Protein AF-K0SM91-F1 (afdb_monomer)

InterPro domains:
  IPR029063 S-adenosyl-L-methionine-dependent methyltransferase superfamily [G3DSA:3.40.50.150] (74-225)
  IPR029063 S-adenosyl-L-methionine-dependent methyltransferase superfamily [SSF53335] (70-127)

pLDDT: mean 72.51, std 20.3, range [25.2, 98.38]

Secondary structure (DSSP, 8-state):
--------------------------THHHHHHHHHHHHHHHHHHHHHHHHHHHHHHHHHHHHHHHHTTT---SB-HHHHHHHHHH----TT-EEEEET-TTSHHHHHHHHHSTT-EEEEEESSHHHHHHHHHHHHHHHT-S-HHHHHHHTTEEEEES-GGG----TT-SEEEES-SHHHHHHS---EEEEEEEEE-BTT--S-EEEEEEEE-GGGSSSPPP-GGGS-TTTHHHHHHHHH-HHHHHHHHHHHHHHHHHT----TTGGGSSPPP----PPPP----PPP----BTTB-----PPPHHHHHHHHHHHHHHHHHHHHHHHHHHHHH-TTSHHHHHHHHHHHHHHHHHHHHHHHHHHHHHHHHHHHHHHHHHHHHHHHHHHH---HHHHHHHHHHHHHHHHHHHHHHHTTTTTTS-THHHHHHHHHHHHHHHT--

Structure (mmCIF, N/CA/C/O backbone):
data_AF-K0SM91-F1
#
_entry.id   AF-K0SM91-F1
#
loop_
_atom_site.group_PDB
_atom_site.id
_atom_site.type_symbol
_atom_site.label_atom_id
_atom_site.label_alt_id
_atom_site.label_comp_id
_atom_site.label_asym_id
_atom_site.label_entity_id
_atom_site.label_seq_id
_atom_site.pdbx_PDB_ins_code
_atom_site.Cartn_x
_atom_site.Cartn_y
_atom_site.Cartn_z
_atom_site.occupancy
_atom_site.B_iso_or_equiv
_atom_site.auth_seq_id
_atom_site.auth_comp_id
_atom_site.auth_asym_id
_atom_site.auth_atom_id
_atom_site.pdbx_PDB_model_num
ATOM 1 N N . MET A 1 1 ? -64.441 18.274 42.319 1.00 36.16 1 MET A N 1
ATOM 2 C CA . MET A 1 1 ? -63.328 18.869 43.084 1.00 36.16 1 MET A CA 1
ATOM 3 C C . MET A 1 1 ? -62.393 19.559 42.098 1.00 36.16 1 MET A C 1
ATOM 5 O O . MET A 1 1 ? -61.791 18.876 41.290 1.00 36.16 1 MET A O 1
ATOM 9 N N . ILE A 1 2 ? -62.429 20.897 42.104 1.00 32.34 2 ILE A N 1
ATOM 10 C CA . ILE A 1 2 ? -61.331 21.864 41.893 1.00 32.34 2 ILE A CA 1
ATOM 11 C C . ILE A 1 2 ? -60.325 21.598 40.739 1.00 32.34 2 ILE A C 1
ATOM 13 O O . ILE A 1 2 ? -59.452 20.744 40.824 1.00 32.34 2 ILE A O 1
ATOM 17 N N . SER A 1 3 ? -60.439 22.433 39.697 1.00 29.39 3 SER A N 1
ATOM 18 C CA . SER A 1 3 ? -59.350 22.998 38.857 1.00 29.39 3 SER A CA 1
ATOM 19 C C . SER A 1 3 ? -58.640 24.145 39.631 1.00 29.39 3 SER A C 1
ATOM 21 O O . SER A 1 3 ? -59.177 24.469 40.687 1.00 29.39 3 SER A O 1
ATOM 23 N N . PRO A 1 4 ? -57.627 24.923 39.162 1.00 58.66 4 PRO A N 1
ATOM 24 C CA . PRO A 1 4 ? -56.752 24.855 37.974 1.00 58.66 4 PRO A CA 1
ATOM 25 C C . PRO A 1 4 ? -55.279 25.385 38.206 1.00 58.66 4 PRO A C 1
ATOM 27 O O . PRO A 1 4 ? -54.904 25.752 39.309 1.00 58.66 4 PRO A O 1
ATOM 30 N N . VAL A 1 5 ? -54.476 25.451 37.123 1.00 35.41 5 VAL A N 1
ATOM 31 C CA . VAL A 1 5 ? -53.646 26.599 36.619 1.00 35.41 5 VAL A CA 1
ATOM 32 C C . VAL A 1 5 ? -52.514 27.282 37.447 1.00 35.41 5 VAL A C 1
ATOM 34 O O . VAL A 1 5 ? -52.735 27.818 38.519 1.00 35.41 5 VAL A O 1
ATOM 37 N N . GLN A 1 6 ? -51.345 27.370 36.770 1.00 37.78 6 GLN A N 1
ATOM 38 C CA . GLN A 1 6 ? -50.269 28.402 36.689 1.00 37.78 6 GLN A CA 1
ATOM 39 C C . GLN A 1 6 ? -49.593 29.018 37.935 1.00 37.78 6 GLN A C 1
ATOM 41 O O . GLN A 1 6 ? -50.230 29.453 38.882 1.00 37.78 6 GLN A O 1
ATOM 46 N N . GLY A 1 7 ? -48.273 29.239 37.802 1.00 31.20 7 GLY A N 1
ATOM 47 C CA . GLY A 1 7 ? -47.536 30.251 38.569 1.00 31.20 7 GLY A CA 1
ATOM 48 C C . GLY A 1 7 ? -46.012 30.097 38.518 1.00 31.20 7 GLY A C 1
ATOM 49 O O . GLY A 1 7 ? -45.427 29.539 39.437 1.00 31.20 7 GLY A O 1
ATOM 50 N N . LEU A 1 8 ? -45.363 30.598 37.460 1.00 37.69 8 LEU A N 1
ATOM 51 C CA . LEU A 1 8 ? -43.939 30.959 37.489 1.00 37.69 8 LEU A CA 1
ATOM 52 C C . LEU A 1 8 ? -43.852 32.437 37.881 1.00 37.69 8 LEU A C 1
ATOM 54 O O . LEU A 1 8 ? -44.399 33.286 37.178 1.00 37.69 8 LEU A O 1
ATOM 58 N N . SER A 1 9 ? -43.167 32.735 38.982 1.00 35.75 9 SER A N 1
ATOM 59 C CA . SER A 1 9 ? -42.829 34.095 39.401 1.00 35.75 9 SER A CA 1
ATOM 60 C C . SER A 1 9 ? -41.324 34.230 39.604 1.00 35.75 9 SER A C 1
ATOM 62 O O . SER A 1 9 ? -40.706 33.431 40.307 1.00 35.75 9 SER A O 1
ATOM 64 N N . ASN A 1 10 ? -40.786 35.276 38.984 1.00 35.00 10 ASN A N 1
ATOM 65 C CA . ASN A 1 10 ? -39.452 35.831 39.168 1.00 35.00 10 ASN A CA 1
ATOM 66 C C . ASN A 1 10 ? -39.133 36.110 40.642 1.00 35.00 10 ASN A C 1
ATOM 68 O O . ASN A 1 10 ? -39.998 36.572 41.387 1.00 35.00 10 ASN A O 1
ATOM 72 N N . ILE A 1 11 ? -37.863 35.944 41.009 1.00 41.03 11 ILE A N 1
ATOM 73 C CA . ILE A 1 11 ? -37.244 36.655 42.129 1.00 41.03 11 ILE A CA 1
ATOM 74 C C . ILE A 1 11 ? -35.943 37.263 41.605 1.00 41.03 11 ILE A C 1
ATOM 76 O O . ILE A 1 11 ? -34.968 36.552 41.373 1.00 41.03 11 ILE A O 1
ATOM 80 N N . ASP A 1 12 ? -35.967 38.582 41.426 1.00 38.84 12 ASP A N 1
ATOM 81 C CA . ASP A 1 12 ? -34.784 39.432 41.514 1.00 38.84 12 ASP A CA 1
ATOM 82 C C . ASP A 1 12 ? -34.423 39.610 42.996 1.00 38.84 12 ASP A C 1
ATOM 84 O O . ASP A 1 12 ? -35.299 39.795 43.844 1.00 38.84 12 ASP A O 1
ATOM 88 N N . GLY A 1 13 ? -33.129 39.573 43.311 1.00 37.59 13 GLY A N 1
ATOM 89 C CA . GLY A 1 13 ? -32.608 39.794 44.657 1.00 37.59 13 GLY A CA 1
ATOM 90 C C . GLY A 1 13 ? -31.126 40.148 44.616 1.00 37.59 13 GLY A C 1
ATOM 91 O O . GLY A 1 13 ? -30.280 39.297 44.362 1.00 37.59 13 GLY A O 1
ATOM 92 N N . VAL A 1 14 ? -30.865 41.431 44.833 1.00 40.44 14 VAL A N 1
ATOM 93 C CA . VAL A 1 14 ? -29.600 42.164 44.724 1.00 40.44 14 VAL A CA 1
ATOM 94 C C . VAL A 1 14 ? -28.707 42.011 45.974 1.00 40.44 14 VAL A C 1
ATOM 96 O O . VAL A 1 14 ? -29.201 41.878 47.089 1.00 40.44 14 VAL A O 1
ATOM 99 N N . ASP A 1 15 ? -27.398 42.109 45.717 1.00 40.06 15 ASP A N 1
ATOM 100 C CA . ASP A 1 15 ? -26.240 42.490 46.548 1.00 40.06 15 ASP A CA 1
ATOM 101 C C . ASP A 1 15 ? -25.708 41.653 47.725 1.00 40.06 15 ASP A C 1
ATOM 103 O O . ASP A 1 15 ? -26.320 41.464 48.774 1.00 40.06 15 ASP A O 1
ATOM 107 N N . GLY A 1 16 ? -24.399 41.387 47.602 1.00 40.19 16 GLY A N 1
ATOM 108 C CA . GLY A 1 16 ? -23.442 41.706 48.658 1.00 40.19 16 GLY A CA 1
ATOM 109 C C . GLY A 1 16 ? -22.526 40.557 49.066 1.00 40.19 16 GLY A C 1
ATOM 110 O O . GLY A 1 16 ? -22.928 39.738 49.889 1.00 40.19 16 GLY A O 1
ATOM 111 N N . ARG A 1 17 ? -21.268 40.553 48.581 1.00 35.16 17 ARG A N 1
ATOM 112 C CA . ARG A 1 17 ? -20.070 40.159 49.364 1.00 35.16 17 ARG A CA 1
ATOM 113 C C . ARG A 1 17 ? -18.740 40.324 48.602 1.00 35.16 17 ARG A C 1
ATOM 115 O O . ARG A 1 17 ? -18.534 39.737 47.553 1.00 35.16 17 ARG A O 1
ATOM 122 N N . GLN A 1 18 ? -17.895 41.145 49.231 1.00 36.72 18 GLN A N 1
ATOM 123 C CA . GLN A 1 18 ? -16.426 41.238 49.338 1.00 36.72 18 GLN A CA 1
ATOM 124 C C . GLN A 1 18 ? -15.470 40.594 48.304 1.00 36.72 18 GLN A C 1
ATOM 126 O O . GLN A 1 18 ? -15.658 39.449 47.903 1.00 36.72 18 GLN A O 1
ATOM 131 N N . PRO A 1 19 ? -14.345 41.278 47.988 1.00 41.38 19 PRO A N 1
ATOM 132 C CA . PRO A 1 19 ? -13.281 40.729 47.156 1.00 41.38 19 PRO A CA 1
ATOM 133 C C . PRO A 1 19 ? -12.434 39.721 47.949 1.00 41.38 19 PRO A C 1
ATOM 135 O O . PRO A 1 19 ? -11.861 40.058 48.984 1.00 41.38 19 PRO A O 1
ATOM 138 N N . GLN A 1 20 ? -12.346 38.486 47.452 1.00 38.53 20 GLN A N 1
ATOM 139 C CA . GLN A 1 20 ? -11.307 37.533 47.843 1.00 38.53 20 GLN A CA 1
ATOM 140 C C . GLN A 1 20 ? -10.150 37.614 46.845 1.00 38.53 20 GLN A C 1
ATOM 142 O O . GLN A 1 20 ? -10.346 37.455 45.639 1.00 38.53 20 GLN A O 1
ATOM 147 N N . ASP A 1 21 ? -8.951 37.851 47.375 1.00 42.31 21 ASP A N 1
ATOM 148 C CA . ASP A 1 21 ? -7.677 37.706 46.677 1.00 42.31 21 ASP A CA 1
ATOM 149 C C . ASP A 1 21 ? -7.512 36.269 46.165 1.00 42.31 21 ASP A C 1
ATOM 151 O O . ASP A 1 21 ? -7.309 35.331 46.936 1.00 42.31 21 ASP A O 1
ATOM 155 N N . ASN A 1 22 ? -7.571 36.105 44.843 1.00 38.72 22 ASN A N 1
ATOM 156 C CA . ASN A 1 22 ? -7.229 34.871 44.146 1.00 38.72 22 ASN A CA 1
ATOM 157 C C . ASN A 1 22 ? -5.832 35.005 43.525 1.00 38.72 22 ASN A C 1
ATOM 159 O O . ASN A 1 22 ? -5.686 35.294 42.338 1.00 38.72 22 ASN A O 1
ATOM 163 N N . SER A 1 23 ? -4.788 34.730 44.306 1.00 39.91 23 SER A N 1
ATOM 164 C CA . SER A 1 23 ? -3.455 34.402 43.783 1.00 39.91 23 SER A CA 1
ATOM 165 C C . SER A 1 23 ? -3.402 32.923 43.370 1.00 39.91 23 SER A C 1
ATOM 167 O O . SER A 1 23 ? -2.675 32.100 43.922 1.00 39.91 23 SER A O 1
ATOM 169 N N . GLY A 1 24 ? -4.216 32.570 42.373 1.00 38.66 24 GLY A N 1
ATOM 170 C CA . GLY A 1 24 ? -4.169 31.272 41.708 1.00 38.66 24 GLY A CA 1
ATOM 171 C C . GLY A 1 24 ? -3.014 31.229 40.713 1.00 38.66 24 GLY A C 1
ATOM 172 O O . GLY A 1 24 ? -3.166 31.644 39.568 1.00 38.66 24 GLY A O 1
ATOM 173 N N . GLY A 1 25 ? -1.855 30.733 41.149 1.00 41.28 25 GLY A N 1
ATOM 174 C CA . GLY A 1 25 ? -0.726 30.438 40.268 1.00 41.28 25 GLY A CA 1
ATOM 175 C C . GLY A 1 25 ? -1.125 29.428 39.188 1.00 41.28 25 GLY A C 1
ATOM 176 O O . GLY A 1 25 ? -1.510 28.295 39.482 1.00 41.28 25 GLY A O 1
ATOM 177 N N . SER A 1 26 ? -1.050 29.854 37.930 1.00 40.72 26 SER A N 1
ATOM 178 C CA . SER A 1 26 ? -1.427 29.086 36.747 1.00 40.72 26 SER A CA 1
ATOM 179 C C . SER A 1 26 ? -0.492 27.888 36.537 1.00 40.72 26 SER A C 1
ATOM 181 O O . SER A 1 26 ? 0.657 28.045 36.128 1.00 40.72 26 SER A O 1
ATOM 183 N N . ARG A 1 27 ? -1.012 26.673 36.739 1.00 45.66 27 ARG A N 1
ATOM 184 C CA . ARG A 1 27 ? -0.394 25.389 36.341 1.00 45.66 27 ARG A CA 1
ATOM 185 C C . ARG A 1 27 ? -0.453 25.109 34.826 1.00 45.66 27 ARG A C 1
ATOM 187 O O . ARG A 1 27 ? -0.238 23.981 34.394 1.00 45.66 27 ARG A O 1
ATOM 194 N N . GLU A 1 28 ? -0.726 26.115 33.997 1.00 40.50 28 GLU A N 1
ATOM 195 C CA . GLU A 1 28 ? -0.843 25.956 32.538 1.00 40.50 28 GLU A CA 1
ATOM 196 C C . GLU A 1 28 ? 0.513 25.771 31.826 1.00 40.50 28 GLU A C 1
ATOM 198 O O . GLU A 1 28 ? 0.550 25.346 30.673 1.00 40.50 28 GLU A O 1
ATOM 203 N N . GLY A 1 29 ? 1.639 26.003 32.513 1.00 38.66 29 GLY A N 1
ATOM 204 C CA . GLY A 1 29 ? 2.983 25.864 31.937 1.00 38.66 29 GLY A CA 1
ATOM 205 C C . GLY A 1 29 ? 3.506 24.426 31.803 1.00 38.66 29 GLY A C 1
ATOM 206 O O . GLY A 1 29 ? 4.285 24.149 30.895 1.00 38.66 29 GLY A O 1
ATOM 207 N N . GLU A 1 30 ? 3.079 23.486 32.654 1.00 40.12 30 GLU A N 1
ATOM 208 C CA . GLU A 1 30 ? 3.650 22.123 32.668 1.00 40.12 30 GLU A CA 1
ATOM 209 C C . GLU A 1 30 ? 3.020 21.184 31.625 1.00 40.12 30 GLU A C 1
ATOM 211 O O . GLU A 1 30 ? 3.678 20.266 31.135 1.00 40.12 30 GLU A O 1
ATOM 216 N N . VAL A 1 31 ? 1.774 21.436 31.208 1.00 37.50 31 VAL A N 1
ATOM 217 C CA . VAL A 1 31 ? 1.068 20.586 30.229 1.00 37.50 31 VAL A CA 1
ATOM 218 C C . VAL A 1 31 ? 1.554 20.838 28.791 1.00 37.50 31 VAL A C 1
ATOM 220 O O . VAL A 1 31 ? 1.572 19.921 27.971 1.00 37.50 31 VAL A O 1
ATOM 223 N N . LEU A 1 32 ? 2.030 22.051 28.484 1.00 35.47 32 LEU A N 1
ATOM 224 C CA . LEU A 1 32 ? 2.528 22.417 27.149 1.00 35.47 32 LEU A CA 1
ATOM 225 C C . LEU A 1 32 ? 3.908 21.817 26.824 1.00 35.47 32 LEU A C 1
ATOM 227 O O . LEU A 1 32 ? 4.190 21.522 25.661 1.00 35.47 32 LEU A O 1
ATOM 231 N N . VAL A 1 33 ? 4.756 21.577 27.830 1.00 43.19 33 VAL A N 1
ATOM 232 C CA . VAL A 1 33 ? 6.108 21.018 27.626 1.00 43.19 33 VAL A CA 1
ATOM 233 C C . VAL A 1 33 ? 6.056 19.515 27.314 1.00 43.19 33 VAL A C 1
ATOM 235 O O . VAL A 1 33 ? 6.809 19.035 26.464 1.00 43.19 33 VAL A O 1
ATOM 238 N N . ALA A 1 34 ? 5.123 18.777 27.926 1.00 40.56 34 ALA A N 1
ATOM 239 C CA . ALA A 1 34 ? 4.956 17.341 27.693 1.00 40.56 34 ALA A CA 1
ATOM 240 C C . ALA A 1 34 ? 4.527 17.020 26.244 1.00 40.56 34 ALA A C 1
ATOM 242 O O . ALA A 1 34 ? 5.084 16.114 25.622 1.00 40.56 34 ALA A O 1
ATOM 243 N N . GLY A 1 35 ? 3.613 17.813 25.667 1.00 40.91 35 GLY A N 1
ATOM 244 C CA . GLY A 1 35 ? 3.154 17.627 24.283 1.00 40.91 35 GLY A CA 1
ATOM 245 C C . GLY A 1 35 ? 4.234 17.902 23.226 1.00 40.91 35 GLY A C 1
ATOM 246 O O . GLY A 1 35 ? 4.286 17.228 22.194 1.00 40.91 35 GLY A O 1
ATOM 247 N N . GLY A 1 36 ? 5.135 18.856 23.491 1.00 48.72 36 GLY A N 1
ATOM 248 C CA . GLY A 1 36 ? 6.257 19.169 22.602 1.00 48.72 36 GLY A CA 1
ATOM 249 C C . GLY A 1 36 ? 7.283 18.037 22.515 1.00 48.72 36 GLY A C 1
ATOM 250 O O . GLY A 1 36 ? 7.728 17.688 21.419 1.00 48.72 36 GLY A O 1
ATOM 251 N N . LEU A 1 37 ? 7.614 17.419 23.652 1.00 47.69 37 LEU A N 1
ATOM 252 C CA . LEU A 1 37 ? 8.582 16.324 23.707 1.00 47.69 37 LEU A CA 1
ATOM 253 C C . LEU A 1 37 ? 8.022 15.030 23.098 1.00 47.69 37 LEU A C 1
ATOM 255 O O . LEU A 1 37 ? 8.732 14.352 22.358 1.00 47.69 37 LEU A O 1
ATOM 259 N N . GLU A 1 38 ? 6.745 14.713 23.328 1.00 46.34 38 GLU A N 1
ATOM 260 C CA . GLU A 1 38 ? 6.092 13.549 22.715 1.00 46.34 38 GLU A CA 1
ATOM 261 C C . GLU A 1 38 ? 6.080 13.655 21.180 1.00 46.34 38 GLU A C 1
ATOM 263 O O . GLU A 1 38 ? 6.401 12.692 20.482 1.00 46.34 38 GLU A O 1
ATOM 268 N N . CYS A 1 39 ? 5.828 14.850 20.633 1.00 46.12 39 CYS A N 1
ATOM 269 C CA . CYS A 1 39 ? 5.909 15.092 19.191 1.00 46.12 39 CYS A CA 1
ATOM 270 C C . CYS A 1 39 ? 7.339 14.955 18.647 1.00 46.12 39 CYS A C 1
ATOM 272 O O . CYS A 1 39 ? 7.529 14.424 17.551 1.00 46.12 39 CYS A O 1
ATOM 274 N N . GLN A 1 40 ? 8.352 15.400 19.397 1.00 52.12 40 GLN A N 1
ATOM 275 C CA . GLN A 1 40 ? 9.759 15.246 19.014 1.00 52.12 40 GLN A CA 1
ATOM 276 C C . GLN A 1 40 ? 10.209 13.781 19.051 1.00 52.12 40 GLN A C 1
ATOM 278 O O . GLN A 1 40 ? 10.878 13.333 18.121 1.00 52.12 40 GLN A O 1
ATOM 283 N N . ILE A 1 41 ? 9.800 13.020 20.071 1.00 54.44 41 ILE A N 1
ATOM 284 C CA . ILE A 1 41 ? 10.079 11.582 20.183 1.00 54.44 41 ILE A CA 1
ATOM 285 C C . ILE A 1 41 ? 9.385 10.821 19.054 1.00 54.44 41 ILE A C 1
ATOM 287 O O . ILE A 1 41 ? 10.030 10.010 18.394 1.00 54.44 41 ILE A O 1
ATOM 291 N N . LEU A 1 42 ? 8.111 11.108 18.772 1.00 52.97 42 LEU A N 1
ATOM 292 C CA . LEU A 1 42 ? 7.393 10.492 17.654 1.00 52.97 42 LEU A CA 1
ATOM 293 C C . LEU A 1 42 ? 8.064 10.817 16.317 1.00 52.97 42 LEU A C 1
ATOM 295 O O . LEU A 1 42 ? 8.332 9.898 15.547 1.00 52.97 42 LEU A O 1
ATOM 299 N N . ASN A 1 43 ? 8.416 12.082 16.057 1.00 52.53 43 ASN A N 1
ATOM 300 C CA . ASN A 1 43 ? 9.166 12.455 14.852 1.00 52.53 43 ASN A CA 1
ATOM 301 C C . ASN A 1 43 ? 10.504 11.712 14.759 1.00 52.53 43 ASN A C 1
ATOM 303 O O . ASN A 1 43 ? 10.843 11.190 13.700 1.00 52.53 43 ASN A O 1
ATOM 307 N N . TYR A 1 44 ? 11.253 11.611 15.857 1.00 57.78 44 TYR A N 1
ATOM 308 C CA . TYR A 1 44 ? 12.528 10.897 15.887 1.00 57.78 44 TYR A CA 1
ATOM 309 C C . TYR A 1 44 ? 12.364 9.391 15.637 1.00 57.78 44 TYR A C 1
ATOM 311 O O . TYR A 1 44 ? 13.078 8.824 14.808 1.00 57.78 44 TYR A O 1
ATOM 319 N N . MET A 1 45 ? 11.382 8.745 16.274 1.00 56.81 45 MET A N 1
ATOM 320 C CA . MET A 1 45 ? 11.054 7.342 16.011 1.00 56.81 45 MET A CA 1
ATOM 321 C C . MET A 1 45 ? 10.626 7.136 14.558 1.00 56.81 45 MET A C 1
ATOM 323 O O . MET A 1 45 ? 11.063 6.173 13.937 1.00 56.81 45 MET A O 1
ATOM 327 N N . HIS A 1 46 ? 9.856 8.061 13.978 1.00 59.88 46 HIS A N 1
ATOM 328 C CA . HIS A 1 46 ? 9.514 8.038 12.557 1.00 59.88 46 HIS A CA 1
ATOM 329 C C . HIS A 1 46 ? 10.742 8.198 11.652 1.00 59.88 46 HIS A C 1
ATOM 331 O O . HIS A 1 46 ? 10.812 7.538 10.618 1.00 59.88 46 HIS A O 1
ATOM 337 N N . HIS A 1 47 ? 11.729 9.016 12.029 1.00 60.19 47 HIS A N 1
ATOM 338 C CA . HIS A 1 47 ? 12.987 9.144 11.288 1.00 60.19 47 HIS A CA 1
ATOM 339 C C . HIS A 1 47 ? 13.855 7.880 11.367 1.00 60.19 47 HIS A C 1
ATOM 341 O O . HIS A 1 47 ? 14.435 7.486 10.355 1.00 60.19 47 HIS A O 1
ATOM 347 N N . LEU A 1 48 ? 13.915 7.214 12.524 1.00 61.69 48 LEU A N 1
ATOM 348 C CA . LEU A 1 48 ? 14.600 5.925 12.678 1.00 61.69 48 LEU A CA 1
ATOM 349 C C . LEU A 1 48 ? 13.911 4.814 11.876 1.00 61.69 48 LEU A C 1
ATOM 351 O O . LEU A 1 48 ? 14.574 4.081 11.141 1.00 61.69 48 LEU A O 1
ATOM 355 N N . ASP A 1 49 ? 12.583 4.731 11.969 1.00 61.91 49 ASP A N 1
ATOM 356 C CA . ASP A 1 49 ? 11.769 3.785 11.202 1.00 61.91 49 ASP A CA 1
ATOM 357 C C . ASP A 1 49 ? 11.958 4.048 9.701 1.00 61.91 49 ASP A C 1
ATOM 359 O O . ASP A 1 49 ? 12.199 3.129 8.921 1.00 61.91 49 ASP A O 1
ATOM 363 N N . ALA A 1 50 ? 11.991 5.319 9.289 1.00 63.03 50 ALA A N 1
ATOM 364 C CA . ALA A 1 50 ? 12.303 5.704 7.921 1.00 63.03 50 ALA A CA 1
ATOM 365 C C . ALA A 1 50 ? 13.724 5.313 7.497 1.00 63.03 50 ALA A C 1
ATOM 367 O O . ALA A 1 50 ? 13.881 4.834 6.384 1.00 63.03 50 ALA A O 1
ATOM 368 N N . ALA A 1 51 ? 14.751 5.446 8.338 1.00 63.00 51 ALA A N 1
ATOM 369 C CA . ALA A 1 51 ? 16.116 5.048 7.979 1.00 63.00 51 ALA A CA 1
ATOM 370 C C . ALA A 1 51 ? 16.233 3.535 7.700 1.00 63.00 51 ALA A C 1
ATOM 372 O O . ALA A 1 51 ? 16.930 3.130 6.770 1.00 63.00 51 ALA A O 1
ATOM 373 N N . ILE A 1 52 ? 15.498 2.705 8.449 1.00 66.38 52 ILE A N 1
ATOM 374 C CA . ILE A 1 52 ? 15.437 1.245 8.249 1.00 66.38 52 ILE A CA 1
ATOM 375 C C . ILE A 1 52 ? 14.551 0.884 7.047 1.00 66.38 52 ILE A C 1
ATOM 377 O O . ILE A 1 52 ? 14.823 -0.070 6.312 1.00 66.38 52 ILE A O 1
ATOM 381 N N . THR A 1 53 ? 13.475 1.640 6.843 1.00 67.19 53 THR A N 1
ATOM 382 C CA . THR A 1 53 ? 12.456 1.347 5.831 1.00 67.19 53 THR A CA 1
ATOM 383 C C . THR A 1 53 ? 12.836 1.914 4.461 1.00 67.19 53 THR A C 1
ATOM 385 O O . THR A 1 53 ? 12.457 1.342 3.446 1.00 67.19 53 THR A O 1
ATOM 388 N N . LEU A 1 54 ? 13.643 2.976 4.389 1.00 71.88 54 LEU A N 1
ATOM 389 C CA . LEU A 1 54 ? 13.991 3.672 3.147 1.00 71.88 54 LEU A CA 1
ATOM 390 C C . LEU A 1 54 ? 14.750 2.794 2.137 1.00 71.88 54 LEU A C 1
ATOM 392 O O . LEU A 1 54 ? 14.398 2.856 0.959 1.00 71.88 54 LEU A O 1
ATOM 396 N N . PRO A 1 55 ? 15.727 1.945 2.517 1.00 77.25 55 PRO A N 1
ATOM 397 C CA . PRO A 1 55 ? 16.324 0.996 1.576 1.00 77.25 55 PRO A CA 1
ATOM 398 C C . PRO A 1 55 ? 15.290 0.020 0.995 1.00 77.25 55 PRO A C 1
ATOM 400 O O . PRO A 1 55 ? 15.283 -0.226 -0.210 1.00 77.25 55 PRO A O 1
ATOM 403 N N . LYS A 1 56 ? 14.359 -0.465 1.828 1.00 77.88 56 LYS A N 1
ATOM 404 C CA . LYS A 1 56 ? 13.274 -1.373 1.411 1.00 77.88 56 LYS A CA 1
ATOM 405 C C . LYS A 1 56 ? 12.282 -0.673 0.481 1.00 77.88 56 LYS A C 1
ATOM 407 O O . LYS A 1 56 ? 11.891 -1.234 -0.538 1.00 77.88 56 LYS A O 1
ATOM 412 N N . ILE A 1 57 ? 11.939 0.578 0.797 1.00 74.75 57 ILE A N 1
ATOM 413 C CA . ILE A 1 57 ? 11.142 1.473 -0.050 1.00 74.75 57 ILE A CA 1
ATOM 414 C C . ILE A 1 57 ? 11.834 1.623 -1.403 1.00 74.75 57 ILE A C 1
ATOM 416 O O . ILE A 1 57 ? 11.238 1.341 -2.431 1.00 74.75 57 ILE A O 1
ATOM 420 N N . LYS A 1 58 ? 13.121 1.977 -1.433 1.00 82.00 58 LYS A N 1
ATOM 421 C CA . LYS A 1 58 ? 13.863 2.146 -2.690 1.00 82.00 58 LYS A CA 1
ATOM 422 C C . LYS A 1 58 ? 13.876 0.876 -3.545 1.00 82.00 58 LYS A C 1
ATOM 424 O O . LYS A 1 58 ? 13.788 0.992 -4.765 1.00 82.00 58 LYS A O 1
ATOM 429 N N . HIS A 1 59 ? 13.941 -0.308 -2.935 1.00 85.19 59 HIS A N 1
ATOM 430 C CA . HIS A 1 59 ? 13.905 -1.582 -3.660 1.00 85.19 59 HIS A CA 1
ATOM 431 C C . HIS A 1 59 ? 12.539 -1.859 -4.301 1.00 85.19 59 HIS A C 1
ATOM 433 O O . HIS A 1 59 ? 12.458 -2.050 -5.514 1.00 85.19 59 HIS A O 1
ATOM 439 N N . ILE A 1 60 ? 11.446 -1.774 -3.532 1.00 84.56 60 ILE A N 1
ATOM 440 C CA . ILE A 1 60 ? 10.078 -1.924 -4.066 1.00 84.56 60 ILE A CA 1
ATOM 441 C C . ILE A 1 60 ? 9.805 -0.860 -5.131 1.00 84.56 60 ILE A C 1
ATOM 443 O O . ILE A 1 60 ? 9.272 -1.163 -6.201 1.00 84.56 60 ILE A O 1
ATOM 447 N N . TYR A 1 61 ? 10.229 0.377 -4.879 1.00 85.12 61 TYR A N 1
ATOM 448 C CA . TYR A 1 61 ? 10.149 1.471 -5.834 1.00 85.12 61 TYR A CA 1
ATOM 449 C C . TYR A 1 61 ? 10.875 1.144 -7.138 1.00 85.12 61 TYR A C 1
ATOM 451 O O . TYR A 1 61 ? 10.319 1.357 -8.214 1.00 85.12 61 TYR A O 1
ATOM 459 N N . ALA A 1 62 ? 12.091 0.598 -7.066 1.00 87.00 62 ALA A N 1
ATOM 460 C CA . ALA A 1 62 ? 12.858 0.205 -8.240 1.00 87.00 62 ALA A CA 1
ATOM 461 C C . ALA A 1 62 ? 12.142 -0.887 -9.048 1.00 87.00 62 ALA A C 1
ATOM 463 O O . ALA A 1 62 ? 12.021 -0.738 -10.266 1.00 87.00 62 ALA A O 1
ATOM 464 N N . ILE A 1 63 ? 11.599 -1.919 -8.391 1.00 86.19 63 ILE A N 1
ATOM 465 C CA . ILE A 1 63 ? 10.826 -2.989 -9.047 1.00 86.19 63 ILE A CA 1
ATOM 466 C C . ILE A 1 63 ? 9.614 -2.400 -9.777 1.00 86.19 63 ILE A C 1
ATOM 468 O O . ILE A 1 63 ? 9.432 -2.624 -10.976 1.00 86.19 63 ILE A O 1
ATOM 472 N N . CYS A 1 64 ? 8.820 -1.579 -9.085 1.00 84.75 64 CYS A N 1
ATOM 473 C CA . CYS A 1 64 ? 7.639 -0.948 -9.671 1.00 84.75 64 CYS A CA 1
ATOM 474 C C . CYS A 1 64 ? 8.018 -0.011 -10.826 1.00 84.75 64 CYS A C 1
ATOM 476 O O . CYS A 1 64 ? 7.391 -0.023 -11.883 1.00 84.75 64 CYS A O 1
ATOM 478 N N . ARG A 1 65 ? 9.079 0.788 -10.670 1.00 83.56 65 ARG A N 1
ATOM 479 C CA . ARG A 1 65 ? 9.559 1.713 -11.705 1.00 83.56 65 ARG A CA 1
ATOM 480 C C . ARG A 1 65 ? 10.060 0.977 -12.946 1.00 83.56 65 ARG A C 1
ATOM 482 O O . ARG A 1 65 ? 9.844 1.455 -14.056 1.00 83.56 65 ARG A O 1
ATOM 489 N N . GLN A 1 66 ? 10.699 -0.181 -12.790 1.00 84.06 66 GLN A N 1
ATOM 490 C CA . GLN A 1 66 ? 11.111 -1.014 -13.922 1.00 84.06 66 GLN A CA 1
ATOM 491 C C . GLN A 1 66 ? 9.911 -1.574 -14.692 1.00 84.06 66 GLN A C 1
ATOM 493 O O . GLN A 1 66 ? 9.974 -1.682 -15.915 1.00 84.06 66 GLN A O 1
ATOM 498 N N . SER A 1 67 ? 8.812 -1.900 -14.006 1.00 75.69 67 SER A N 1
ATOM 499 C CA . SER A 1 67 ? 7.541 -2.287 -14.645 1.00 75.69 67 SER A CA 1
ATOM 500 C C . SER A 1 67 ? 6.889 -1.124 -15.381 1.00 75.69 67 SER A C 1
ATOM 502 O O . SER A 1 67 ? 6.234 -1.313 -16.400 1.00 75.69 67 SER A O 1
ATOM 504 N N . CYS A 1 68 ? 7.137 0.092 -14.898 1.00 67.62 68 CYS A N 1
ATOM 505 C CA . CYS A 1 68 ? 6.488 1.310 -15.354 1.00 67.62 68 CYS A CA 1
ATOM 506 C C . CYS A 1 68 ? 7.414 2.212 -16.169 1.00 67.62 68 CYS A C 1
ATOM 508 O O . CYS A 1 68 ? 7.171 3.410 -16.244 1.00 67.62 68 CYS A O 1
ATOM 510 N N . ARG A 1 69 ? 8.447 1.676 -16.841 1.00 65.62 69 ARG A N 1
ATOM 511 C CA . ARG A 1 69 ? 9.275 2.475 -17.775 1.00 65.62 69 ARG A CA 1
ATOM 512 C C . ARG A 1 69 ? 8.443 3.187 -18.858 1.00 65.62 69 ARG A C 1
ATOM 514 O O . ARG A 1 69 ? 8.932 4.130 -19.468 1.00 65.62 69 ARG A O 1
ATOM 521 N N . LEU A 1 70 ? 7.191 2.766 -19.056 1.00 55.91 70 LEU A N 1
ATOM 522 C CA . LEU A 1 70 ? 6.207 3.376 -19.951 1.00 55.91 70 LEU A CA 1
ATOM 523 C C . LEU A 1 70 ? 5.228 4.355 -19.261 1.00 55.91 70 LEU A C 1
ATOM 525 O O . LEU A 1 70 ? 4.543 5.097 -19.957 1.00 55.91 70 LEU A O 1
ATOM 529 N N . GLY A 1 71 ? 5.153 4.391 -17.925 1.00 55.16 71 GLY A N 1
ATOM 530 C CA . GLY A 1 71 ? 4.189 5.189 -17.158 1.00 55.16 71 GLY A CA 1
ATOM 531 C C . GLY A 1 71 ? 4.859 6.241 -16.270 1.00 55.16 71 GLY A C 1
ATOM 532 O O . GLY A 1 71 ? 5.542 5.908 -15.305 1.00 55.16 71 GLY A O 1
ATOM 533 N N . ARG A 1 72 ? 4.624 7.528 -16.554 1.00 64.38 72 ARG A N 1
ATOM 534 C CA . ARG A 1 72 ? 5.036 8.681 -15.719 1.00 64.38 72 ARG A CA 1
ATOM 535 C C . ARG A 1 72 ? 4.088 8.895 -14.524 1.00 64.38 72 ARG A C 1
ATOM 537 O O . ARG A 1 72 ? 3.632 10.006 -14.277 1.00 64.38 72 ARG A O 1
ATOM 544 N N . CYS A 1 73 ? 3.689 7.821 -13.845 1.00 67.31 73 CYS A N 1
ATOM 545 C CA . CYS A 1 73 ? 2.563 7.854 -12.909 1.00 67.31 73 CYS A CA 1
ATOM 546 C C . CYS A 1 73 ? 2.953 7.165 -11.597 1.00 67.31 73 CYS A C 1
ATOM 548 O O . CYS A 1 73 ? 3.019 5.937 -11.527 1.00 67.31 73 CYS A O 1
ATOM 550 N N . GLY A 1 74 ? 3.237 7.957 -10.564 1.00 81.62 74 GLY A N 1
ATOM 551 C CA . GLY A 1 74 ? 3.534 7.456 -9.222 1.00 81.62 74 GLY A CA 1
ATOM 552 C C . GLY A 1 74 ? 4.161 8.523 -8.332 1.00 81.62 74 GLY A C 1
ATOM 553 O O . GLY A 1 74 ? 4.819 9.437 -8.831 1.00 81.62 74 GLY A O 1
ATOM 554 N N . LEU A 1 75 ? 3.954 8.419 -7.020 1.00 86.44 75 LEU A N 1
ATOM 555 C CA . LEU A 1 75 ? 4.599 9.288 -6.030 1.00 86.44 75 LEU A CA 1
ATOM 556 C C . LEU A 1 75 ? 6.118 9.147 -6.105 1.00 86.44 75 LEU A C 1
ATOM 558 O O . LEU A 1 75 ? 6.626 8.038 -6.248 1.00 86.44 75 LEU A O 1
ATOM 562 N N . THR A 1 76 ? 6.858 10.248 -5.958 1.00 88.38 76 THR A N 1
ATOM 563 C CA . THR A 1 76 ? 8.305 10.131 -5.720 1.00 88.38 76 THR A CA 1
ATOM 564 C C . THR A 1 76 ? 8.567 9.425 -4.382 1.00 88.38 76 THR A C 1
ATOM 566 O O . THR A 1 76 ? 7.712 9.488 -3.489 1.00 88.38 76 THR A O 1
ATOM 569 N N . PRO A 1 77 ? 9.737 8.786 -4.186 1.00 85.50 77 PRO A N 1
ATOM 570 C CA . PRO A 1 77 ? 10.070 8.136 -2.918 1.00 85.50 77 PRO A CA 1
ATOM 571 C C . PRO A 1 77 ? 9.923 9.070 -1.709 1.00 85.50 77 PRO A C 1
ATOM 573 O O . PRO A 1 77 ? 9.399 8.671 -0.672 1.00 85.50 77 PRO A O 1
ATOM 576 N N . GLU A 1 78 ? 10.310 10.336 -1.862 1.00 87.06 78 GLU A N 1
ATOM 577 C CA . GLU A 1 78 ? 10.221 11.362 -0.820 1.00 87.06 78 GLU A CA 1
ATOM 578 C C . GLU A 1 78 ? 8.763 11.705 -0.506 1.00 87.06 78 GLU A C 1
ATOM 580 O O . GLU A 1 78 ? 8.381 11.853 0.654 1.00 87.06 78 GLU A O 1
ATOM 585 N N . SER A 1 79 ? 7.926 11.817 -1.538 1.00 89.75 79 SER A N 1
ATOM 586 C CA . SER A 1 79 ? 6.499 12.099 -1.376 1.00 89.75 79 SER A CA 1
ATOM 587 C C . SER A 1 79 ? 5.779 10.940 -0.700 1.00 89.75 79 SER A C 1
ATOM 589 O O . SER A 1 79 ? 4.956 11.150 0.188 1.00 89.75 79 SER A O 1
ATOM 591 N N . LEU A 1 80 ? 6.137 9.713 -1.064 1.00 87.88 80 LEU A N 1
ATOM 592 C CA . LEU A 1 80 ? 5.599 8.509 -0.452 1.00 87.88 80 LEU A CA 1
ATOM 593 C C . LEU A 1 80 ? 6.002 8.390 1.020 1.00 87.88 80 LEU A C 1
ATOM 595 O O . LEU A 1 80 ? 5.157 8.108 1.867 1.00 87.88 80 LEU A O 1
ATOM 599 N N . GLN A 1 81 ? 7.260 8.695 1.343 1.00 87.06 81 GLN A N 1
ATOM 600 C CA . GLN A 1 81 ? 7.728 8.759 2.724 1.00 87.06 81 GLN A CA 1
ATOM 601 C C . GLN A 1 81 ? 6.934 9.788 3.540 1.00 87.06 81 GLN A C 1
ATOM 603 O O . GLN A 1 81 ? 6.511 9.478 4.653 1.00 87.06 81 GLN A O 1
ATOM 608 N N . LYS A 1 82 ? 6.669 10.981 2.985 1.00 88.81 82 LYS A N 1
ATOM 609 C CA . LYS A 1 82 ? 5.820 11.987 3.645 1.00 88.81 82 LYS A CA 1
ATOM 610 C C . LYS A 1 82 ? 4.435 11.425 3.937 1.00 88.81 82 LYS A C 1
ATOM 612 O O . LYS A 1 82 ? 3.986 11.514 5.071 1.00 88.81 82 LYS A O 1
ATOM 617 N N . VAL A 1 83 ? 3.785 10.815 2.946 1.00 87.50 83 VAL A N 1
ATOM 618 C CA . VAL A 1 83 ? 2.454 10.208 3.107 1.00 87.50 83 VAL A CA 1
ATOM 619 C C . VAL A 1 83 ? 2.447 9.149 4.215 1.00 87.50 83 VAL A C 1
ATOM 621 O O . VAL A 1 83 ? 1.561 9.146 5.069 1.00 87.50 83 VAL A O 1
ATOM 624 N N . MET A 1 84 ? 3.466 8.292 4.253 1.00 86.81 84 MET A N 1
ATOM 625 C CA . MET A 1 84 ? 3.577 7.213 5.233 1.00 86.81 84 MET A CA 1
ATOM 626 C C . MET A 1 84 ? 3.743 7.693 6.679 1.00 86.81 84 MET A C 1
ATOM 628 O O . MET A 1 84 ? 3.218 7.044 7.578 1.00 86.81 84 MET A O 1
ATOM 632 N N . ILE A 1 85 ? 4.420 8.821 6.920 1.00 85.25 85 ILE A N 1
ATOM 633 C CA . ILE A 1 85 ? 4.613 9.364 8.279 1.00 85.25 85 ILE A CA 1
ATOM 634 C C . ILE A 1 85 ? 3.268 9.684 8.953 1.00 85.25 85 ILE A C 1
ATOM 636 O O . ILE A 1 85 ? 3.113 9.484 10.156 1.00 8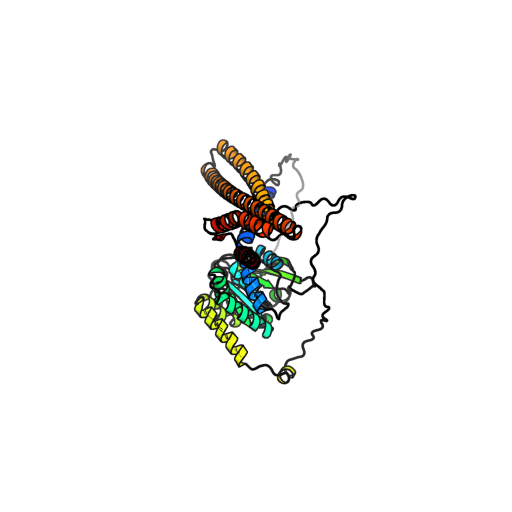5.25 85 ILE A O 1
ATOM 640 N N . TYR A 1 86 ? 2.269 10.122 8.184 1.00 85.12 86 TYR A N 1
ATOM 641 C CA . TYR A 1 86 ? 0.952 10.472 8.726 1.00 85.12 86 TYR A CA 1
ATOM 642 C C . TYR A 1 86 ? 0.017 9.274 8.886 1.00 85.12 86 TYR A C 1
ATOM 644 O O . TYR A 1 86 ? -0.934 9.325 9.670 1.00 85.12 86 TYR A O 1
ATOM 652 N N . PHE A 1 87 ? 0.289 8.177 8.181 1.00 80.75 87 PHE A N 1
ATOM 653 C CA . PHE A 1 87 ? -0.412 6.923 8.378 1.00 80.75 87 PHE A CA 1
ATOM 654 C C . PHE A 1 87 ? 0.025 6.318 9.725 1.00 80.75 87 PHE A C 1
ATOM 656 O O . PHE A 1 87 ? 1.025 5.611 9.831 1.00 80.75 87 PHE A O 1
ATOM 663 N N . ARG A 1 88 ? -0.735 6.592 10.794 1.00 84.12 88 ARG A N 1
ATOM 664 C CA . ARG A 1 88 ? -0.560 5.983 12.130 1.00 84.12 88 ARG A CA 1
ATOM 665 C C . ARG A 1 88 ? -0.977 4.499 12.125 1.00 84.12 88 ARG A C 1
ATOM 667 O O . ARG A 1 88 ? -1.898 4.092 12.828 1.00 84.12 88 ARG A O 1
ATOM 674 N N . LEU A 1 89 ? -0.328 3.680 11.296 1.00 88.75 89 LEU A N 1
ATOM 675 C CA . LEU A 1 89 ? -0.754 2.306 11.008 1.00 88.75 89 LEU A CA 1
ATOM 676 C C . LEU A 1 89 ? -0.437 1.360 12.162 1.00 88.75 89 LEU A C 1
ATOM 678 O O . LEU A 1 89 ? 0.692 1.274 12.634 1.00 88.75 89 LEU A O 1
ATOM 682 N N . SER A 1 90 ? -1.412 0.551 12.549 1.00 89.31 90 SER A N 1
ATOM 683 C CA . SER A 1 90 ? -1.188 -0.672 13.325 1.00 89.31 90 SER A CA 1
ATOM 684 C C . SER A 1 90 ? -1.064 -1.893 12.407 1.00 89.31 90 SER A C 1
ATOM 686 O O . SER A 1 90 ? -1.510 -1.853 11.260 1.00 89.31 90 SER A O 1
ATOM 688 N N . GLY A 1 91 ? -0.572 -3.022 12.927 1.00 87.88 91 GLY A N 1
ATOM 689 C CA . GLY A 1 91 ? -0.568 -4.304 12.203 1.00 87.88 91 GLY A CA 1
ATOM 690 C C . GLY A 1 91 ? -1.953 -4.912 11.940 1.00 87.88 91 GLY A C 1
ATOM 691 O O . GLY A 1 91 ? -2.040 -6.021 11.435 1.00 87.88 91 GLY A O 1
ATOM 692 N N . LYS A 1 92 ? -3.036 -4.208 12.293 1.00 90.81 92 LYS A N 1
ATOM 693 C CA . LYS A 1 92 ? -4.424 -4.547 11.937 1.00 90.81 92 LYS A CA 1
ATOM 694 C C . LYS A 1 92 ? -5.010 -3.566 10.915 1.00 90.81 92 LYS A C 1
ATOM 696 O O . LYS A 1 92 ? -6.212 -3.585 10.667 1.00 90.81 92 LYS A O 1
ATOM 701 N N . SER A 1 93 ? -4.194 -2.656 10.383 1.00 93.12 93 SER A N 1
ATOM 702 C CA . SER A 1 93 ? -4.676 -1.631 9.461 1.00 93.12 93 SER A CA 1
ATOM 703 C C . SER A 1 93 ? -4.985 -2.228 8.099 1.00 93.12 93 SER A C 1
ATOM 705 O O . SER A 1 93 ? -4.208 -3.022 7.572 1.00 93.12 93 SER A O 1
ATOM 707 N N . VAL A 1 94 ? -6.098 -1.782 7.531 1.00 95.31 94 VAL A N 1
ATOM 708 C CA . VAL A 1 94 ? -6.503 -2.066 6.162 1.00 95.31 94 VAL A CA 1
ATOM 709 C C . VAL A 1 94 ? -6.570 -0.726 5.445 1.00 95.31 94 VAL A C 1
ATOM 711 O O . VAL A 1 94 ? -7.369 0.138 5.815 1.00 95.31 94 VAL A O 1
ATOM 714 N N . VAL A 1 95 ? -5.680 -0.521 4.483 1.00 95.69 95 VAL A N 1
ATOM 715 C CA . VAL A 1 95 ? -5.522 0.759 3.786 1.00 95.69 95 VAL A CA 1
ATOM 716 C C . VAL A 1 95 ? -6.059 0.633 2.372 1.00 95.69 95 VAL A C 1
ATOM 718 O O . VAL A 1 95 ? -5.707 -0.308 1.669 1.00 95.69 95 VAL A O 1
ATOM 721 N N . LEU A 1 96 ? -6.881 1.588 1.950 1.00 96.19 96 LEU A N 1
ATOM 722 C CA . LEU A 1 96 ? -7.315 1.718 0.563 1.00 96.19 96 LEU A CA 1
ATOM 723 C C . LEU A 1 96 ? -6.566 2.866 -0.120 1.00 96.19 96 LEU A C 1
ATOM 725 O O . LEU A 1 96 ? -6.493 3.968 0.415 1.00 96.19 96 LEU A O 1
ATOM 729 N N . ASP A 1 97 ? -6.046 2.612 -1.308 1.00 95.88 97 ASP A N 1
ATOM 730 C CA . ASP A 1 97 ? -5.372 3.567 -2.180 1.00 95.88 97 ASP A CA 1
ATOM 731 C C . ASP A 1 97 ? -6.243 3.801 -3.419 1.00 95.88 97 ASP A C 1
ATOM 733 O O . ASP A 1 97 ? -6.403 2.912 -4.261 1.00 95.88 97 ASP A O 1
ATOM 737 N N . ILE A 1 98 ? -6.882 4.969 -3.491 1.00 94.69 98 ILE A N 1
ATOM 738 C CA . ILE A 1 98 ? -7.814 5.317 -4.570 1.00 94.69 98 ILE A CA 1
ATOM 739 C C . ILE A 1 98 ? -7.057 6.024 -5.686 1.00 94.69 98 ILE A C 1
ATOM 741 O O . ILE A 1 98 ? -6.422 7.052 -5.451 1.00 94.69 98 ILE A O 1
ATOM 745 N N . GLY A 1 99 ? -7.172 5.493 -6.905 1.00 93.88 99 GLY A N 1
ATOM 746 C CA . GLY A 1 99 ? -6.315 5.911 -8.013 1.00 93.88 99 GLY A CA 1
ATOM 747 C C . GLY A 1 99 ? -4.908 5.360 -7.819 1.00 93.88 99 GLY A C 1
ATOM 748 O O . GLY A 1 99 ? -3.925 6.095 -7.894 1.00 93.88 99 GLY A O 1
ATOM 749 N N . SER A 1 100 ? -4.825 4.067 -7.487 1.00 94.44 100 SER A N 1
ATOM 750 C CA . SER A 1 100 ? -3.562 3.413 -7.123 1.00 94.44 100 SER A CA 1
ATOM 751 C C . SER A 1 100 ? -2.515 3.430 -8.244 1.00 94.44 100 SER A C 1
ATOM 753 O O . SER A 1 100 ? -1.332 3.192 -7.979 1.00 94.44 100 SER A O 1
ATOM 755 N N . GLY A 1 101 ? -2.919 3.719 -9.488 1.00 93.06 101 GLY A N 1
ATOM 756 C CA . GLY A 1 101 ? -2.041 3.808 -10.642 1.00 93.06 101 GLY A CA 1
ATOM 757 C C . GLY A 1 101 ? -1.262 2.514 -10.824 1.00 93.06 101 GLY A C 1
ATOM 758 O O . GLY A 1 101 ? -1.827 1.436 -10.967 1.00 93.06 101 GLY A O 1
ATOM 759 N N . THR A 1 102 ? 0.060 2.619 -10.737 1.00 92.12 102 THR A N 1
ATOM 760 C CA . THR A 1 102 ? 0.999 1.498 -10.868 1.00 92.12 102 THR A CA 1
ATOM 761 C C . THR A 1 102 ? 1.163 0.674 -9.586 1.00 92.12 102 THR A C 1
ATOM 763 O O . THR A 1 102 ? 1.971 -0.252 -9.528 1.00 92.12 102 THR A O 1
ATOM 766 N N . GLY A 1 103 ? 0.420 1.013 -8.532 1.00 93.25 103 GLY A N 1
ATOM 767 C CA . GLY A 1 103 ? 0.389 0.291 -7.267 1.00 93.25 103 GLY A CA 1
ATOM 768 C C . GLY A 1 103 ? 1.531 0.609 -6.303 1.00 93.25 103 GLY A C 1
ATOM 769 O O . GLY A 1 103 ? 1.590 0.026 -5.219 1.00 93.25 103 GLY A O 1
ATOM 770 N N . GLN A 1 104 ? 2.419 1.542 -6.652 1.00 91.94 104 GLN A N 1
ATOM 771 C CA . GLN A 1 104 ? 3.594 1.879 -5.846 1.00 91.94 104 GLN A CA 1
ATOM 772 C C . GLN A 1 104 ? 3.231 2.187 -4.390 1.00 91.94 104 GLN A C 1
ATOM 774 O O . GLN A 1 104 ? 3.735 1.519 -3.491 1.00 91.94 104 GLN A O 1
ATOM 779 N N . SER A 1 105 ? 2.339 3.142 -4.139 1.00 92.75 105 SER A N 1
ATOM 780 C CA . SER A 1 105 ? 1.954 3.558 -2.785 1.00 92.75 105 SER A CA 1
ATOM 781 C C . SER A 1 105 ? 1.482 2.391 -1.924 1.00 92.75 105 SER A C 1
ATOM 783 O O . SER A 1 105 ? 2.000 2.194 -0.826 1.00 92.75 105 SER A O 1
ATOM 785 N N . SER A 1 106 ? 0.569 1.574 -2.450 1.00 95.06 106 SER A N 1
ATOM 786 C CA . SER A 1 106 ? 0.011 0.414 -1.747 1.00 95.06 106 SER A CA 1
ATOM 787 C C . SER A 1 106 ? 1.095 -0.572 -1.283 1.00 95.06 106 SER A C 1
ATOM 789 O O . SER A 1 106 ? 1.195 -0.868 -0.091 1.00 95.06 106 SER A O 1
ATOM 791 N N . MET A 1 107 ? 1.994 -1.003 -2.179 1.00 94.44 107 MET A N 1
ATOM 792 C CA . MET A 1 107 ? 3.060 -1.950 -1.814 1.00 94.44 107 MET A CA 1
ATOM 793 C C . MET A 1 107 ? 4.023 -1.379 -0.769 1.00 94.44 107 MET A C 1
ATOM 795 O O . MET A 1 107 ? 4.452 -2.095 0.134 1.00 94.44 107 MET A O 1
ATOM 799 N N . HIS A 1 108 ? 4.337 -0.086 -0.837 1.00 91.25 108 HIS A N 1
ATOM 800 C CA . HIS A 1 108 ? 5.209 0.552 0.150 1.00 91.25 108 HIS A CA 1
ATOM 801 C C . HIS A 1 108 ? 4.547 0.692 1.518 1.00 91.25 108 HIS A C 1
ATOM 803 O O . HIS A 1 108 ? 5.180 0.420 2.539 1.00 91.25 108 HIS A O 1
ATOM 809 N N . ILE A 1 109 ? 3.266 1.062 1.549 1.00 92.12 109 ILE A N 1
ATOM 810 C CA . ILE A 1 109 ? 2.477 1.101 2.781 1.00 92.12 109 ILE A CA 1
ATOM 811 C C . ILE A 1 109 ? 2.457 -0.297 3.415 1.00 92.12 109 ILE A C 1
ATOM 813 O O . ILE A 1 109 ? 2.717 -0.434 4.611 1.00 92.12 109 ILE A O 1
ATOM 817 N N . SER A 1 110 ? 2.247 -1.343 2.614 1.00 93.19 110 SER A N 1
ATOM 818 C CA . SER A 1 110 ? 2.283 -2.734 3.073 1.00 93.19 110 SER A CA 1
ATOM 819 C C . SER A 1 110 ? 3.662 -3.142 3.609 1.00 93.19 110 SER A C 1
ATOM 821 O O . SER A 1 110 ? 3.778 -3.784 4.659 1.00 93.19 110 SER A O 1
ATOM 823 N N . ALA A 1 111 ? 4.737 -2.724 2.939 1.00 90.44 111 ALA A N 1
ATOM 824 C CA . ALA A 1 111 ? 6.111 -2.995 3.356 1.00 90.44 111 ALA A CA 1
ATOM 825 C C . ALA A 1 111 ? 6.503 -2.284 4.657 1.00 90.44 111 ALA A C 1
ATOM 827 O O . ALA A 1 111 ? 7.329 -2.800 5.409 1.00 90.44 111 ALA A O 1
ATOM 828 N N . SER A 1 112 ? 5.904 -1.122 4.928 1.00 85.81 112 SER A N 1
ATOM 829 C CA . SER A 1 112 ? 6.274 -0.262 6.054 1.00 85.81 112 SER A CA 1
ATOM 830 C C . SER A 1 112 ? 6.040 -0.896 7.418 1.00 85.81 112 SER A C 1
ATOM 832 O O . SER A 1 112 ? 6.823 -0.691 8.340 1.00 85.81 112 SER A O 1
ATOM 834 N N . ARG A 1 113 ? 4.966 -1.681 7.563 1.00 83.88 113 ARG A N 1
ATOM 835 C CA . ARG A 1 113 ? 4.595 -2.302 8.835 1.00 83.88 113 ARG A CA 1
ATOM 836 C C . ARG A 1 113 ? 4.032 -3.693 8.619 1.00 83.88 113 ARG A C 1
ATOM 838 O O . ARG A 1 113 ? 3.210 -3.925 7.735 1.00 83.88 113 ARG A O 1
ATOM 845 N N . ARG A 1 114 ? 4.456 -4.634 9.466 1.00 84.19 114 ARG A N 1
ATOM 846 C CA . ARG A 1 114 ? 3.940 -6.010 9.463 1.00 84.19 114 ARG A CA 1
ATOM 847 C C . ARG A 1 114 ? 2.444 -6.025 9.783 1.00 84.19 114 ARG A C 1
ATOM 849 O O . ARG A 1 114 ? 1.995 -5.309 10.672 1.00 84.19 114 ARG A O 1
ATOM 856 N N . GLY A 1 115 ? 1.692 -6.856 9.066 1.00 84.75 115 GLY A N 1
ATOM 857 C CA . GLY A 1 115 ? 0.252 -7.053 9.264 1.00 84.75 115 GLY A CA 1
ATOM 858 C C . GLY A 1 115 ? -0.654 -6.015 8.594 1.00 84.75 115 GLY A C 1
ATOM 859 O O . GLY A 1 115 ? -1.852 -6.252 8.488 1.00 84.75 115 GLY A O 1
ATOM 860 N N . VAL A 1 116 ? -0.109 -4.907 8.078 1.00 93.19 116 VAL A N 1
ATOM 861 C CA . VAL A 1 116 ? -0.895 -3.981 7.248 1.00 93.19 116 VAL A CA 1
ATOM 862 C C . VAL A 1 116 ? -1.295 -4.684 5.955 1.00 93.19 116 VAL A C 1
ATOM 864 O O . VAL A 1 116 ? -0.431 -5.263 5.292 1.00 93.19 116 VAL A O 1
ATOM 867 N N . ILE A 1 117 ? -2.587 -4.620 5.631 1.00 96.44 117 ILE A N 1
ATOM 868 C CA . ILE A 1 117 ? -3.161 -5.033 4.348 1.00 96.44 117 ILE A CA 1
ATOM 869 C C . ILE A 1 117 ? -3.440 -3.771 3.540 1.00 96.44 117 ILE A C 1
ATOM 871 O O . ILE A 1 117 ? -3.944 -2.786 4.085 1.00 96.44 117 ILE A O 1
ATOM 875 N N . THR A 1 118 ? -3.129 -3.795 2.248 1.00 97.31 118 THR A N 1
ATOM 876 C CA . THR A 1 118 ? -3.399 -2.668 1.353 1.00 97.31 118 THR A CA 1
ATOM 877 C C . THR A 1 118 ? -4.193 -3.105 0.132 1.00 97.31 118 THR A C 1
ATOM 879 O O . THR A 1 118 ? -3.942 -4.159 -0.450 1.00 97.31 118 THR A O 1
ATOM 882 N N . PHE A 1 119 ? -5.159 -2.284 -0.252 1.00 98.06 119 PHE A N 1
ATOM 883 C CA . PHE A 1 119 ? -5.929 -2.436 -1.474 1.00 98.06 119 PHE A CA 1
ATOM 884 C C . PHE A 1 119 ? -5.691 -1.224 -2.354 1.00 98.06 119 PHE A C 1
ATOM 886 O O . PHE A 1 119 ? -5.808 -0.099 -1.876 1.00 98.06 119 PHE A O 1
ATOM 893 N N . GLY A 1 120 ? -5.408 -1.443 -3.630 1.00 97.56 120 GLY A N 1
ATOM 894 C CA . GLY A 1 120 ? -5.470 -0.389 -4.633 1.00 97.56 120 GLY A CA 1
ATOM 895 C C . GLY A 1 120 ? -6.723 -0.542 -5.483 1.00 97.56 120 GLY A C 1
ATOM 896 O O . GLY A 1 120 ? -7.023 -1.643 -5.945 1.00 97.56 120 GLY A O 1
ATOM 897 N N . ILE A 1 121 ? -7.456 0.549 -5.691 1.00 97.31 121 ILE A N 1
ATOM 898 C CA . ILE A 1 121 ? -8.528 0.612 -6.688 1.00 97.31 121 ILE A CA 1
ATOM 899 C C . ILE A 1 121 ? -8.099 1.531 -7.825 1.00 97.31 121 ILE A C 1
ATOM 901 O O . ILE A 1 121 ? -7.595 2.634 -7.597 1.00 97.31 121 ILE A O 1
ATOM 905 N N . GLU A 1 122 ? -8.275 1.054 -9.051 1.00 95.88 122 GLU A N 1
ATOM 906 C CA . GLU A 1 122 ? -7.929 1.792 -10.258 1.00 95.88 122 GLU A CA 1
ATOM 907 C C . GLU A 1 122 ? -9.028 1.634 -11.312 1.00 95.88 122 GLU A C 1
ATOM 909 O O . GLU A 1 122 ? -9.501 0.528 -11.585 1.00 95.88 122 GLU A O 1
ATOM 914 N N . GLN A 1 123 ? -9.450 2.759 -11.886 1.00 95.44 123 GLN A N 1
ATOM 915 C CA . GLN A 1 123 ? -10.467 2.788 -12.930 1.00 95.44 123 GLN A CA 1
ATOM 916 C C . GLN A 1 123 ? -9.830 2.538 -14.298 1.00 95.44 123 GLN A C 1
ATOM 918 O O . GLN A 1 123 ? -10.418 1.839 -15.131 1.00 95.44 123 GLN A O 1
ATOM 923 N N . GLU A 1 124 ? -8.631 3.089 -14.515 1.00 93.00 124 GLU A N 1
ATOM 924 C CA . GLU A 1 124 ? -7.928 2.994 -15.784 1.00 93.00 124 GLU A CA 1
ATOM 925 C C . GLU A 1 124 ? -7.358 1.596 -15.983 1.00 93.00 124 GLU A C 1
ATOM 927 O O . GLU A 1 124 ? -6.499 1.136 -15.224 1.00 93.00 124 GLU A O 1
ATOM 932 N N . PRO A 1 125 ? -7.814 0.888 -17.015 1.00 93.38 125 PRO A N 1
ATOM 933 C CA . PRO A 1 125 ? -7.624 -0.542 -17.061 1.00 93.38 125 PR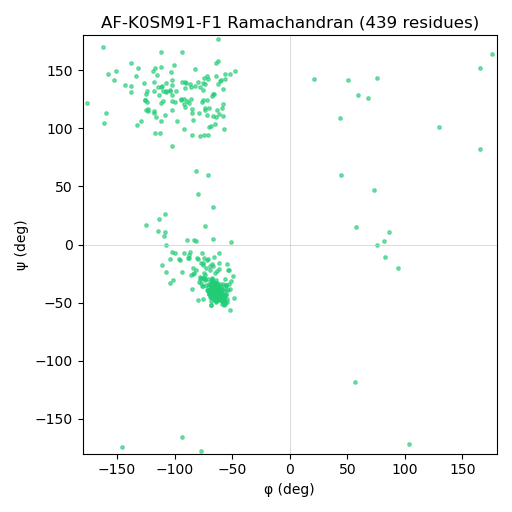O A CA 1
ATOM 934 C C . PRO A 1 125 ? -6.166 -0.901 -17.416 1.00 93.38 125 PRO A C 1
ATOM 936 O O . PRO A 1 125 ? -5.621 -1.869 -16.892 1.00 93.38 125 PRO A O 1
ATOM 939 N N . GLU A 1 126 ? -5.470 -0.047 -18.175 1.00 91.94 126 GLU A N 1
ATOM 940 C CA . GLU A 1 126 ? -4.028 -0.159 -18.399 1.00 91.94 126 GLU A CA 1
ATOM 941 C C . GLU A 1 126 ? -3.205 0.096 -17.123 1.00 91.94 126 GLU A C 1
ATOM 943 O O . GLU A 1 126 ? -2.205 -0.584 -16.900 1.00 91.94 126 GLU A O 1
ATOM 948 N N . GLN A 1 127 ? -3.611 1.046 -16.273 1.00 92.19 127 GLN A N 1
ATOM 949 C CA . GLN A 1 127 ? -2.916 1.327 -15.007 1.00 92.19 127 GLN A CA 1
ATOM 950 C C . GLN A 1 127 ? -3.125 0.187 -14.007 1.00 92.19 127 GLN A C 1
ATOM 952 O O . GLN A 1 127 ? -2.164 -0.281 -13.400 1.00 92.19 127 GLN A O 1
ATOM 957 N N . HIS A 1 128 ? -4.354 -0.331 -13.913 1.00 95.38 128 HIS A N 1
ATOM 958 C CA . HIS A 1 128 ? -4.662 -1.521 -13.119 1.00 95.38 128 HIS A CA 1
ATOM 959 C C . HIS A 1 128 ? -3.827 -2.728 -13.561 1.00 95.38 128 HIS A C 1
ATOM 961 O O . HIS A 1 128 ? -3.239 -3.416 -12.733 1.00 95.38 128 HIS A O 1
ATOM 967 N N . PHE A 1 129 ? -3.679 -2.956 -14.866 1.00 94.81 129 PHE A N 1
ATOM 968 C CA . PHE A 1 129 ? -2.805 -4.023 -15.347 1.00 94.81 129 PHE A CA 1
ATOM 969 C C . PHE A 1 129 ? -1.333 -3.799 -14.953 1.00 94.81 129 PHE A C 1
ATOM 971 O O . PHE A 1 129 ? -0.652 -4.732 -14.524 1.00 94.81 129 PHE A O 1
ATOM 978 N N . LEU A 1 130 ? -0.829 -2.562 -15.029 1.00 93.19 130 LEU A N 1
ATOM 979 C CA . LEU A 1 130 ? 0.535 -2.238 -14.592 1.00 93.19 130 LEU A CA 1
ATOM 980 C C . LEU A 1 130 ? 0.755 -2.462 -13.087 1.00 93.19 130 LEU A C 1
ATOM 982 O O . LEU A 1 130 ? 1.860 -2.863 -12.696 1.00 93.19 130 LEU A O 1
ATOM 986 N N . SER A 1 131 ? -0.260 -2.244 -12.244 1.00 95.50 131 SER A N 1
ATOM 987 C CA . SER A 1 131 ? -0.158 -2.551 -10.813 1.00 95.50 131 SER A CA 1
ATOM 988 C C . SER A 1 131 ? -0.096 -4.053 -10.548 1.00 95.50 131 SER A C 1
ATOM 990 O O . SER A 1 131 ? 0.750 -4.482 -9.763 1.00 95.50 131 SER A O 1
ATOM 992 N N . LEU A 1 132 ? -0.859 -4.867 -11.286 1.00 96.88 132 LEU A N 1
ATOM 993 C CA . LEU A 1 132 ? -0.768 -6.331 -11.222 1.00 96.88 132 LEU A CA 1
ATOM 994 C C . LEU A 1 132 ? 0.609 -6.854 -11.656 1.00 96.88 132 LEU A C 1
ATOM 996 O O . LEU A 1 132 ? 1.198 -7.684 -10.966 1.00 96.88 132 LEU A O 1
ATOM 1000 N N . ILE A 1 133 ? 1.181 -6.333 -12.748 1.00 95.56 133 ILE A N 1
ATOM 1001 C CA . ILE A 1 133 ? 2.533 -6.719 -13.195 1.00 95.56 133 ILE A CA 1
ATOM 1002 C C . ILE A 1 133 ? 3.595 -6.334 -12.163 1.00 95.56 133 ILE A C 1
ATOM 1004 O O . ILE A 1 133 ? 4.527 -7.101 -11.898 1.00 95.56 133 ILE A O 1
ATOM 1008 N N . SER A 1 134 ? 3.462 -5.152 -11.561 1.00 94.31 134 SER A N 1
ATOM 1009 C CA . SER A 1 134 ? 4.362 -4.713 -10.495 1.00 94.31 134 SER A CA 1
ATOM 1010 C C . SER A 1 134 ? 4.245 -5.622 -9.271 1.00 94.31 134 SER A C 1
ATOM 1012 O O . SER A 1 134 ? 5.268 -6.056 -8.743 1.00 94.31 134 SER A O 1
ATOM 1014 N N . GLN A 1 135 ? 3.022 -5.996 -8.891 1.00 96.50 135 GLN A N 1
ATOM 1015 C CA . GLN A 1 135 ? 2.769 -6.927 -7.798 1.00 96.50 135 GLN A CA 1
ATOM 1016 C C . GLN A 1 135 ? 3.357 -8.312 -8.067 1.00 96.50 135 GLN A C 1
ATOM 1018 O O . GLN A 1 135 ? 4.049 -8.852 -7.209 1.00 96.50 135 GLN A O 1
ATOM 1023 N N . ARG A 1 136 ? 3.147 -8.863 -9.267 1.00 96.06 136 ARG A N 1
ATOM 1024 C CA . ARG A 1 136 ? 3.688 -10.165 -9.679 1.00 96.06 136 ARG A CA 1
ATOM 1025 C C . ARG A 1 136 ? 5.208 -10.215 -9.531 1.00 96.06 136 ARG A C 1
ATOM 1027 O O . ARG A 1 136 ? 5.754 -11.187 -9.016 1.00 96.06 136 ARG A O 1
ATOM 1034 N N . ARG A 1 137 ? 5.902 -9.145 -9.931 1.00 94.62 137 ARG A N 1
ATOM 1035 C CA . ARG A 1 137 ? 7.364 -9.034 -9.779 1.00 94.62 137 ARG A CA 1
ATOM 1036 C C . ARG A 1 137 ? 7.806 -8.912 -8.325 1.00 94.62 137 ARG A C 1
ATOM 1038 O O . ARG A 1 137 ? 8.839 -9.464 -7.968 1.00 94.62 137 ARG A O 1
ATOM 1045 N N . VAL A 1 138 ? 7.041 -8.203 -7.498 1.00 93.94 138 VAL A N 1
ATOM 1046 C CA . VAL A 1 138 ? 7.295 -8.104 -6.054 1.00 93.94 138 VAL A CA 1
ATOM 1047 C C . VAL A 1 138 ? 7.092 -9.460 -5.365 1.00 93.94 138 VAL A C 1
ATOM 1049 O O . VAL A 1 138 ? 7.904 -9.836 -4.526 1.00 93.94 138 VAL A O 1
ATOM 1052 N N . LEU A 1 139 ? 6.066 -10.224 -5.748 1.00 94.31 139 LEU A N 1
ATOM 1053 C CA . LEU A 1 139 ? 5.801 -11.573 -5.226 1.00 94.31 139 LEU A CA 1
ATOM 1054 C C . LEU A 1 139 ? 6.856 -12.604 -5.649 1.00 94.31 139 LEU A C 1
ATOM 1056 O O . LEU A 1 139 ? 7.163 -13.515 -4.882 1.00 94.31 139 LEU A O 1
ATOM 1060 N N . SER A 1 140 ? 7.421 -12.437 -6.846 1.00 93.44 140 SER A N 1
ATOM 1061 C CA . SER A 1 140 ? 8.484 -13.295 -7.389 1.00 93.44 140 SER A CA 1
ATOM 1062 C C . SER A 1 140 ? 9.886 -12.911 -6.895 1.00 93.44 140 SER A C 1
ATOM 1064 O O . SER A 1 140 ? 10.870 -13.448 -7.391 1.00 93.44 140 SER A O 1
ATOM 1066 N N . ASN A 1 141 ? 10.006 -11.932 -5.993 1.00 91.75 141 ASN A N 1
ATOM 1067 C CA . ASN A 1 141 ? 11.296 -11.505 -5.467 1.00 91.75 141 ASN A CA 1
ATOM 1068 C C . ASN A 1 141 ? 11.750 -12.426 -4.325 1.00 91.75 141 ASN A C 1
ATOM 1070 O O . ASN A 1 141 ? 10.960 -12.721 -3.430 1.00 91.75 141 ASN A O 1
ATOM 1074 N N . ASP A 1 142 ? 13.029 -12.806 -4.320 1.00 87.12 142 ASP A N 1
ATOM 1075 C CA . ASP A 1 142 ? 13.608 -13.673 -3.282 1.00 87.12 142 ASP A CA 1
ATOM 1076 C C . ASP A 1 142 ? 13.718 -12.985 -1.908 1.00 87.12 142 ASP A C 1
ATOM 1078 O O . ASP A 1 142 ? 13.844 -13.644 -0.874 1.00 87.12 142 ASP A O 1
ATOM 1082 N N . ASP A 1 143 ? 13.657 -11.649 -1.860 1.00 89.00 143 ASP A N 1
ATOM 1083 C CA . ASP A 1 143 ? 13.633 -10.916 -0.600 1.00 89.00 143 ASP A CA 1
ATOM 1084 C C . ASP A 1 143 ? 12.281 -11.088 0.109 1.00 89.00 143 ASP A C 1
ATOM 1086 O O . ASP A 1 143 ? 11.252 -10.537 -0.295 1.00 89.00 143 ASP A O 1
ATOM 1090 N N . ILE A 1 144 ? 12.308 -11.794 1.243 1.00 80.12 144 ILE A N 1
ATOM 1091 C CA . ILE A 1 144 ? 11.138 -12.077 2.087 1.00 80.12 144 ILE A CA 1
ATOM 1092 C C . ILE A 1 144 ? 10.368 -10.796 2.450 1.00 80.12 144 ILE A C 1
ATOM 1094 O O . ILE A 1 144 ? 9.143 -10.827 2.580 1.00 80.12 144 ILE A O 1
ATOM 1098 N N . TYR A 1 145 ? 11.037 -9.653 2.641 1.00 81.62 145 TYR A N 1
ATOM 1099 C CA . TYR A 1 145 ? 10.338 -8.400 2.955 1.00 81.62 145 TYR A CA 1
ATOM 1100 C C . TYR A 1 145 ? 9.497 -7.909 1.776 1.00 81.62 145 TYR A C 1
ATOM 1102 O O . TYR A 1 145 ? 8.329 -7.554 1.957 1.00 81.62 145 TYR A O 1
ATOM 1110 N N . THR A 1 146 ? 10.083 -7.927 0.586 1.00 84.31 146 THR A N 1
ATOM 1111 C CA . THR A 1 146 ? 9.444 -7.563 -0.678 1.00 84.31 146 THR A CA 1
ATOM 1112 C C . THR A 1 146 ? 8.289 -8.510 -0.988 1.00 84.31 146 THR A C 1
ATOM 1114 O O . THR A 1 146 ? 7.163 -8.053 -1.190 1.00 84.31 146 THR A O 1
ATOM 1117 N N . GLN A 1 147 ? 8.509 -9.820 -0.874 1.00 86.75 147 GLN A N 1
ATOM 1118 C CA . GLN A 1 147 ? 7.463 -10.818 -1.077 1.00 86.75 147 GLN A CA 1
ATOM 1119 C C . GLN A 1 147 ? 6.286 -10.623 -0.109 1.00 86.75 147 GLN A C 1
ATOM 1121 O O . GLN A 1 147 ? 5.128 -10.610 -0.523 1.00 86.75 147 GLN A O 1
ATOM 1126 N N . ASN A 1 148 ? 6.564 -10.372 1.176 1.00 90.81 148 ASN A N 1
ATOM 1127 C CA . ASN A 1 148 ? 5.525 -10.098 2.170 1.00 90.81 148 ASN A CA 1
ATOM 1128 C C . ASN A 1 148 ? 4.736 -8.816 1.883 1.00 90.81 148 ASN A C 1
ATOM 1130 O O . ASN A 1 148 ? 3.579 -8.716 2.291 1.00 90.81 148 ASN A O 1
ATOM 1134 N N . ALA A 1 149 ? 5.347 -7.806 1.260 1.00 92.38 149 ALA A N 1
ATOM 1135 C CA . ALA A 1 149 ? 4.630 -6.609 0.834 1.00 92.38 149 ALA A CA 1
ATOM 1136 C C . ALA A 1 149 ? 3.657 -6.940 -0.307 1.00 92.38 149 ALA A C 1
ATOM 1138 O O . ALA A 1 149 ? 2.485 -6.561 -0.239 1.00 92.38 149 ALA A O 1
ATOM 1139 N N . GLY A 1 150 ? 4.108 -7.717 -1.296 1.00 93.50 150 GLY A N 1
ATOM 1140 C CA . GLY A 1 150 ? 3.269 -8.221 -2.387 1.00 93.50 150 GLY A CA 1
ATOM 1141 C C . GLY A 1 150 ? 2.107 -9.086 -1.896 1.00 93.50 150 GLY A C 1
ATOM 1142 O O . GLY A 1 150 ? 0.974 -8.873 -2.315 1.00 93.50 150 GLY A O 1
ATOM 1143 N N . ALA A 1 151 ? 2.364 -9.992 -0.947 1.00 96.56 151 ALA A N 1
ATOM 1144 C CA . ALA A 1 151 ? 1.384 -10.935 -0.394 1.00 96.56 151 ALA A CA 1
ATOM 1145 C C . ALA A 1 151 ? 0.310 -10.283 0.494 1.00 96.56 151 ALA A C 1
ATOM 1147 O O . ALA A 1 151 ? -0.674 -10.916 0.863 1.00 96.56 151 ALA A O 1
ATOM 1148 N N . ARG A 1 152 ? 0.501 -9.020 0.880 1.00 96.88 152 ARG A N 1
ATOM 1149 C CA . ARG A 1 152 ? -0.444 -8.243 1.703 1.00 96.88 152 ARG A CA 1
ATOM 1150 C C . ARG A 1 152 ? -1.051 -7.069 0.943 1.00 96.88 152 ARG A C 1
ATOM 1152 O O . ARG A 1 152 ? -1.651 -6.176 1.539 1.00 96.88 152 ARG A O 1
ATOM 1159 N N . THR A 1 153 ? -0.854 -7.050 -0.365 1.00 97.81 153 THR A N 1
ATOM 1160 C CA . THR A 1 153 ? -1.387 -6.037 -1.267 1.00 97.81 153 THR A CA 1
ATOM 1161 C C . THR A 1 153 ? -2.309 -6.728 -2.260 1.00 97.81 153 THR A C 1
ATOM 1163 O O . THR A 1 153 ? -2.097 -7.895 -2.563 1.00 97.81 153 THR A O 1
ATOM 1166 N N . CYS A 1 154 ? -3.342 -6.059 -2.753 1.00 98.00 154 CYS A N 1
ATOM 1167 C CA . CYS A 1 154 ? -4.125 -6.522 -3.899 1.00 98.00 154 CYS A CA 1
ATOM 1168 C C . CYS A 1 154 ? -4.701 -5.327 -4.653 1.00 98.00 154 CYS A C 1
ATOM 1170 O O . CYS A 1 154 ? -5.033 -4.307 -4.049 1.00 98.00 154 CYS A O 1
ATOM 1172 N N . TYR A 1 155 ? -4.878 -5.481 -5.963 1.00 98.19 155 TYR A N 1
ATOM 1173 C CA . TYR A 1 155 ? -5.467 -4.451 -6.812 1.00 98.19 155 TYR A CA 1
ATOM 1174 C C . TYR A 1 155 ? -6.798 -4.911 -7.387 1.00 98.19 155 TYR A C 1
ATOM 1176 O O . TYR A 1 155 ? -6.929 -6.032 -7.890 1.00 98.19 155 TYR A O 1
ATOM 1184 N N . VAL A 1 156 ? -7.782 -4.021 -7.353 1.00 98.00 156 VAL A N 1
ATOM 1185 C CA . VAL A 1 156 ? -9.088 -4.218 -7.978 1.00 98.00 156 VAL A CA 1
ATOM 1186 C C . VAL A 1 156 ? -9.303 -3.166 -9.056 1.00 98.00 156 VAL A C 1
ATOM 1188 O O . VAL A 1 156 ? -8.967 -1.992 -8.885 1.00 98.00 156 VAL A O 1
ATOM 1191 N N . ARG A 1 157 ? -9.881 -3.593 -10.177 1.00 97.56 157 ARG A N 1
ATOM 1192 C CA . ARG A 1 157 ? -10.342 -2.679 -11.214 1.00 97.56 157 ARG A CA 1
ATOM 1193 C C . ARG A 1 157 ? -11.743 -2.216 -10.862 1.00 97.56 157 ARG A C 1
ATOM 1195 O O . ARG A 1 157 ? -12.630 -3.049 -10.698 1.00 97.56 157 ARG A O 1
ATOM 1202 N N . GLY A 1 158 ? -11.968 -0.913 -10.787 1.00 95.81 158 GLY A N 1
ATOM 1203 C CA . GLY A 1 158 ? -13.303 -0.397 -10.519 1.00 95.81 158 GLY A CA 1
ATOM 1204 C C . GLY A 1 158 ? -13.352 1.113 -10.372 1.00 95.81 158 GLY A C 1
ATOM 1205 O O . GLY A 1 158 ? -12.337 1.771 -10.165 1.00 95.81 158 GLY A O 1
ATOM 1206 N N . ASN A 1 159 ? -14.564 1.657 -10.460 1.00 93.69 159 ASN A N 1
ATOM 1207 C CA . ASN A 1 159 ? -14.824 3.039 -10.088 1.00 93.69 159 ASN A CA 1
ATOM 1208 C C . ASN A 1 159 ? -15.145 3.084 -8.589 1.00 93.69 159 ASN A C 1
ATOM 1210 O O . ASN A 1 159 ? -16.105 2.449 -8.147 1.00 93.69 159 ASN A O 1
ATOM 1214 N N . ILE A 1 160 ? -14.377 3.847 -7.813 1.00 92.31 160 ILE A N 1
ATOM 1215 C CA . ILE A 1 160 ? -14.623 4.021 -6.378 1.00 92.31 160 ILE A CA 1
ATOM 1216 C C . ILE A 1 160 ? -16.033 4.551 -6.081 1.00 92.31 160 ILE A C 1
ATOM 1218 O O . ILE A 1 160 ? -16.615 4.189 -5.067 1.00 92.31 160 ILE A O 1
ATOM 1222 N N . GLU A 1 161 ? -16.632 5.325 -6.987 1.00 90.19 161 GLU A N 1
ATOM 1223 C CA . GLU A 1 161 ? -17.998 5.835 -6.825 1.00 90.19 161 GLU A CA 1
ATOM 1224 C C . GLU A 1 161 ? -19.072 4.738 -6.885 1.00 90.19 161 GLU A C 1
ATOM 1226 O O . GLU A 1 161 ? -20.203 4.963 -6.464 1.00 90.19 161 GLU A O 1
ATOM 1231 N N . SER A 1 162 ? -18.732 3.549 -7.398 1.00 91.19 162 SER A N 1
ATOM 1232 C CA . SER A 1 162 ? -19.627 2.383 -7.422 1.00 91.19 162 SER A CA 1
ATOM 1233 C C . SER A 1 162 ? -19.561 1.530 -6.150 1.00 91.19 162 SER A C 1
ATOM 1235 O O . SER A 1 162 ? -20.382 0.628 -5.970 1.00 91.19 162 SER A O 1
ATOM 1237 N N . VAL A 1 163 ? -18.601 1.809 -5.262 1.00 92.31 163 VAL A N 1
ATOM 1238 C CA . VAL A 1 163 ? -18.405 1.077 -4.010 1.00 92.31 163 VAL A CA 1
ATOM 1239 C C . VAL A 1 163 ? -19.475 1.491 -3.004 1.00 92.31 163 VAL A C 1
ATOM 1241 O O . VAL A 1 163 ? -19.619 2.663 -2.666 1.00 92.31 163 VAL A O 1
ATOM 1244 N N . LYS A 1 164 ? -20.222 0.513 -2.488 1.00 91.06 164 LYS A N 1
ATOM 1245 C CA . LYS A 1 164 ? -21.352 0.739 -1.575 1.00 91.06 164 LYS A CA 1
ATOM 1246 C C . LYS A 1 164 ? -20.919 0.912 -0.127 1.00 91.06 164 LYS A C 1
ATOM 1248 O O . LYS A 1 164 ? -21.658 1.480 0.671 1.00 91.06 164 LYS A O 1
ATOM 1253 N N . THR A 1 165 ? -19.758 0.375 0.239 1.00 89.81 165 THR A N 1
ATOM 1254 C CA . THR A 1 165 ? -19.254 0.430 1.612 1.00 89.81 165 THR A CA 1
ATOM 1255 C C . THR A 1 165 ? -17.734 0.386 1.669 1.00 89.81 165 THR A C 1
ATOM 1257 O O . THR A 1 165 ? -17.082 -0.365 0.949 1.00 89.81 165 THR A O 1
ATOM 1260 N N . LEU A 1 166 ? -17.167 1.161 2.592 1.00 91.19 166 LEU A N 1
ATOM 1261 C CA . LEU A 1 166 ? -15.755 1.102 2.974 1.00 91.19 166 LEU A CA 1
ATOM 1262 C C . LEU A 1 166 ? -15.583 0.608 4.419 1.00 91.19 166 LEU A C 1
ATOM 1264 O O . LEU A 1 166 ? -14.559 0.856 5.048 1.00 91.19 166 LEU A O 1
ATOM 1268 N N . ALA A 1 167 ? -16.577 -0.096 4.972 1.00 89.75 167 ALA A N 1
ATOM 1269 C CA . ALA A 1 167 ? -16.564 -0.546 6.365 1.00 89.75 167 ALA A CA 1
ATOM 1270 C C . ALA A 1 167 ? -15.401 -1.499 6.708 1.00 89.75 167 ALA A C 1
ATOM 1272 O O . ALA A 1 167 ? -15.035 -1.596 7.878 1.00 89.75 167 ALA A O 1
ATOM 1273 N N . GLY A 1 168 ? -14.799 -2.168 5.726 1.00 91.50 168 GLY A N 1
ATOM 1274 C CA . GLY A 1 168 ? -13.603 -2.993 5.907 1.00 91.50 168 GLY A CA 1
ATOM 1275 C C . GLY A 1 168 ? -12.293 -2.199 5.970 1.00 91.50 168 GLY A C 1
ATOM 1276 O O . GLY A 1 168 ? -11.266 -2.748 6.364 1.00 91.50 168 GLY A O 1
ATOM 1277 N N . MET A 1 169 ? -12.315 -0.910 5.613 1.00 93.81 169 MET A N 1
ATOM 1278 C CA . MET A 1 169 ? -11.127 -0.057 5.546 1.00 93.81 169 MET A CA 1
ATOM 1279 C C . MET A 1 169 ? -10.926 0.705 6.859 1.00 93.81 169 MET A C 1
ATOM 1281 O O . MET A 1 169 ? -11.874 1.210 7.467 1.00 93.81 169 MET A O 1
ATOM 1285 N N . THR A 1 170 ? -9.674 0.820 7.302 1.00 92.94 170 THR A N 1
ATOM 1286 C CA . THR A 1 170 ? -9.303 1.646 8.462 1.00 92.94 170 THR A CA 1
ATOM 1287 C C . THR A 1 170 ? -8.691 2.975 8.047 1.00 92.94 170 THR A C 1
ATOM 1289 O O . THR A 1 170 ? -8.865 3.970 8.749 1.00 92.94 170 THR A O 1
ATOM 1292 N N . HIS A 1 171 ? -8.013 3.007 6.900 1.00 93.44 171 HIS A N 1
ATOM 1293 C CA . HIS A 1 171 ? -7.422 4.219 6.354 1.00 93.44 171 HIS A CA 1
ATOM 1294 C C . HIS A 1 171 ? -7.634 4.310 4.850 1.00 93.44 171 HIS A C 1
ATOM 1296 O O . HIS A 1 171 ? -7.789 3.290 4.176 1.00 93.44 171 HIS A O 1
ATOM 1302 N N . VAL A 1 172 ? -7.602 5.535 4.327 1.00 92.56 172 VAL A N 1
ATOM 1303 C CA . VAL A 1 172 ? -7.688 5.774 2.886 1.00 92.56 172 VAL A CA 1
ATOM 1304 C C . VAL A 1 172 ? -6.690 6.845 2.457 1.00 92.56 172 VAL A C 1
ATOM 1306 O O . VAL A 1 172 ? -6.539 7.869 3.127 1.00 92.56 172 VAL A O 1
ATOM 1309 N N . HIS A 1 173 ? -6.009 6.583 1.346 1.00 90.81 173 HIS A N 1
ATOM 1310 C CA . HIS A 1 173 ? -5.126 7.488 0.624 1.00 90.81 173 HIS A CA 1
ATOM 1311 C C . HIS A 1 173 ? -5.761 7.860 -0.719 1.00 90.81 173 HIS A C 1
ATOM 1313 O O . HIS A 1 173 ? -6.263 6.975 -1.415 1.00 90.81 173 HIS A O 1
ATOM 1319 N N . MET A 1 174 ? -5.718 9.138 -1.103 1.00 91.12 174 MET A N 1
ATOM 1320 C CA . MET A 1 174 ? -6.144 9.575 -2.437 1.00 91.12 174 MET A CA 1
ATOM 1321 C C . MET A 1 174 ? -5.622 10.969 -2.804 1.00 91.12 174 MET A C 1
ATOM 1323 O O . MET A 1 174 ? -5.172 11.719 -1.937 1.00 91.12 174 MET A O 1
ATOM 1327 N N . PHE A 1 175 ? -5.785 11.350 -4.072 1.00 83.12 175 PHE A N 1
ATOM 1328 C CA . PHE A 1 175 ? -5.436 12.682 -4.589 1.00 83.12 175 PHE A CA 1
ATOM 1329 C C . PHE A 1 175 ? -6.638 13.625 -4.788 1.00 83.12 175 PHE A C 1
ATOM 1331 O O . PHE A 1 175 ? -6.444 14.808 -5.053 1.00 83.12 175 PHE A O 1
ATOM 1338 N N . ASP A 1 176 ? -7.873 13.137 -4.618 1.00 79.62 176 ASP A N 1
ATOM 1339 C CA . ASP A 1 176 ? -9.104 13.921 -4.793 1.00 79.62 176 ASP A CA 1
ATOM 1340 C C . ASP A 1 176 ? -10.012 13.883 -3.549 1.00 79.62 176 ASP A C 1
ATOM 1342 O O . ASP A 1 176 ? -10.551 12.845 -3.183 1.00 79.62 176 ASP A O 1
ATOM 1346 N N . LEU A 1 177 ? -10.211 15.039 -2.911 1.00 69.31 177 LEU A N 1
ATOM 1347 C CA . LEU A 1 177 ? -10.944 15.223 -1.650 1.00 69.31 177 LEU A CA 1
ATOM 1348 C C . LEU A 1 177 ? -12.455 14.929 -1.744 1.00 69.31 177 LEU A C 1
ATOM 1350 O O . LEU A 1 177 ? -13.052 14.501 -0.751 1.00 69.31 177 LEU A O 1
ATOM 1354 N N . GLN A 1 178 ? -13.097 15.189 -2.887 1.00 70.50 178 GLN A N 1
ATOM 1355 C CA . GLN A 1 178 ? -14.569 15.219 -2.949 1.00 70.50 178 GLN A CA 1
ATOM 1356 C C . GLN A 1 178 ? -15.197 13.822 -2.886 1.00 70.50 178 GLN A C 1
ATOM 1358 O O . GLN A 1 178 ? -16.280 13.639 -2.327 1.00 70.50 178 GLN A O 1
ATOM 1363 N N . THR A 1 179 ? -14.488 12.819 -3.394 1.00 68.81 179 THR A N 1
ATOM 1364 C CA . THR A 1 179 ? -15.060 11.500 -3.663 1.00 68.81 179 THR A CA 1
ATOM 1365 C C . THR A 1 179 ? -15.384 10.689 -2.394 1.00 68.81 179 THR A C 1
ATOM 1367 O O . THR A 1 179 ? -16.449 10.075 -2.313 1.00 68.81 179 THR A O 1
ATOM 1370 N N . ILE A 1 180 ? -14.535 10.707 -1.353 1.00 69.75 180 ILE A N 1
ATOM 1371 C CA . ILE A 1 180 ? -14.775 9.904 -0.128 1.00 69.75 180 ILE A CA 1
ATOM 1372 C C . ILE A 1 180 ? -15.859 10.495 0.767 1.00 69.75 180 ILE A C 1
ATOM 1374 O O . ILE A 1 180 ? -16.700 9.759 1.286 1.00 69.75 180 ILE A O 1
ATOM 1378 N N . THR A 1 181 ? -15.794 11.803 1.014 1.00 70.44 181 THR A N 1
ATOM 1379 C CA . THR A 1 181 ? -16.564 12.434 2.097 1.00 70.44 181 THR A CA 1
ATOM 1380 C C . THR A 1 181 ? -18.066 12.452 1.822 1.00 70.44 181 THR A C 1
ATOM 1382 O O . THR A 1 181 ? -18.850 12.507 2.765 1.00 70.44 181 THR A O 1
ATOM 1385 N N . GLN A 1 182 ? -18.469 12.351 0.552 1.00 70.62 182 GLN A N 1
ATOM 1386 C CA . GLN A 1 182 ? -19.866 12.477 0.138 1.00 70.62 182 GLN A CA 1
ATOM 1387 C C . GLN A 1 182 ? -20.544 11.144 -0.214 1.00 70.62 182 GLN A C 1
ATOM 1389 O O . GLN A 1 182 ? -21.742 11.008 0.020 1.00 70.62 182 GLN A O 1
ATOM 1394 N N . LYS A 1 183 ? -19.822 10.160 -0.775 1.00 65.00 183 LYS A N 1
ATOM 1395 C CA . LYS A 1 183 ? -20.467 9.046 -1.505 1.00 65.00 183 LYS A CA 1
ATOM 1396 C C . LYS A 1 183 ? -20.468 7.685 -0.797 1.00 65.00 183 LYS A C 1
ATOM 1398 O O . LYS A 1 183 ? -21.357 6.883 -1.053 1.00 65.00 183 LYS A O 1
ATOM 1403 N N . CYS A 1 184 ? -19.543 7.420 0.128 1.00 61.78 184 CYS A N 1
ATOM 1404 C CA . CYS A 1 184 ? -19.276 6.038 0.574 1.00 61.78 184 CYS A CA 1
ATOM 1405 C C . CYS A 1 184 ? -19.764 5.691 1.994 1.00 61.78 184 CYS A C 1
ATOM 1407 O O . CYS A 1 184 ? -19.351 4.669 2.546 1.00 61.78 184 CYS A O 1
ATOM 1409 N N . GLY A 1 185 ? -20.564 6.554 2.641 1.00 64.44 185 GLY A N 1
ATOM 1410 C CA . GLY A 1 185 ? -21.014 6.353 4.034 1.00 64.44 185 GLY A CA 1
ATOM 1411 C C . GLY A 1 185 ? -19.864 6.209 5.047 1.00 64.44 185 GLY A C 1
ATOM 1412 O O . GLY A 1 185 ? -20.048 5.749 6.177 1.00 64.44 185 GLY A O 1
ATOM 1413 N N . PHE A 1 186 ? -18.653 6.575 4.631 1.00 74.25 186 PHE A N 1
ATOM 1414 C CA . PHE A 1 186 ? -17.419 6.342 5.351 1.00 74.25 186 PHE A CA 1
ATOM 1415 C C . PHE A 1 186 ? -17.151 7.562 6.229 1.00 74.25 186 PHE A C 1
ATOM 1417 O O . PHE A 1 186 ? -16.695 8.600 5.751 1.00 74.25 186 PHE A O 1
ATOM 1424 N N . ARG A 1 187 ? -17.490 7.465 7.523 1.00 83.12 187 ARG A N 1
ATOM 1425 C CA . ARG A 1 187 ? -17.194 8.534 8.486 1.00 83.12 187 ARG A CA 1
ATOM 1426 C C . ARG A 1 187 ? -15.688 8.572 8.710 1.00 83.12 187 ARG A C 1
ATOM 1428 O O . ARG A 1 187 ? -15.132 7.739 9.429 1.00 83.12 187 ARG A O 1
ATOM 1435 N N . VAL A 1 188 ? -15.051 9.533 8.057 1.00 86.00 188 VAL A N 1
ATOM 1436 C CA . VAL A 1 188 ? -13.611 9.750 8.114 1.00 86.00 188 VAL A CA 1
ATOM 1437 C C . VAL A 1 188 ? -13.254 11.032 8.822 1.00 86.00 188 VAL A C 1
ATOM 1439 O O . VAL A 1 188 ? -13.981 12.020 8.789 1.00 86.00 188 VAL A O 1
ATOM 1442 N N . THR A 1 189 ? -12.061 11.012 9.392 1.00 88.88 189 THR A N 1
ATOM 1443 C CA . THR A 1 189 ? -11.343 12.192 9.834 1.00 88.88 189 THR A CA 1
ATOM 1444 C C . THR A 1 189 ? -10.157 12.382 8.897 1.00 88.88 189 THR A C 1
ATOM 1446 O O . THR A 1 189 ? -9.344 11.469 8.720 1.00 88.88 189 THR A O 1
ATOM 1449 N N . LEU A 1 190 ? -10.072 13.557 8.267 1.00 91.19 190 LEU A N 1
ATOM 1450 C CA . LEU A 1 190 ? -8.878 13.963 7.532 1.00 91.19 190 LEU A CA 1
ATOM 1451 C C . LEU A 1 190 ? -7.728 14.070 8.536 1.00 91.19 190 LEU A C 1
ATOM 1453 O O . LEU A 1 190 ? -7.784 14.887 9.451 1.00 91.19 190 LEU A O 1
ATOM 1457 N N . LEU A 1 191 ? -6.709 13.230 8.374 1.00 90.69 191 LEU A N 1
ATOM 1458 C CA . LEU A 1 191 ? -5.503 13.286 9.191 1.00 90.69 191 LEU A CA 1
ATOM 1459 C C . LEU A 1 191 ? -4.576 14.391 8.704 1.00 90.69 191 LEU A C 1
ATOM 1461 O O . LEU A 1 191 ? -4.075 15.165 9.511 1.00 90.69 191 LEU A O 1
ATOM 1465 N N . GLN A 1 192 ? -4.336 14.450 7.391 1.00 93.62 192 GLN A N 1
ATOM 1466 C CA . GLN A 1 192 ? -3.393 15.404 6.821 1.00 93.62 192 GLN A CA 1
ATOM 1467 C C . GLN A 1 192 ? -3.656 15.667 5.335 1.00 93.62 192 GLN A C 1
ATOM 1469 O O . GLN A 1 192 ? -4.016 14.766 4.573 1.00 93.62 192 GLN A O 1
ATOM 1474 N N . LYS A 1 193 ? -3.385 16.913 4.932 1.00 93.75 193 LYS A N 1
ATOM 1475 C CA . LYS A 1 193 ? -3.195 17.344 3.545 1.00 93.75 193 LYS A CA 1
ATOM 1476 C C . LYS A 1 193 ? -1.695 17.513 3.279 1.00 93.75 193 LYS A C 1
ATOM 1478 O O . LYS A 1 193 ? -1.030 18.253 4.006 1.00 93.75 193 LYS A O 1
ATOM 1483 N N . ILE A 1 194 ? -1.158 16.821 2.277 1.00 93.50 194 ILE A N 1
ATOM 1484 C CA . ILE A 1 194 ? 0.289 16.730 2.034 1.00 93.50 194 ILE A CA 1
ATOM 1485 C C . ILE A 1 194 ? 0.587 17.151 0.600 1.00 93.50 194 ILE A C 1
ATOM 1487 O O . ILE A 1 194 ? 0.054 16.565 -0.338 1.00 93.50 194 ILE A O 1
ATOM 1491 N N . SER A 1 195 ? 1.467 18.139 0.428 1.00 93.75 195 SER A N 1
ATOM 1492 C CA . SER A 1 195 ? 2.016 18.463 -0.892 1.00 93.75 195 SER A CA 1
ATOM 1493 C C . SER A 1 195 ? 2.987 17.367 -1.328 1.00 93.75 195 SER A C 1
ATOM 1495 O O . SER A 1 195 ? 3.927 17.023 -0.599 1.00 93.75 195 SER A O 1
ATOM 1497 N N . VAL A 1 196 ? 2.731 16.802 -2.502 1.00 92.94 196 VAL A N 1
ATOM 1498 C CA . VAL A 1 196 ? 3.439 15.650 -3.054 1.00 92.94 196 VAL A CA 1
ATOM 1499 C C . VAL A 1 196 ? 3.843 15.911 -4.498 1.00 92.94 196 VAL A C 1
ATOM 1501 O O . VAL A 1 196 ? 3.203 16.665 -5.229 1.00 92.94 196 VAL A O 1
ATOM 1504 N N . SER A 1 197 ? 4.922 15.263 -4.911 1.00 90.50 197 SER A N 1
ATOM 1505 C CA . SER A 1 197 ? 5.415 15.268 -6.282 1.00 90.50 197 SER A CA 1
ATOM 1506 C C . SER A 1 197 ? 5.146 13.909 -6.918 1.00 90.50 197 SER A C 1
ATOM 1508 O O . SER A 1 197 ? 5.337 12.861 -6.290 1.00 90.50 197 SER A O 1
ATOM 1510 N N . LEU A 1 198 ? 4.724 13.926 -8.181 1.00 88.56 198 LEU A N 1
ATOM 1511 C CA . LEU A 1 198 ? 4.591 12.728 -9.001 1.00 88.56 198 LEU A CA 1
ATOM 1512 C C . LEU A 1 198 ? 5.767 12.636 -9.973 1.00 88.56 198 LEU A C 1
ATOM 1514 O O . LEU A 1 198 ? 6.223 13.634 -10.529 1.00 88.56 198 LEU A O 1
ATOM 1518 N N . SER A 1 199 ? 6.258 11.423 -10.196 1.00 84.25 199 SER A N 1
ATOM 1519 C CA . SER A 1 199 ? 7.356 11.163 -11.122 1.00 84.25 199 SER A CA 1
ATOM 1520 C C . SER A 1 199 ? 6.983 11.568 -12.545 1.00 84.25 199 SER A C 1
ATOM 1522 O O . SER A 1 199 ? 6.156 10.923 -13.178 1.00 84.25 199 SER A O 1
ATOM 1524 N N . GLY A 1 200 ? 7.641 12.601 -13.074 1.00 82.19 200 GLY A N 1
ATOM 1525 C CA . GLY A 1 200 ? 7.396 13.095 -14.432 1.00 82.19 200 GLY A CA 1
ATOM 1526 C C . GLY A 1 200 ? 6.259 14.112 -14.548 1.00 82.19 200 GLY A C 1
ATOM 1527 O O . GLY A 1 200 ? 5.880 14.435 -15.672 1.00 82.19 200 GLY A O 1
ATOM 1528 N N . SER A 1 201 ? 5.751 14.623 -13.423 1.00 83.81 201 SER A N 1
ATOM 1529 C CA . SER A 1 201 ? 4.861 15.783 -13.375 1.00 83.81 201 SER A CA 1
ATOM 1530 C C . SER A 1 201 ? 5.576 16.962 -12.715 1.00 83.81 201 SER A C 1
ATOM 1532 O O . SER A 1 201 ? 6.234 16.798 -11.689 1.00 83.81 201 SER A O 1
ATOM 1534 N N . SER A 1 202 ? 5.450 18.147 -13.310 1.00 85.25 202 SER A N 1
ATOM 1535 C CA . SER A 1 202 ? 5.862 19.426 -12.716 1.00 85.25 202 SER A CA 1
ATOM 1536 C C . SER A 1 202 ? 4.731 20.104 -11.938 1.00 85.25 202 SER A C 1
ATOM 1538 O O . SER A 1 202 ? 4.960 21.118 -11.282 1.00 85.25 202 SER A O 1
ATOM 1540 N N . GLU A 1 203 ? 3.513 19.564 -12.011 1.00 87.44 203 GLU A N 1
ATOM 1541 C CA . GLU A 1 203 ? 2.354 20.105 -11.310 1.00 87.44 203 GLU A CA 1
ATOM 1542 C C . GLU A 1 203 ? 2.443 19.786 -9.813 1.00 87.44 203 GLU A C 1
ATOM 1544 O O . GLU A 1 203 ? 2.915 18.721 -9.404 1.00 87.44 203 GLU A O 1
ATOM 1549 N N . GLY A 1 204 ? 1.990 20.723 -8.979 1.00 86.94 204 GLY A N 1
ATOM 1550 C CA . GLY A 1 204 ? 1.871 20.495 -7.544 1.00 86.94 204 GLY A CA 1
ATOM 1551 C C . GLY A 1 204 ? 0.681 19.586 -7.257 1.00 86.94 204 GLY A C 1
ATOM 1552 O O . GLY A 1 204 ? -0.460 19.981 -7.484 1.00 86.94 204 GLY A O 1
ATOM 1553 N N . HIS A 1 205 ? 0.936 18.392 -6.723 1.00 90.69 205 HIS A N 1
ATOM 1554 C CA . HIS A 1 205 ? -0.114 17.451 -6.338 1.00 90.69 205 HIS A CA 1
ATOM 1555 C C . HIS A 1 205 ? -0.356 17.509 -4.836 1.00 90.69 205 HIS A C 1
ATOM 1557 O O . HIS A 1 205 ? 0.521 17.866 -4.048 1.00 90.69 205 HIS A O 1
ATOM 1563 N N . THR A 1 206 ? -1.565 17.145 -4.419 1.00 93.00 206 THR A N 1
ATOM 1564 C CA . THR A 1 206 ? -1.901 17.032 -3.000 1.00 93.00 206 THR A CA 1
ATOM 1565 C C . THR A 1 206 ? -2.431 15.637 -2.706 1.00 93.00 206 THR A C 1
ATOM 1567 O O . THR A 1 206 ? -3.437 15.229 -3.275 1.00 93.00 206 THR A O 1
ATOM 1570 N N . ALA A 1 207 ? -1.782 14.939 -1.778 1.00 92.50 207 ALA A N 1
ATOM 1571 C CA . ALA A 1 207 ? -2.302 13.718 -1.185 1.00 92.50 207 ALA A CA 1
ATOM 1572 C C . ALA A 1 207 ? -3.137 14.045 0.058 1.00 92.50 207 ALA A C 1
ATOM 1574 O O . ALA A 1 207 ? -2.762 14.881 0.889 1.00 92.50 207 ALA A O 1
ATOM 1575 N N . TYR A 1 208 ? -4.253 13.343 0.199 1.00 92.88 208 TYR A N 1
ATOM 1576 C CA . TYR A 1 208 ? -5.125 13.399 1.359 1.00 92.88 208 TYR A CA 1
ATOM 1577 C C . TYR A 1 208 ? -5.084 12.056 2.076 1.00 92.88 208 TYR A C 1
ATOM 1579 O O . TYR A 1 208 ? -5.274 10.999 1.469 1.00 92.88 208 TYR A O 1
ATOM 1587 N N . VAL A 1 209 ? -4.829 12.111 3.380 1.00 92.19 209 VAL A N 1
ATOM 1588 C CA . VAL A 1 209 ? -4.759 10.934 4.243 1.00 92.19 209 VAL A CA 1
ATOM 1589 C C . VAL A 1 209 ? -5.932 10.967 5.203 1.00 92.19 209 VAL A C 1
ATOM 1591 O O . VAL A 1 209 ? -6.074 11.905 5.987 1.00 92.19 209 VAL A O 1
ATOM 1594 N N . TYR A 1 210 ? -6.754 9.925 5.167 1.00 91.56 210 TYR A N 1
ATOM 1595 C CA . TYR A 1 210 ? -7.915 9.776 6.034 1.00 91.56 210 TYR A CA 1
ATOM 1596 C C . TYR A 1 210 ? -7.745 8.584 6.961 1.00 91.56 210 TYR A C 1
ATOM 1598 O O . TYR A 1 210 ? -7.213 7.539 6.577 1.00 91.56 210 TYR A O 1
ATOM 1606 N N . THR A 1 211 ? -8.282 8.719 8.167 1.00 90.75 211 THR A N 1
ATOM 1607 C CA . THR A 1 211 ? -8.562 7.585 9.045 1.00 90.75 211 THR A CA 1
ATOM 1608 C C . THR A 1 211 ? -10.055 7.493 9.283 1.00 90.75 211 THR A C 1
ATOM 1610 O O . THR A 1 211 ? -10.774 8.493 9.237 1.00 90.75 211 THR A O 1
ATOM 1613 N N . ARG A 1 212 ? -10.541 6.288 9.540 1.00 87.19 212 ARG A N 1
ATOM 1614 C CA . ARG A 1 212 ? -11.923 6.095 9.957 1.00 87.19 212 ARG A CA 1
ATOM 1615 C C . ARG A 1 212 ? -12.122 6.612 11.382 1.00 87.19 212 ARG A C 1
ATOM 1617 O O . ARG A 1 212 ? -11.257 6.428 12.237 1.00 87.19 212 ARG A O 1
ATOM 1624 N N . CYS A 1 213 ? -13.275 7.216 11.662 1.00 84.44 213 CYS A N 1
ATOM 1625 C CA . CYS A 1 213 ? -13.600 7.663 13.015 1.00 84.44 213 CYS A CA 1
ATOM 1626 C C . CYS A 1 213 ? -13.561 6.489 14.013 1.00 84.44 213 CYS A C 1
ATOM 1628 O O . CYS A 1 213 ? -14.137 5.425 13.766 1.00 84.44 213 CYS A O 1
ATOM 1630 N N . VAL A 1 214 ? -12.906 6.709 15.159 1.00 72.38 214 VAL A N 1
ATOM 1631 C CA . VAL A 1 214 ? -12.605 5.686 16.181 1.00 72.38 214 VAL A CA 1
ATOM 1632 C C . VAL A 1 214 ? -13.859 4.960 16.671 1.00 72.38 214 VAL A C 1
ATOM 1634 O O . VAL A 1 214 ? -13.818 3.752 16.902 1.00 72.38 214 VAL A O 1
ATOM 1637 N N . ASP A 1 215 ? -14.988 5.660 16.766 1.00 72.50 215 ASP A N 1
ATOM 1638 C CA . ASP A 1 215 ? -16.249 5.106 17.275 1.00 72.50 215 ASP A CA 1
ATOM 1639 C C . ASP A 1 215 ? -16.800 3.969 16.402 1.00 72.50 215 ASP A C 1
ATOM 1641 O O . ASP A 1 215 ? -17.520 3.106 16.893 1.00 72.50 215 ASP A O 1
ATOM 1645 N N . GLN A 1 216 ? -16.418 3.914 15.121 1.00 68.12 216 GLN A N 1
ATOM 1646 C CA . GLN A 1 216 ? -16.819 2.840 14.208 1.00 68.12 216 GLN A CA 1
ATOM 1647 C C . GLN A 1 216 ? -15.889 1.617 14.246 1.00 68.12 216 GLN A C 1
ATOM 1649 O O . GLN A 1 216 ? -16.223 0.583 13.668 1.00 68.12 216 GLN A O 1
ATOM 1654 N N . LEU A 1 217 ? -14.721 1.731 14.887 1.00 64.69 217 LEU A N 1
ATOM 1655 C CA . LEU A 1 217 ? -13.669 0.708 14.889 1.00 64.69 217 LEU A CA 1
ATOM 1656 C C . LEU A 1 217 ? -13.531 -0.042 16.219 1.00 64.69 217 LEU A C 1
ATOM 1658 O O . LEU A 1 217 ? -12.669 -0.916 16.334 1.00 64.69 217 LEU A O 1
ATOM 1662 N N . ARG A 1 218 ? -14.330 0.279 17.245 1.00 62.12 218 ARG A N 1
ATOM 1663 C CA . ARG A 1 218 ? -14.120 -0.295 18.581 1.00 62.12 218 ARG A CA 1
ATOM 1664 C C . ARG A 1 218 ? -14.426 -1.798 18.621 1.00 62.12 218 ARG A C 1
ATOM 1666 O O . ARG A 1 218 ? -15.569 -2.225 18.723 1.00 62.12 218 ARG A O 1
ATOM 1673 N N . GLY A 1 219 ? -13.351 -2.585 18.601 1.00 67.69 219 GLY A N 1
ATOM 1674 C CA . GLY A 1 219 ? -13.254 -3.899 19.241 1.00 67.69 219 GLY A CA 1
ATOM 1675 C C . GLY A 1 219 ? -13.568 -5.120 18.381 1.00 67.69 219 GLY A C 1
ATOM 1676 O O . GLY A 1 219 ? -13.106 -6.205 18.729 1.00 67.69 219 GLY A O 1
ATOM 1677 N N . ARG A 1 220 ? -14.282 -4.983 17.257 1.00 81.06 220 ARG A N 1
ATOM 1678 C CA . ARG A 1 220 ? -14.582 -6.145 16.405 1.00 81.06 220 ARG A CA 1
ATOM 1679 C C . ARG A 1 220 ? -13.518 -6.363 15.319 1.00 81.06 220 ARG A C 1
ATOM 1681 O O . ARG A 1 220 ? -13.119 -5.396 14.667 1.00 81.06 220 ARG A O 1
ATOM 1688 N N . PRO A 1 221 ? -13.045 -7.604 15.104 1.00 82.38 221 PRO A N 1
ATOM 1689 C CA . PRO A 1 221 ? -12.206 -7.941 13.959 1.00 82.38 221 PRO A CA 1
ATOM 1690 C C . PRO A 1 221 ? -12.903 -7.580 12.644 1.00 82.38 221 PRO A C 1
ATOM 1692 O O . PRO A 1 221 ? -14.111 -7.773 12.517 1.00 82.38 221 PRO A O 1
ATOM 1695 N N . VAL A 1 222 ? -12.138 -7.090 11.666 1.00 87.44 222 VAL A N 1
ATOM 1696 C CA . VAL A 1 222 ? -12.651 -6.902 10.304 1.00 87.44 222 VAL A CA 1
ATOM 1697 C C . VAL A 1 222 ? -12.924 -8.277 9.696 1.00 87.44 222 VAL A C 1
ATOM 1699 O O . VAL A 1 222 ? -12.047 -9.145 9.697 1.00 87.44 222 VAL A O 1
ATOM 1702 N N . THR A 1 223 ? -14.133 -8.457 9.184 1.00 91.00 223 THR A N 1
ATOM 1703 C CA . THR A 1 223 ? -14.622 -9.678 8.540 1.00 91.00 223 THR A CA 1
ATOM 1704 C C . THR A 1 223 ? -14.849 -9.447 7.048 1.00 91.00 223 THR A C 1
ATOM 1706 O O . THR A 1 223 ? -14.919 -8.310 6.590 1.00 91.00 223 THR A O 1
ATOM 1709 N N . LEU A 1 224 ? -15.008 -10.525 6.277 1.00 93.94 224 LEU A N 1
ATOM 1710 C CA . LEU A 1 224 ? -15.291 -10.448 4.839 1.00 93.94 224 LEU A CA 1
ATOM 1711 C C . LEU A 1 224 ? -16.547 -9.611 4.520 1.00 93.94 224 LEU A C 1
ATOM 1713 O O . LEU A 1 224 ? -16.569 -8.874 3.540 1.00 93.94 224 LEU A O 1
ATOM 1717 N N . GLN A 1 225 ? -17.571 -9.684 5.375 1.00 93.56 225 GLN A N 1
ATOM 1718 C CA . GLN A 1 225 ? -18.841 -8.964 5.210 1.00 93.56 225 GLN A CA 1
ATOM 1719 C C . GLN A 1 225 ? -18.691 -7.442 5.332 1.00 93.56 225 GLN A C 1
ATOM 1721 O O . GLN A 1 225 ? -19.561 -6.700 4.884 1.00 93.56 225 GLN A O 1
ATOM 1726 N N . ASP A 1 226 ? -17.589 -6.973 5.920 1.00 92.25 226 ASP A N 1
ATOM 1727 C CA . ASP A 1 226 ? -17.296 -5.547 6.030 1.00 92.25 226 ASP A CA 1
ATOM 1728 C C . ASP A 1 226 ? -16.776 -4.960 4.707 1.00 92.25 226 ASP A C 1
ATOM 1730 O O . ASP A 1 226 ? -16.775 -3.739 4.528 1.00 92.25 226 ASP A O 1
ATOM 1734 N N . PHE A 1 227 ? -16.347 -5.811 3.771 1.00 94.75 227 PHE A N 1
ATOM 1735 C CA . PHE A 1 227 ? -15.867 -5.398 2.459 1.00 94.75 227 PHE A CA 1
ATOM 1736 C C . PHE A 1 227 ? -16.996 -5.364 1.437 1.00 94.75 227 PHE A C 1
ATOM 1738 O O . PHE A 1 227 ? -17.831 -6.269 1.362 1.00 94.75 227 PHE A O 1
ATOM 1745 N N . ASP A 1 228 ? -16.966 -4.334 0.591 1.00 95.50 228 ASP A N 1
ATOM 1746 C CA . ASP A 1 228 ? -17.755 -4.324 -0.633 1.00 95.50 228 ASP A CA 1
ATOM 1747 C C . ASP A 1 228 ? -17.418 -5.553 -1.488 1.00 95.50 228 ASP A C 1
ATOM 1749 O O . ASP A 1 228 ? -16.268 -6.004 -1.515 1.00 95.50 228 ASP A O 1
ATOM 1753 N N . LYS A 1 229 ? -18.415 -6.074 -2.211 1.00 96.81 229 LYS A N 1
ATOM 1754 C CA . LYS A 1 229 ? -18.267 -7.234 -3.101 1.00 96.81 229 LYS A CA 1
ATOM 1755 C C . LYS A 1 229 ? -17.098 -7.077 -4.073 1.00 96.81 229 LYS A C 1
ATOM 1757 O O . LYS A 1 229 ? -16.466 -8.072 -4.407 1.00 96.81 229 LYS A O 1
ATOM 1762 N N . LEU A 1 230 ? -16.783 -5.845 -4.482 1.00 96.69 230 LEU A N 1
ATOM 1763 C CA . LEU A 1 230 ? -15.632 -5.548 -5.331 1.00 96.69 230 LEU A CA 1
ATOM 1764 C C . LEU A 1 230 ? -14.295 -5.987 -4.706 1.00 96.69 230 LEU A C 1
ATOM 1766 O O . LEU A 1 230 ? -13.418 -6.470 -5.417 1.00 96.69 230 LEU A O 1
ATOM 1770 N N . PHE A 1 231 ? -14.132 -5.833 -3.389 1.00 97.44 231 PHE A N 1
ATOM 1771 C CA . PHE A 1 231 ? -12.887 -6.140 -2.675 1.00 97.44 231 PHE A CA 1
ATOM 1772 C C . PHE A 1 231 ? -12.860 -7.543 -2.059 1.00 97.44 231 PHE A C 1
ATOM 1774 O O . PHE A 1 231 ? -11.791 -7.995 -1.656 1.00 97.44 231 PHE A O 1
ATOM 1781 N N . GLN A 1 232 ? -14.000 -8.236 -1.972 1.00 97.69 232 GLN A N 1
ATOM 1782 C CA . GLN A 1 232 ? -14.091 -9.543 -1.308 1.00 97.69 232 GLN A CA 1
ATOM 1783 C C . GLN A 1 232 ? -13.114 -10.588 -1.879 1.00 97.69 232 GLN A C 1
ATOM 1785 O O . GLN A 1 232 ? -12.338 -11.117 -1.084 1.00 97.69 232 GLN A O 1
ATOM 1790 N N . PRO A 1 233 ? -13.021 -10.812 -3.209 1.00 98.25 233 PRO A N 1
ATOM 1791 C CA . PRO A 1 233 ? -12.084 -11.800 -3.757 1.00 98.25 233 PRO A CA 1
ATOM 1792 C C . PRO A 1 233 ? -10.618 -11.475 -3.436 1.00 98.25 233 PRO A C 1
ATOM 1794 O O . PRO A 1 233 ? -9.822 -12.352 -3.115 1.00 98.25 233 PRO A O 1
ATOM 1797 N N . ALA A 1 234 ? -10.264 -10.188 -3.480 1.00 97.81 234 ALA A N 1
ATOM 1798 C CA . ALA A 1 234 ? -8.927 -9.718 -3.139 1.00 97.81 234 ALA A CA 1
ATOM 1799 C C . ALA A 1 234 ? -8.615 -9.926 -1.646 1.00 97.81 234 ALA A C 1
ATOM 1801 O O . ALA A 1 234 ? -7.515 -10.340 -1.282 1.00 97.81 234 ALA A O 1
ATOM 1802 N N . TYR A 1 235 ? -9.578 -9.656 -0.763 1.00 97.31 235 TYR A N 1
ATOM 1803 C CA . TYR A 1 235 ? -9.412 -9.869 0.673 1.00 97.31 235 TYR A CA 1
ATOM 1804 C C . TYR A 1 235 ? -9.288 -11.353 1.030 1.00 97.31 235 TYR A C 1
ATOM 1806 O O . TYR A 1 235 ? -8.443 -11.708 1.853 1.00 97.31 235 TYR A O 1
ATOM 1814 N N . GLU A 1 236 ? -10.083 -12.219 0.399 1.00 97.62 236 GLU A N 1
ATOM 1815 C CA . GLU A 1 236 ? -9.979 -13.674 0.547 1.00 97.62 236 GLU A CA 1
ATOM 1816 C C . GLU A 1 236 ? -8.593 -14.176 0.136 1.00 97.62 236 GLU A C 1
ATOM 1818 O O . GLU A 1 236 ? -7.966 -14.906 0.904 1.00 97.62 236 GLU A O 1
ATOM 1823 N N . ALA A 1 237 ? -8.070 -13.708 -1.003 1.00 98.06 237 ALA A N 1
ATOM 1824 C CA . ALA A 1 237 ? -6.724 -14.048 -1.459 1.00 98.06 237 ALA A CA 1
ATOM 1825 C C . ALA A 1 237 ? -5.653 -13.646 -0.429 1.00 98.06 237 ALA A C 1
ATOM 1827 O O . ALA A 1 237 ? -4.843 -14.477 -0.018 1.00 98.06 237 ALA A O 1
ATOM 1828 N N . VAL A 1 238 ? -5.690 -12.404 0.076 1.00 96.88 238 VAL A N 1
ATOM 1829 C CA . VAL A 1 238 ? -4.747 -11.940 1.113 1.00 96.88 238 VAL A CA 1
ATOM 1830 C C . VAL A 1 238 ? -4.862 -12.765 2.398 1.00 96.88 238 VAL A C 1
ATOM 1832 O O . VAL A 1 238 ? -3.851 -13.067 3.033 1.00 96.88 238 VAL A O 1
ATOM 1835 N N . LYS A 1 239 ? -6.079 -13.151 2.797 1.00 95.75 239 LYS A N 1
ATOM 1836 C CA . LYS A 1 239 ? -6.313 -13.986 3.983 1.00 95.75 239 LYS A CA 1
ATOM 1837 C C . LYS A 1 239 ? -5.801 -15.414 3.825 1.00 95.75 239 LYS A C 1
ATOM 1839 O O . LYS A 1 239 ? -5.320 -15.972 4.810 1.00 95.75 239 LYS A O 1
ATOM 1844 N N . ALA A 1 240 ? -5.893 -15.978 2.625 1.00 97.00 240 ALA A N 1
ATOM 1845 C CA . ALA A 1 240 ? -5.378 -17.305 2.302 1.00 97.00 240 ALA A CA 1
ATOM 1846 C C . ALA A 1 240 ? -3.842 -17.332 2.155 1.00 97.00 240 ALA A C 1
ATOM 1848 O O . ALA A 1 240 ? -3.228 -18.390 2.280 1.00 97.00 240 ALA A O 1
ATOM 1849 N N . GLY A 1 241 ? -3.207 -16.170 1.972 1.00 95.94 241 GLY A N 1
ATOM 1850 C CA . GLY A 1 241 ? -1.756 -15.998 2.017 1.00 95.94 241 GLY A CA 1
ATOM 1851 C C . GLY A 1 241 ? -1.105 -15.862 0.640 1.00 95.94 241 GLY A C 1
ATOM 1852 O O . GLY A 1 241 ? -1.772 -15.729 -0.381 1.00 95.94 241 GLY A O 1
ATOM 1853 N N . SER A 1 242 ? 0.232 -15.875 0.616 1.00 95.75 242 SER A N 1
ATOM 1854 C CA . SER A 1 242 ? 1.028 -15.487 -0.563 1.00 95.75 242 SER A CA 1
ATOM 1855 C C . SER A 1 242 ? 0.676 -16.267 -1.837 1.00 95.75 242 SER A C 1
ATOM 1857 O O . SER A 1 242 ? 0.519 -15.663 -2.893 1.00 95.75 242 SER A O 1
ATOM 1859 N N . ALA A 1 243 ? 0.489 -17.588 -1.739 1.00 96.81 243 ALA A N 1
ATOM 1860 C CA . ALA A 1 243 ? 0.156 -18.427 -2.894 1.00 96.81 243 ALA A CA 1
ATOM 1861 C C . ALA A 1 243 ? -1.201 -18.057 -3.517 1.00 96.81 243 ALA A C 1
ATOM 1863 O O . ALA A 1 243 ? -1.303 -17.935 -4.733 1.00 96.81 243 ALA A O 1
ATOM 1864 N N . ALA A 1 244 ? -2.215 -17.796 -2.688 1.00 98.00 244 ALA A N 1
ATOM 1865 C CA . ALA A 1 244 ? -3.533 -17.380 -3.160 1.00 98.00 244 ALA A CA 1
ATOM 1866 C C . ALA A 1 244 ? -3.513 -15.962 -3.751 1.00 98.00 244 ALA A C 1
ATOM 1868 O O . ALA A 1 244 ? -4.209 -15.683 -4.722 1.00 98.00 244 ALA A O 1
ATOM 1869 N N . VAL A 1 245 ? -2.686 -15.060 -3.206 1.00 98.12 245 VAL A N 1
ATOM 1870 C CA . VAL A 1 245 ? -2.465 -13.737 -3.811 1.00 98.12 245 VAL A CA 1
ATOM 1871 C C . VAL A 1 245 ? -1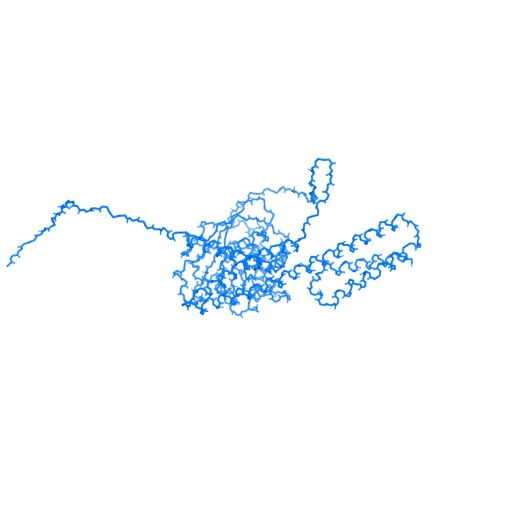.772 -13.859 -5.165 1.00 98.12 245 VAL A C 1
ATOM 1873 O O . VAL A 1 245 ? -2.159 -13.166 -6.101 1.00 98.12 245 VAL A O 1
ATOM 1876 N N . GLN A 1 246 ? -0.784 -14.744 -5.296 1.00 97.62 246 GLN A N 1
ATOM 1877 C CA . GLN A 1 246 ? -0.122 -15.009 -6.572 1.00 97.62 246 GLN A CA 1
ATOM 1878 C C . GLN A 1 246 ? -1.118 -15.535 -7.614 1.00 97.62 246 GLN A C 1
ATOM 1880 O O . GLN A 1 246 ? -1.190 -14.981 -8.708 1.00 97.62 246 GLN A O 1
ATOM 1885 N N . GLU A 1 247 ? -1.944 -16.519 -7.249 1.00 98.06 247 GLU A N 1
ATOM 1886 C CA . GLU A 1 247 ? -3.009 -17.048 -8.110 1.00 98.06 247 GLU A CA 1
ATOM 1887 C C . GLU A 1 247 ? -4.017 -15.960 -8.507 1.00 98.06 247 GLU A C 1
ATOM 1889 O O . GLU A 1 247 ? -4.351 -15.823 -9.683 1.00 98.06 247 GLU A O 1
ATOM 1894 N N . TYR A 1 248 ? -4.445 -15.124 -7.553 1.00 98.38 248 TYR A N 1
ATOM 1895 C CA . TYR A 1 248 ? -5.315 -13.979 -7.823 1.00 98.38 248 TYR A CA 1
ATOM 1896 C C . TYR A 1 248 ? -4.685 -13.019 -8.843 1.00 98.38 248 TYR A C 1
ATOM 1898 O O . TYR A 1 248 ? -5.350 -12.592 -9.787 1.00 98.38 248 TYR A O 1
ATOM 1906 N N . VAL A 1 249 ? -3.405 -12.675 -8.678 1.00 98.06 249 VAL A N 1
ATOM 1907 C CA . VAL A 1 249 ? -2.690 -11.761 -9.582 1.00 98.06 249 VAL A CA 1
ATOM 1908 C C . VAL A 1 249 ? -2.543 -12.364 -10.977 1.00 98.06 249 VAL A C 1
ATOM 1910 O O . VAL A 1 249 ? -2.794 -11.666 -11.963 1.00 98.06 249 VAL A O 1
ATOM 1913 N N . ASP A 1 250 ? -2.168 -13.639 -11.071 1.00 97.75 250 ASP A N 1
ATOM 1914 C CA . ASP A 1 250 ? -1.988 -14.333 -12.346 1.00 97.75 250 ASP A CA 1
ATOM 1915 C C . ASP A 1 250 ? -3.316 -14.460 -13.099 1.00 97.75 250 ASP A C 1
ATOM 1917 O O . ASP A 1 250 ? -3.391 -14.039 -14.252 1.00 97.75 250 ASP A O 1
ATOM 1921 N N . ALA A 1 251 ? -4.394 -14.876 -12.427 1.00 97.81 251 ALA A N 1
ATOM 1922 C CA . ALA A 1 251 ? -5.722 -14.968 -13.032 1.00 97.81 251 ALA A CA 1
ATOM 1923 C C . ALA A 1 251 ? -6.200 -13.624 -13.611 1.00 97.81 251 ALA A C 1
ATOM 1925 O O . ALA A 1 251 ? -6.773 -13.579 -14.699 1.00 97.81 251 ALA A O 1
ATOM 1926 N N . ARG A 1 252 ? -5.932 -12.503 -12.924 1.00 97.31 252 ARG A N 1
ATOM 1927 C CA . ARG A 1 252 ? -6.283 -11.158 -13.416 1.00 97.31 252 ARG A CA 1
ATOM 1928 C C . ARG A 1 252 ? -5.397 -10.688 -14.563 1.00 97.31 252 ARG A C 1
ATOM 1930 O O . ARG A 1 252 ? -5.876 -9.993 -15.460 1.00 97.31 252 ARG A O 1
ATOM 1937 N N . CYS A 1 253 ? -4.119 -11.059 -14.556 1.00 95.75 253 CYS A N 1
ATOM 1938 C CA . CYS A 1 253 ? -3.240 -10.807 -15.694 1.00 95.75 253 CYS A CA 1
ATOM 1939 C C . CYS A 1 253 ? -3.707 -11.588 -16.928 1.00 95.75 253 CYS A C 1
ATOM 1941 O O . CYS A 1 253 ? -3.755 -11.028 -18.022 1.00 95.75 253 CYS A O 1
ATOM 1943 N N . ASP A 1 254 ? -4.091 -12.849 -16.751 1.00 96.12 254 ASP A N 1
ATOM 1944 C CA . ASP A 1 254 ? -4.552 -13.717 -17.831 1.00 96.12 254 ASP A CA 1
ATOM 1945 C C . ASP A 1 254 ? -5.915 -13.267 -18.374 1.00 96.12 254 ASP A C 1
ATOM 1947 O O . ASP A 1 254 ? -6.107 -13.225 -19.591 1.00 96.12 254 ASP A O 1
ATOM 1951 N N . GLU A 1 255 ? -6.834 -12.826 -17.508 1.00 94.69 255 GLU A N 1
ATOM 1952 C CA . GLU A 1 255 ? -8.089 -12.159 -17.893 1.00 94.69 255 GLU A CA 1
ATOM 1953 C C . GLU A 1 255 ? -7.807 -10.950 -18.806 1.00 94.69 255 GLU A C 1
ATOM 1955 O O . GLU A 1 255 ? -8.403 -10.805 -19.875 1.00 94.69 255 GLU A O 1
ATOM 1960 N N . TRP A 1 256 ? -6.837 -10.107 -18.438 1.00 93.00 256 TRP A N 1
ATOM 1961 C CA . TRP A 1 256 ? -6.447 -8.949 -19.243 1.00 93.00 256 TRP A CA 1
ATOM 1962 C C . TRP A 1 256 ? -5.870 -9.346 -20.605 1.00 93.00 256 TRP A C 1
ATOM 1964 O O . TRP A 1 256 ? -6.296 -8.830 -21.641 1.00 93.00 256 TRP A O 1
ATOM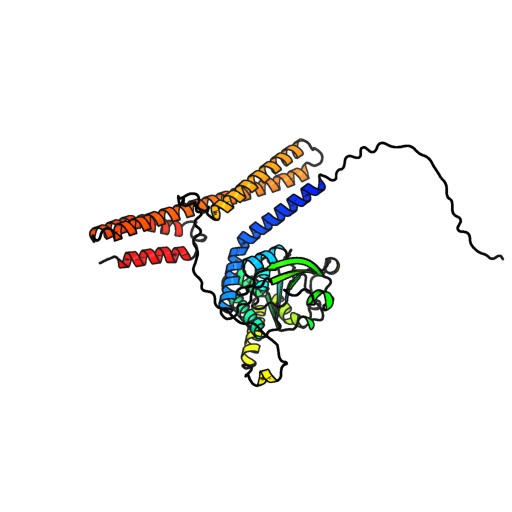 1974 N N . LEU A 1 257 ? -4.915 -10.278 -20.621 1.00 92.25 257 LEU A N 1
ATOM 1975 C CA . LEU A 1 257 ? -4.244 -10.727 -21.842 1.00 92.25 257 LEU A CA 1
ATOM 1976 C C . LEU A 1 257 ? -5.198 -11.465 -22.795 1.00 92.25 257 LEU A C 1
ATOM 1978 O O . LEU A 1 257 ? -5.073 -11.325 -24.014 1.00 92.25 257 LEU A O 1
ATOM 1982 N N . SER A 1 258 ? -6.174 -12.197 -22.253 1.00 93.62 258 SER A N 1
ATOM 1983 C CA . SER A 1 258 ? -7.189 -12.930 -23.020 1.00 93.62 258 SER A CA 1
ATOM 1984 C C . SER A 1 258 ? -8.352 -12.061 -23.504 1.00 93.62 258 SER A C 1
ATOM 1986 O O . SER A 1 258 ? -8.970 -12.401 -24.513 1.00 93.62 258 SER A O 1
ATOM 1988 N N . SER A 1 259 ? -8.611 -10.903 -22.879 1.00 88.75 259 SER A N 1
ATOM 1989 C CA . SER A 1 259 ? -9.682 -9.970 -23.287 1.00 88.75 259 SER A CA 1
ATOM 1990 C C . SER A 1 259 ? -9.527 -9.400 -24.711 1.00 88.75 259 SER A C 1
ATOM 1992 O O . SER A 1 259 ? -10.443 -8.768 -25.248 1.00 88.75 259 SER A O 1
ATOM 1994 N N . GLY A 1 260 ? -8.391 -9.682 -25.357 1.00 82.12 260 GLY A N 1
ATOM 1995 C CA . GLY A 1 260 ? -8.040 -9.214 -26.685 1.00 82.12 260 GLY A CA 1
ATOM 1996 C C . GLY A 1 260 ? -7.622 -7.749 -26.647 1.00 82.12 260 GLY A C 1
ATOM 1997 O O . GLY A 1 260 ? -8.171 -6.927 -25.914 1.00 82.12 260 GLY A O 1
ATOM 1998 N N . ARG A 1 261 ? -6.637 -7.374 -27.469 1.00 74.56 261 ARG A N 1
ATOM 1999 C CA . ARG A 1 261 ? -6.274 -5.960 -27.610 1.00 74.56 261 ARG A CA 1
ATOM 2000 C C . ARG A 1 261 ? -7.522 -5.209 -28.067 1.00 74.56 261 ARG A C 1
ATOM 2002 O O . ARG A 1 261 ? -8.052 -5.526 -29.131 1.00 74.56 261 ARG A O 1
ATOM 2009 N N . ALA A 1 262 ? -7.979 -4.224 -27.293 1.00 63.12 262 ALA A N 1
ATOM 2010 C CA . ALA A 1 262 ? -9.041 -3.330 -27.732 1.00 63.12 262 ALA A CA 1
ATOM 2011 C C . ALA A 1 262 ? -8.589 -2.667 -29.041 1.00 63.12 262 ALA A C 1
ATOM 2013 O O . ALA A 1 262 ? -7.764 -1.751 -29.055 1.00 63.12 262 ALA A O 1
ATOM 2014 N N . THR A 1 263 ? -9.063 -3.186 -30.172 1.00 67.81 263 THR A N 1
ATOM 2015 C CA . THR A 1 263 ? -8.790 -2.588 -31.471 1.00 67.81 263 THR A CA 1
ATOM 2016 C C . THR A 1 263 ? -9.441 -1.212 -31.488 1.00 67.81 263 THR A C 1
ATOM 2018 O O . THR A 1 263 ? -10.499 -0.987 -30.895 1.00 67.81 263 THR A O 1
ATOM 2021 N N . ARG A 1 264 ? -8.798 -0.253 -32.161 1.00 54.75 264 ARG A N 1
ATOM 2022 C CA . ARG A 1 264 ? -9.225 1.156 -32.211 1.00 54.75 264 ARG A CA 1
ATOM 2023 C C . ARG A 1 264 ? -10.695 1.336 -32.634 1.00 54.75 264 ARG A C 1
ATOM 2025 O O . ARG A 1 264 ? -11.288 2.357 -32.309 1.00 54.75 264 ARG A O 1
ATOM 2032 N N . SER A 1 265 ? -11.282 0.352 -33.320 1.00 58.81 265 SER A N 1
ATOM 2033 C CA . SER A 1 265 ? -12.697 0.318 -33.701 1.00 58.81 265 SER A CA 1
ATOM 2034 C C . SER A 1 265 ? -13.658 0.119 -32.522 1.00 58.81 265 SER A C 1
ATOM 2036 O O . SER A 1 265 ? -14.725 0.724 -32.534 1.00 58.81 265 SER A O 1
ATOM 2038 N N . LYS A 1 266 ? -13.290 -0.645 -31.482 1.00 54.66 266 LYS A N 1
ATOM 2039 C CA . LYS A 1 266 ? -14.132 -0.837 -30.283 1.00 54.66 266 LYS A CA 1
ATOM 2040 C C . LYS A 1 266 ? -14.161 0.396 -29.373 1.00 54.66 266 LYS A C 1
ATOM 2042 O O . LYS A 1 266 ? -15.184 0.674 -28.763 1.00 54.66 266 LYS A O 1
ATOM 2047 N N . ARG A 1 267 ? -13.084 1.193 -29.354 1.00 50.94 267 ARG A N 1
ATOM 2048 C CA . ARG A 1 267 ? -12.969 2.418 -28.532 1.00 50.94 267 ARG A CA 1
ATOM 2049 C C . ARG A 1 267 ? -13.932 3.549 -28.924 1.00 50.94 267 ARG A C 1
ATOM 2051 O O . ARG A 1 267 ? -14.017 4.522 -28.193 1.00 50.94 267 ARG A O 1
ATOM 2058 N N . LYS A 1 268 ? -14.628 3.461 -30.066 1.00 48.22 268 LYS A N 1
ATOM 2059 C CA . LYS A 1 268 ? -15.598 4.482 -30.509 1.00 48.22 268 LYS A CA 1
ATOM 2060 C C . LYS A 1 268 ? -16.981 4.368 -29.851 1.00 48.22 268 LYS A C 1
ATOM 2062 O O . LYS A 1 268 ? -17.776 5.283 -30.028 1.00 48.22 268 LYS A O 1
ATOM 2067 N N . LEU A 1 269 ? -17.271 3.273 -29.144 1.00 51.72 269 LEU A N 1
ATOM 2068 C CA . LEU A 1 269 ? -18.573 3.038 -28.501 1.00 51.72 269 LEU A CA 1
ATOM 2069 C C . LEU A 1 269 ? -18.590 3.359 -26.999 1.00 51.72 269 LEU A C 1
ATOM 2071 O O . LEU A 1 269 ? -19.661 3.372 -26.405 1.00 51.72 269 LEU A O 1
ATOM 2075 N N . GLU A 1 270 ? -17.437 3.654 -26.400 1.00 47.00 270 GLU A N 1
ATOM 2076 C CA . GLU A 1 270 ? -17.337 4.099 -25.009 1.00 47.00 270 GLU A CA 1
ATOM 2077 C C . GLU A 1 270 ? -16.985 5.596 -25.001 1.00 47.00 270 GLU A C 1
ATOM 2079 O O . GLU A 1 270 ? -16.137 6.044 -25.773 1.00 47.00 270 GLU A O 1
ATOM 2084 N N . GLU A 1 271 ? -17.723 6.372 -24.207 1.00 39.16 271 GLU A N 1
ATOM 2085 C CA . GLU A 1 271 ? -17.839 7.837 -24.263 1.00 39.16 271 GLU A CA 1
ATOM 2086 C C . GLU A 1 271 ? -16.510 8.624 -24.362 1.00 39.16 271 GLU A C 1
ATOM 2088 O O . GLU A 1 271 ? -15.473 8.212 -23.830 1.00 39.16 271 GLU A O 1
ATOM 2093 N N . PRO A 1 272 ? -16.518 9.805 -25.016 1.00 39.19 272 PRO A N 1
ATOM 2094 C CA . PRO A 1 272 ? -15.306 10.566 -25.277 1.00 39.19 272 PRO A CA 1
ATOM 2095 C C . PRO A 1 272 ? -14.728 11.162 -23.991 1.00 39.19 272 PRO A C 1
ATOM 2097 O O . PRO A 1 272 ? -15.313 12.045 -23.368 1.00 39.19 272 PRO A O 1
ATOM 2100 N N . ARG A 1 273 ? -13.509 10.747 -23.640 1.00 49.03 273 ARG A N 1
ATOM 2101 C CA . ARG A 1 273 ? -12.714 11.399 -22.596 1.00 49.03 273 ARG A CA 1
ATOM 2102 C C . ARG A 1 273 ? -11.856 12.513 -23.184 1.00 49.03 273 ARG A C 1
ATOM 2104 O O . ARG A 1 273 ? -11.047 12.292 -24.084 1.00 49.03 273 ARG A O 1
ATOM 2111 N N . VAL A 1 274 ? -12.029 13.717 -22.649 1.00 33.50 274 VAL A N 1
ATOM 2112 C CA . VAL A 1 274 ? -11.214 14.892 -22.968 1.00 33.50 274 VAL A CA 1
ATOM 2113 C C . VAL A 1 274 ? -9.894 14.789 -22.206 1.00 33.50 274 VAL A C 1
ATOM 2115 O O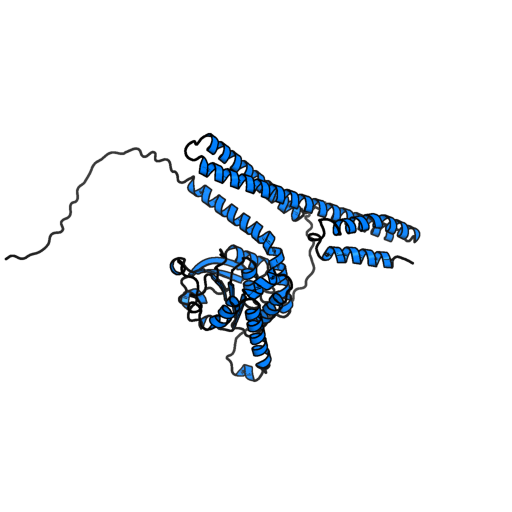 . VAL A 1 274 ? -9.875 14.885 -20.984 1.00 33.50 274 VAL A O 1
ATOM 2118 N N . TRP A 1 275 ? -8.781 14.625 -22.923 1.00 32.50 275 TRP A N 1
ATOM 2119 C CA . TRP A 1 275 ? -7.436 14.770 -22.361 1.00 32.50 275 TRP A CA 1
ATOM 2120 C C . TRP A 1 275 ? -6.678 15.827 -23.172 1.00 32.50 275 TRP A C 1
ATOM 2122 O O . TRP A 1 275 ? -6.443 15.651 -24.367 1.00 32.50 275 TRP A O 1
ATOM 2132 N N . LYS A 1 276 ? -6.338 16.958 -22.541 1.00 36.06 276 LYS A N 1
ATOM 2133 C CA . LYS A 1 276 ? -5.470 18.005 -23.102 1.00 36.06 276 LYS A CA 1
ATOM 2134 C 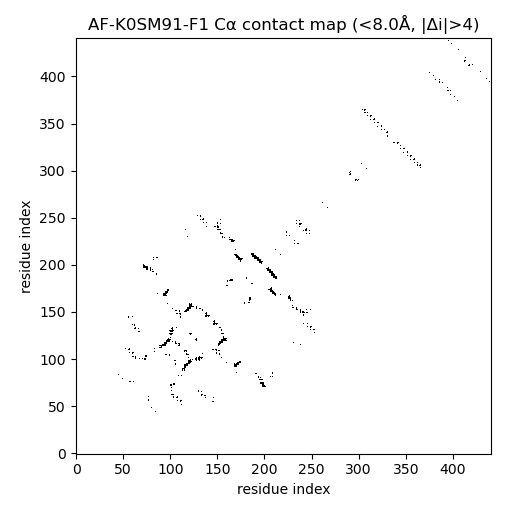C . LYS A 1 276 ? -4.211 18.083 -22.242 1.00 36.06 276 LYS A C 1
ATOM 2136 O O . LYS A 1 276 ? -4.276 18.567 -21.122 1.00 36.06 276 LYS A O 1
ATOM 2141 N N . GLY A 1 277 ? -3.079 17.642 -22.781 1.00 28.34 277 GLY A N 1
ATOM 2142 C CA . GLY A 1 277 ? -1.766 17.820 -22.162 1.00 28.34 277 GLY A CA 1
ATOM 2143 C C . GLY A 1 277 ? -0.659 17.680 -23.202 1.00 28.34 277 GLY A C 1
ATOM 2144 O O . GLY A 1 277 ? -0.486 16.610 -23.782 1.00 28.34 277 GLY A O 1
ATOM 2145 N N . ARG A 1 278 ? 0.041 18.785 -23.480 1.00 31.66 278 ARG A N 1
ATOM 2146 C CA . ARG A 1 278 ? 1.188 18.896 -24.397 1.00 31.66 278 ARG A CA 1
ATOM 2147 C C . ARG A 1 278 ? 2.465 18.545 -23.623 1.00 31.66 278 ARG A C 1
ATOM 2149 O O . ARG A 1 278 ? 2.603 18.968 -22.481 1.00 31.66 278 ARG A O 1
ATOM 2156 N N . ALA A 1 279 ? 3.379 17.791 -24.229 1.00 29.06 279 ALA A N 1
ATOM 2157 C CA . ALA A 1 279 ? 4.668 17.450 -23.632 1.00 29.06 279 ALA A CA 1
ATOM 2158 C C . ALA A 1 279 ? 5.771 18.354 -24.197 1.00 29.06 279 ALA A C 1
ATOM 2160 O O . ALA A 1 279 ? 5.996 18.331 -25.405 1.00 29.06 279 ALA A O 1
ATOM 2161 N N . ASP A 1 280 ? 6.476 19.070 -23.321 1.00 28.66 280 ASP A N 1
ATOM 2162 C CA . ASP A 1 280 ? 7.766 19.693 -23.627 1.00 28.66 280 ASP A CA 1
ATOM 2163 C C . ASP A 1 280 ? 8.910 18.865 -23.017 1.00 28.66 280 ASP A C 1
ATOM 2165 O O . ASP A 1 280 ? 8.762 18.191 -21.991 1.00 28.66 280 ASP A O 1
ATOM 2169 N N . THR A 1 281 ? 10.054 18.879 -23.700 1.00 28.25 281 THR A N 1
ATOM 2170 C CA . THR A 1 281 ? 11.226 18.031 -23.437 1.00 28.25 281 THR A CA 1
ATOM 2171 C C . THR A 1 281 ? 12.288 18.857 -22.708 1.00 28.25 281 THR A C 1
ATOM 2173 O O . THR A 1 281 ? 12.644 19.924 -23.196 1.00 28.25 281 THR A O 1
ATOM 2176 N N . ILE A 1 282 ? 12.824 18.382 -21.575 1.00 28.70 282 ILE A N 1
ATOM 2177 C CA . ILE A 1 282 ? 13.960 19.020 -20.881 1.00 28.70 282 ILE A CA 1
ATOM 2178 C C . ILE A 1 282 ? 15.100 18.009 -20.704 1.00 28.70 282 ILE A C 1
ATOM 2180 O O . ILE A 1 282 ? 14.888 16.869 -20.290 1.00 28.70 282 ILE A O 1
ATOM 2184 N N . SER A 1 283 ? 16.297 18.473 -21.064 1.00 28.12 283 SER A N 1
ATOM 2185 C CA . SER A 1 283 ? 17.604 17.810 -21.026 1.00 28.12 283 SER A CA 1
ATOM 2186 C C . SER A 1 283 ? 18.141 17.630 -19.598 1.00 28.12 283 SER A C 1
ATOM 2188 O O . SER A 1 283 ? 17.970 18.504 -18.751 1.00 28.12 283 SER A O 1
ATOM 2190 N N . SER A 1 284 ? 18.836 16.516 -19.350 1.00 26.03 284 SER A N 1
ATOM 2191 C CA . SER A 1 284 ? 19.471 16.167 -18.076 1.00 26.03 284 SER A CA 1
ATOM 2192 C C . SER A 1 284 ? 21.000 16.267 -18.153 1.00 26.03 284 SER A C 1
ATOM 2194 O O . SER A 1 284 ? 21.640 15.408 -18.759 1.00 26.03 284 SER A O 1
ATOM 2196 N N . THR A 1 285 ? 21.589 17.242 -17.463 1.00 25.20 285 THR A N 1
ATOM 2197 C CA . THR A 1 285 ? 23.012 17.234 -17.072 1.00 25.20 285 THR A CA 1
ATOM 2198 C C . THR A 1 285 ? 23.147 17.632 -15.599 1.00 25.20 285 THR A C 1
ATOM 2200 O O . THR A 1 285 ? 22.359 18.462 -15.140 1.00 25.20 285 THR A O 1
ATOM 2203 N N . PRO A 1 286 ? 24.100 17.058 -14.840 1.00 29.66 286 PRO A N 1
ATOM 2204 C CA . PRO A 1 286 ? 24.276 17.357 -13.422 1.00 29.66 286 PRO A CA 1
ATOM 2205 C C . PRO A 1 286 ? 25.031 18.677 -13.208 1.00 29.66 286 PRO A C 1
ATOM 2207 O O . PRO A 1 286 ? 26.011 18.957 -13.895 1.00 29.66 286 PRO A O 1
ATOM 2210 N N . THR A 1 287 ? 24.594 19.464 -12.226 1.00 27.88 287 THR A N 1
ATOM 2211 C CA . THR A 1 287 ? 25.257 20.694 -11.769 1.00 27.88 287 THR A CA 1
ATOM 2212 C C . THR A 1 287 ? 26.086 20.429 -10.514 1.00 27.88 287 THR A C 1
ATOM 2214 O O . THR A 1 287 ? 25.600 19.834 -9.553 1.00 27.88 287 THR A O 1
ATOM 2217 N N . TRP A 1 288 ? 27.329 20.912 -10.514 1.00 31.55 288 TRP A N 1
ATOM 2218 C CA . TRP A 1 288 ? 28.177 21.037 -9.328 1.00 31.55 288 TRP A CA 1
ATOM 2219 C C . TRP A 1 288 ? 27.887 22.369 -8.632 1.00 31.55 288 TRP A C 1
ATOM 2221 O O . TRP A 1 288 ? 27.794 23.400 -9.299 1.00 31.55 288 TRP A O 1
ATOM 2231 N N . THR A 1 289 ? 27.765 22.369 -7.304 1.00 32.03 289 THR A N 1
ATOM 2232 C CA . THR A 1 289 ? 27.561 23.598 -6.524 1.00 32.03 289 THR A CA 1
ATOM 2233 C C . THR A 1 289 ? 28.897 24.069 -5.957 1.00 32.03 289 THR A C 1
ATOM 2235 O O . THR A 1 289 ? 29.410 23.483 -5.009 1.00 32.03 289 THR A O 1
ATOM 2238 N N . TYR A 1 290 ? 29.456 25.134 -6.530 1.00 35.75 290 TYR A N 1
ATOM 2239 C CA . TYR A 1 290 ? 30.577 25.872 -5.945 1.00 35.75 290 TYR A CA 1
ATOM 2240 C C . TYR A 1 290 ? 30.020 27.054 -5.143 1.00 35.75 290 TYR A C 1
ATOM 2242 O O . TYR A 1 290 ? 29.265 27.864 -5.679 1.00 35.75 290 TYR A O 1
ATOM 2250 N N . LEU A 1 291 ? 30.374 27.157 -3.860 1.00 37.25 291 LEU A N 1
ATOM 2251 C CA . LEU A 1 291 ? 30.139 28.363 -3.062 1.00 37.25 291 LEU A CA 1
ATOM 2252 C C . LEU A 1 291 ? 31.294 29.331 -3.332 1.00 37.25 291 LEU A C 1
ATOM 2254 O O . LEU A 1 291 ? 32.418 29.092 -2.904 1.00 37.25 291 LEU A O 1
ATOM 2258 N N . ALA A 1 292 ? 31.020 30.394 -4.086 1.00 35.28 292 ALA A N 1
ATOM 2259 C CA . ALA A 1 292 ? 31.972 31.472 -4.314 1.00 35.28 292 ALA A CA 1
ATOM 2260 C C . ALA A 1 292 ? 31.783 32.556 -3.245 1.00 35.28 292 ALA A C 1
ATOM 2262 O O . ALA A 1 292 ? 30.726 33.182 -3.178 1.00 35.28 292 ALA A O 1
ATOM 2263 N N . THR A 1 293 ? 32.818 32.800 -2.446 1.00 43.75 293 THR A N 1
ATOM 2264 C CA . THR A 1 293 ? 32.967 34.028 -1.654 1.00 43.75 293 THR A CA 1
ATOM 2265 C C . THR A 1 293 ? 34.325 34.639 -1.984 1.00 43.75 293 THR A C 1
ATOM 2267 O O . THR A 1 293 ? 35.342 33.957 -1.900 1.00 43.75 293 THR A O 1
ATOM 2270 N N . ASP A 1 294 ? 34.316 35.899 -2.419 1.00 42.06 294 ASP A N 1
ATOM 2271 C CA . ASP A 1 294 ? 35.463 36.808 -2.558 1.00 42.06 294 ASP A CA 1
ATOM 2272 C C . ASP A 1 294 ? 36.740 36.228 -3.192 1.00 42.06 294 ASP A C 1
ATOM 2274 O O . ASP A 1 294 ? 37.821 36.232 -2.610 1.00 42.06 294 ASP A O 1
ATOM 2278 N N . GLY A 1 295 ? 36.628 35.757 -4.439 1.00 45.34 295 GLY A N 1
ATOM 2279 C CA . GLY A 1 295 ? 37.790 35.532 -5.313 1.00 45.34 295 GLY A CA 1
ATOM 2280 C C . GLY A 1 295 ? 38.640 34.293 -5.016 1.00 45.34 295 GLY A C 1
ATOM 2281 O O . GLY A 1 295 ? 39.571 34.013 -5.770 1.00 45.34 295 GLY A O 1
ATOM 2282 N N . HIS A 1 296 ? 38.296 33.502 -3.998 1.00 38.25 296 HIS A N 1
ATOM 2283 C CA . HIS A 1 296 ? 38.930 32.217 -3.721 1.00 38.25 296 HIS A CA 1
ATOM 2284 C C . HIS A 1 296 ? 37.880 31.104 -3.700 1.00 38.25 296 HIS A C 1
ATOM 2286 O O . HIS A 1 296 ? 36.976 31.085 -2.869 1.00 38.25 296 HIS A O 1
ATOM 2292 N N . ALA A 1 297 ? 37.990 30.158 -4.636 1.00 37.34 297 ALA A N 1
ATOM 2293 C CA . ALA A 1 297 ? 37.203 28.933 -4.598 1.00 37.34 297 ALA A CA 1
ATOM 2294 C C . ALA A 1 297 ? 37.771 28.018 -3.504 1.00 37.34 297 ALA A C 1
ATOM 2296 O O . ALA A 1 297 ? 38.719 27.271 -3.735 1.00 37.34 297 ALA A O 1
ATOM 2297 N N . THR A 1 298 ? 37.213 28.088 -2.299 1.00 42.59 298 THR A N 1
ATOM 2298 C CA . THR A 1 298 ? 37.504 27.123 -1.237 1.00 42.59 298 THR A CA 1
ATOM 2299 C C . THR A 1 298 ? 36.589 25.919 -1.414 1.00 42.59 298 THR A C 1
ATOM 2301 O O . THR A 1 298 ? 35.367 26.028 -1.315 1.00 42.59 298 THR A O 1
ATOM 2304 N N . ALA A 1 299 ? 37.169 24.749 -1.678 1.00 38.59 299 ALA A N 1
ATOM 2305 C CA . ALA A 1 299 ? 36.428 23.499 -1.613 1.00 38.59 299 ALA A CA 1
ATOM 2306 C C . ALA A 1 299 ? 36.002 23.265 -0.154 1.00 38.59 299 ALA A C 1
ATOM 2308 O O . ALA A 1 299 ? 36.821 22.921 0.696 1.00 38.59 299 ALA A O 1
ATOM 2309 N N . VAL A 1 300 ? 34.726 23.496 0.157 1.00 41.09 300 VAL A N 1
ATOM 2310 C CA . VAL A 1 300 ? 34.162 23.142 1.463 1.00 41.09 300 VAL A CA 1
ATOM 2311 C C . VAL A 1 300 ? 33.736 21.684 1.388 1.00 41.09 300 VAL A C 1
ATOM 2313 O O . VAL A 1 300 ? 32.816 21.333 0.650 1.00 41.09 300 VAL A O 1
ATOM 2316 N N . GLN A 1 301 ? 34.418 20.825 2.143 1.00 44.38 301 GLN A N 1
ATOM 2317 C CA . GLN A 1 301 ? 34.066 19.416 2.240 1.00 44.38 301 GLN A CA 1
ATOM 2318 C C . GLN A 1 301 ? 32.678 19.293 2.879 1.00 44.38 301 GLN A C 1
ATOM 2320 O O . GLN A 1 301 ? 32.487 19.587 4.060 1.00 44.38 301 GLN A O 1
ATOM 2325 N N . THR A 1 302 ? 31.679 18.888 2.095 1.00 57.56 302 THR A N 1
ATOM 2326 C CA . THR A 1 302 ? 30.350 18.590 2.632 1.00 57.56 302 THR A CA 1
ATOM 2327 C C . THR A 1 302 ? 30.440 17.354 3.527 1.00 57.56 302 THR A C 1
ATOM 2329 O O . THR A 1 302 ? 30.986 16.341 3.077 1.00 57.56 302 THR A O 1
ATOM 2332 N N . PRO A 1 303 ? 29.911 17.392 4.765 1.00 65.94 303 PRO A N 1
ATOM 2333 C CA . PRO A 1 303 ? 29.950 16.240 5.656 1.00 65.94 303 PRO A CA 1
ATOM 2334 C C . PRO A 1 303 ? 29.234 15.044 5.021 1.00 65.94 303 PRO A C 1
ATOM 2336 O O . PRO A 1 303 ? 28.203 15.194 4.359 1.00 65.94 303 PRO A O 1
ATOM 2339 N N . THR A 1 304 ? 29.779 13.844 5.224 1.00 74.00 304 THR A N 1
ATOM 2340 C CA . THR A 1 304 ? 29.146 12.608 4.754 1.00 74.00 304 THR A CA 1
ATOM 2341 C C . THR A 1 304 ? 27.783 12.423 5.436 1.00 74.00 304 THR A C 1
ATOM 2343 O O . THR A 1 304 ? 27.531 12.928 6.535 1.00 74.00 304 THR A O 1
ATOM 2346 N N . VAL A 1 305 ? 26.890 11.640 4.822 1.00 58.75 305 VAL A N 1
ATOM 2347 C CA . VAL A 1 305 ? 25.606 11.268 5.447 1.00 58.75 305 VAL A CA 1
ATOM 2348 C C . VAL A 1 305 ? 25.832 10.609 6.818 1.00 58.75 305 VAL A C 1
ATOM 2350 O O . VAL A 1 305 ? 25.070 10.854 7.751 1.00 58.75 305 VAL A O 1
ATOM 2353 N N . HIS A 1 306 ? 26.907 9.831 6.972 1.00 61.88 306 HIS A N 1
ATOM 2354 C CA . HIS A 1 306 ? 27.269 9.184 8.233 1.00 61.88 306 HIS A CA 1
ATOM 2355 C C . HIS A 1 306 ? 27.709 10.190 9.304 1.00 61.88 306 HIS A C 1
ATOM 2357 O O . HIS A 1 306 ? 27.279 10.066 10.450 1.00 61.88 306 HIS A O 1
ATOM 2363 N N . ALA A 1 307 ? 28.471 11.225 8.939 1.00 62.31 307 ALA A N 1
ATOM 2364 C CA . ALA A 1 307 ? 28.854 12.305 9.848 1.00 62.31 307 ALA A CA 1
ATOM 2365 C C . ALA A 1 307 ? 27.634 13.101 10.345 1.00 62.31 307 ALA A C 1
ATOM 2367 O O . ALA A 1 307 ? 27.524 13.400 11.536 1.00 62.31 307 ALA A O 1
ATOM 2368 N N . VAL A 1 308 ? 26.668 13.379 9.461 1.00 66.12 308 VAL A N 1
ATOM 2369 C CA . VAL A 1 308 ? 25.407 14.046 9.833 1.00 66.12 308 VAL A CA 1
ATOM 2370 C C . VAL A 1 308 ? 24.587 13.182 10.799 1.00 66.12 308 VAL A C 1
ATOM 2372 O O . VAL A 1 308 ? 24.098 13.679 11.816 1.00 66.12 308 VAL A O 1
ATOM 2375 N N . LEU A 1 309 ? 24.468 11.878 10.525 1.00 56.28 309 LEU A N 1
ATOM 2376 C CA . LEU A 1 309 ? 23.758 10.936 11.397 1.00 56.28 309 LEU A CA 1
ATOM 2377 C C . LEU A 1 309 ? 24.456 10.752 12.754 1.00 56.28 309 LEU A C 1
ATOM 2379 O O . LEU A 1 309 ? 23.781 10.702 13.784 1.00 56.28 309 LEU A O 1
ATOM 2383 N N . ALA A 1 310 ? 25.791 10.706 12.781 1.00 65.69 310 ALA A N 1
ATOM 2384 C CA . ALA A 1 310 ? 26.575 10.653 14.012 1.00 65.69 310 ALA A CA 1
ATOM 2385 C C . ALA A 1 310 ? 26.375 11.920 14.858 1.00 65.69 310 ALA A C 1
ATOM 2387 O O . ALA A 1 310 ? 26.145 11.828 16.063 1.00 65.69 310 ALA A O 1
ATOM 2388 N N . HIS A 1 311 ? 26.384 13.100 14.233 1.00 71.19 311 HIS A N 1
ATOM 2389 C CA . HIS A 1 311 ? 26.123 14.358 14.929 1.00 71.19 311 HIS A CA 1
ATOM 2390 C C . HIS A 1 311 ? 24.711 14.393 15.539 1.00 71.19 311 HIS A C 1
ATOM 2392 O O . HIS A 1 311 ? 24.548 14.742 16.709 1.00 71.19 311 HIS A O 1
ATOM 2398 N N . ALA A 1 312 ? 23.692 13.959 14.792 1.00 61.62 312 ALA A N 1
ATOM 2399 C CA . ALA A 1 312 ? 22.321 13.876 15.297 1.00 61.62 312 ALA A CA 1
ATOM 2400 C C . ALA A 1 312 ? 22.188 12.896 16.480 1.00 61.62 312 ALA A C 1
ATOM 2402 O O . ALA A 1 312 ? 21.561 13.227 17.489 1.00 61.62 312 ALA A O 1
ATOM 2403 N N . ALA A 1 313 ? 22.812 11.716 16.391 1.00 60.22 313 ALA A N 1
ATOM 2404 C CA . ALA A 1 313 ? 22.823 10.735 17.476 1.00 60.22 313 ALA A CA 1
ATOM 2405 C C . ALA A 1 313 ? 23.544 11.260 18.732 1.00 60.22 313 ALA A C 1
ATOM 2407 O O . ALA A 1 313 ? 23.077 11.027 19.845 1.00 60.22 313 ALA A O 1
ATOM 2408 N N . ALA A 1 314 ? 24.633 12.020 18.570 1.00 75.12 314 ALA A N 1
ATOM 2409 C CA . ALA A 1 314 ? 25.342 12.650 19.682 1.00 75.12 314 ALA A CA 1
ATOM 2410 C C . ALA A 1 314 ? 24.476 13.691 20.413 1.00 75.12 314 ALA A C 1
ATOM 2412 O O . ALA A 1 314 ? 24.390 13.652 21.639 1.00 75.12 314 ALA A O 1
ATOM 2413 N N . ARG A 1 315 ? 23.759 14.560 19.684 1.00 74.50 315 ARG A N 1
ATOM 2414 C CA . ARG A 1 315 ? 22.843 15.534 20.313 1.00 74.50 315 ARG A CA 1
ATOM 2415 C C . ARG A 1 315 ? 21.672 14.858 21.024 1.00 74.50 315 ARG A C 1
ATOM 2417 O O . ARG A 1 315 ? 21.264 15.297 22.096 1.00 74.50 315 ARG A O 1
ATOM 2424 N N . TYR A 1 316 ? 21.146 13.772 20.458 1.00 65.56 316 TYR A N 1
ATOM 2425 C CA . TYR A 1 316 ? 20.104 12.984 21.118 1.00 65.56 316 TYR A CA 1
ATOM 2426 C C . TYR A 1 316 ? 20.610 12.354 22.425 1.00 65.56 316 TYR A C 1
ATOM 2428 O O . TYR A 1 316 ? 19.922 12.390 23.445 1.00 65.56 316 TYR A O 1
ATOM 2436 N N . LEU A 1 317 ? 21.846 11.846 22.421 1.00 76.56 317 LEU A N 1
ATOM 2437 C CA . LEU A 1 317 ? 22.495 11.299 23.608 1.00 76.56 317 LEU A CA 1
ATOM 2438 C C . LEU A 1 317 ? 22.676 12.349 24.718 1.00 76.56 317 LEU A C 1
ATOM 2440 O O . LEU A 1 317 ? 22.492 12.026 25.889 1.00 76.56 317 LEU A O 1
ATOM 2444 N N . GLU A 1 318 ? 23.002 13.598 24.376 1.00 81.19 318 GLU A N 1
ATOM 2445 C CA . GLU A 1 318 ? 23.063 14.702 25.348 1.00 81.19 318 GLU A CA 1
ATOM 2446 C C . GLU A 1 318 ? 21.698 14.973 25.996 1.00 81.19 318 GLU A C 1
ATOM 2448 O O . GLU A 1 318 ? 21.612 15.088 27.219 1.00 81.19 318 GLU A O 1
ATOM 2453 N N . GLY A 1 319 ? 20.623 14.988 25.200 1.00 76.25 319 GLY A N 1
ATOM 2454 C CA . GLY A 1 319 ? 19.256 15.134 25.710 1.00 76.25 319 GLY A CA 1
ATOM 2455 C C . GLY A 1 319 ? 18.840 13.991 26.642 1.00 76.25 319 GLY A C 1
ATOM 2456 O O . GLY A 1 319 ? 18.259 14.232 27.702 1.00 76.25 319 GLY A O 1
ATOM 2457 N N . LEU A 1 320 ? 19.195 12.748 26.297 1.00 71.69 320 LEU A N 1
ATOM 2458 C CA . LEU A 1 320 ? 18.948 11.581 27.151 1.00 71.69 320 LEU A CA 1
ATOM 2459 C C . LEU A 1 320 ? 19.691 11.673 28.485 1.00 71.69 320 LEU A C 1
ATOM 2461 O O . LEU A 1 320 ? 19.098 11.401 29.526 1.00 71.69 320 LEU A O 1
ATOM 2465 N N . LYS A 1 321 ? 20.961 12.089 28.471 1.00 78.50 321 LYS A N 1
ATOM 2466 C CA . LYS A 1 321 ? 21.755 12.274 29.694 1.00 78.50 321 LYS A CA 1
ATOM 2467 C C . LYS A 1 321 ? 21.158 13.337 30.610 1.00 78.50 321 LYS A C 1
ATOM 2469 O O . LYS A 1 321 ? 21.080 13.118 31.814 1.00 78.50 321 LYS A O 1
ATOM 2474 N N . ALA A 1 322 ? 20.696 14.453 30.047 1.00 83.25 322 ALA A N 1
ATOM 2475 C CA . ALA A 1 322 ? 20.019 15.488 30.823 1.00 83.25 322 ALA A CA 1
ATOM 2476 C C . ALA A 1 322 ? 18.736 14.951 31.483 1.00 83.25 322 ALA A C 1
ATOM 2478 O O . ALA A 1 322 ? 18.488 15.218 32.656 1.00 83.25 322 ALA A O 1
ATOM 2479 N N . ARG A 1 323 ? 17.944 14.141 30.764 1.00 78.38 323 ARG A N 1
ATOM 2480 C CA . ARG A 1 323 ? 16.721 13.536 31.313 1.00 78.38 323 ARG A CA 1
ATOM 2481 C C . ARG A 1 323 ? 17.008 12.489 32.388 1.00 78.38 323 ARG A C 1
ATOM 2483 O O . ARG A 1 323 ? 16.311 12.473 33.398 1.00 78.38 323 ARG A O 1
ATOM 2490 N N . LEU A 1 324 ? 18.028 11.654 32.191 1.00 78.62 324 LEU A N 1
ATOM 2491 C CA . LEU A 1 324 ? 18.494 10.700 33.199 1.00 78.62 324 LEU A CA 1
ATOM 2492 C C . LEU A 1 324 ? 18.889 11.414 34.495 1.00 78.62 324 LEU A C 1
ATOM 2494 O O . LEU A 1 324 ? 18.417 11.021 35.555 1.00 78.62 324 LEU A O 1
ATOM 2498 N N . ALA A 1 325 ? 19.646 12.511 34.404 1.00 84.62 325 ALA A N 1
ATOM 2499 C CA . ALA A 1 325 ? 20.041 13.294 35.575 1.00 84.62 325 ALA A CA 1
ATOM 2500 C C . ALA A 1 325 ? 18.834 13.866 36.347 1.00 84.62 325 ALA A C 1
ATOM 2502 O O . ALA A 1 325 ? 18.837 13.887 37.577 1.00 84.62 325 ALA A O 1
ATOM 2503 N N . VAL A 1 326 ? 17.779 14.294 35.640 1.00 83.62 326 VAL A N 1
ATOM 2504 C CA . VAL A 1 326 ? 16.523 14.741 36.271 1.00 83.62 326 VAL A CA 1
ATOM 2505 C C . VAL A 1 326 ? 15.821 13.579 36.976 1.00 83.62 326 VAL A C 1
ATOM 2507 O O . VAL A 1 326 ? 15.462 13.714 38.140 1.00 83.62 326 VAL A O 1
ATOM 2510 N N . LEU A 1 327 ? 15.679 12.426 36.316 1.00 75.69 327 LEU A N 1
ATOM 2511 C CA . LEU A 1 327 ? 15.032 11.247 36.907 1.00 75.69 327 LEU A CA 1
ATOM 2512 C C . LEU A 1 327 ? 15.786 10.718 38.133 1.00 75.69 327 LEU A C 1
ATOM 2514 O O . LEU A 1 327 ? 15.158 10.316 39.109 1.00 75.69 327 LEU A O 1
ATOM 2518 N N . GLU A 1 328 ? 17.119 10.740 38.110 1.00 83.94 328 GLU A N 1
ATOM 2519 C CA . GLU A 1 328 ? 17.958 10.376 39.256 1.00 83.94 328 GLU A CA 1
ATOM 2520 C C . GLU A 1 328 ? 17.742 11.333 40.440 1.00 83.94 328 GLU A C 1
ATOM 2522 O O . GLU A 1 328 ? 17.623 10.885 41.583 1.00 83.94 328 GLU A O 1
ATOM 2527 N N . CYS A 1 329 ? 17.615 12.637 40.173 1.00 85.38 329 CYS A N 1
ATOM 2528 C CA . CYS A 1 329 ? 17.301 13.649 41.184 1.00 85.38 329 CYS A CA 1
ATOM 2529 C C . CYS A 1 329 ? 15.885 13.467 41.771 1.00 85.38 329 CYS A C 1
ATOM 2531 O O . CYS A 1 329 ? 15.697 13.480 42.992 1.00 85.38 329 CYS A O 1
ATOM 2533 N N . ASP A 1 330 ? 14.887 13.230 40.917 1.00 79.31 330 ASP A N 1
ATOM 2534 C CA . ASP A 1 330 ? 13.492 13.020 41.324 1.00 79.31 330 ASP A CA 1
ATOM 2535 C C . ASP A 1 330 ? 13.328 11.733 42.147 1.00 79.31 330 ASP A C 1
ATOM 2537 O O . ASP A 1 330 ? 12.610 11.710 43.154 1.00 79.31 330 ASP A O 1
ATOM 2541 N N . LEU A 1 331 ? 14.034 10.664 41.762 1.00 82.38 331 LEU A N 1
ATOM 2542 C CA . LEU A 1 331 ? 14.062 9.400 42.498 1.00 82.38 331 LEU A CA 1
ATOM 2543 C C . LEU A 1 331 ? 14.710 9.569 43.880 1.00 82.38 331 LEU A C 1
ATOM 2545 O O . LEU A 1 331 ? 14.224 8.999 44.858 1.00 82.38 331 LEU A O 1
ATOM 2549 N N . ALA A 1 332 ? 15.769 10.378 43.982 1.00 82.56 332 ALA A N 1
ATOM 2550 C CA . ALA A 1 332 ? 16.439 10.666 45.249 1.00 82.56 332 ALA A CA 1
ATOM 2551 C C . ALA A 1 332 ? 15.564 11.486 46.215 1.00 82.56 332 ALA A C 1
ATOM 2553 O O . ALA A 1 332 ? 15.670 11.335 47.434 1.00 82.56 332 ALA A O 1
ATOM 2554 N N . THR A 1 333 ? 14.685 12.340 45.687 1.00 85.31 333 THR A N 1
ATOM 2555 C CA . THR A 1 333 ? 13.851 13.253 46.484 1.00 85.31 333 THR A CA 1
ATOM 2556 C C . THR A 1 333 ? 12.465 12.689 46.815 1.00 85.31 333 THR A C 1
ATOM 2558 O O . THR A 1 333 ? 11.877 13.067 47.832 1.00 85.31 333 THR A O 1
ATOM 2561 N N . THR A 1 334 ? 11.944 11.736 46.033 1.00 80.00 334 THR A N 1
ATOM 2562 C CA . THR A 1 334 ? 10.538 11.305 46.125 1.00 80.00 334 THR A CA 1
ATOM 2563 C C . THR A 1 334 ? 10.372 9.868 46.636 1.00 80.00 334 THR A C 1
ATOM 2565 O O . THR A 1 334 ? 10.327 8.912 45.865 1.00 80.00 334 THR A O 1
ATOM 2568 N N . LYS A 1 335 ? 10.139 9.691 47.948 1.00 71.56 335 LYS A N 1
ATOM 2569 C CA . LYS A 1 335 ? 9.873 8.360 48.552 1.00 71.56 335 LYS A CA 1
ATOM 2570 C C . LYS A 1 335 ? 8.575 7.682 48.076 1.00 71.56 335 LYS A C 1
ATOM 2572 O O . LYS A 1 335 ? 8.468 6.464 48.146 1.00 71.56 335 LYS A O 1
ATOM 2577 N N . ALA A 1 336 ? 7.584 8.441 47.601 1.00 62.94 336 ALA A N 1
ATOM 2578 C CA . ALA A 1 336 ? 6.234 7.928 47.326 1.00 62.94 336 ALA A CA 1
ATOM 2579 C C . ALA A 1 336 ? 6.027 7.340 45.913 1.00 62.94 336 ALA A C 1
ATOM 2581 O O . ALA A 1 336 ? 4.999 6.716 45.664 1.00 62.94 336 ALA A O 1
ATOM 2582 N N . ARG A 1 337 ? 6.971 7.532 44.978 1.00 71.75 337 ARG A N 1
ATOM 2583 C CA . ARG A 1 337 ? 6.851 7.095 43.566 1.00 71.75 337 ARG A CA 1
ATOM 2584 C C . ARG A 1 337 ? 8.002 6.205 43.082 1.00 71.75 337 ARG A C 1
ATOM 2586 O O . ARG A 1 337 ? 8.153 6.015 41.878 1.00 71.75 337 ARG A O 1
ATOM 2593 N N . GLY A 1 338 ? 8.774 5.636 44.011 1.00 76.69 338 GLY A N 1
ATOM 2594 C CA . GLY A 1 338 ? 10.031 4.933 43.724 1.00 76.69 338 GLY A CA 1
ATOM 2595 C C . GLY A 1 338 ? 9.945 3.904 42.593 1.00 76.69 338 GLY A C 1
ATOM 2596 O O . GLY A 1 338 ? 10.763 3.949 41.685 1.00 76.69 338 GLY A O 1
ATOM 2597 N N . ASN A 1 339 ? 8.917 3.048 42.577 1.00 80.12 339 ASN A N 1
ATOM 2598 C CA . ASN A 1 339 ? 8.837 1.953 41.601 1.00 80.12 339 ASN A CA 1
ATOM 2599 C C . ASN A 1 339 ? 8.621 2.436 40.154 1.00 80.12 339 ASN A C 1
ATOM 2601 O O . ASN A 1 339 ? 9.304 1.966 39.251 1.00 80.12 339 ASN A O 1
ATOM 2605 N N . LEU A 1 340 ? 7.719 3.400 39.928 1.00 73.19 340 LEU A N 1
ATOM 2606 C CA . LEU A 1 340 ? 7.440 3.918 38.579 1.00 73.19 340 LEU A CA 1
ATOM 2607 C C . LEU A 1 340 ? 8.619 4.730 38.029 1.00 73.19 340 LEU A C 1
ATOM 2609 O O . LEU A 1 340 ? 8.991 4.570 36.870 1.00 73.19 340 LEU A O 1
ATOM 2613 N N . LEU A 1 341 ? 9.239 5.563 38.872 1.00 72.44 341 LEU A N 1
ATOM 2614 C CA . LEU A 1 341 ? 10.432 6.326 38.491 1.00 72.44 341 LEU A CA 1
ATOM 2615 C C . LEU A 1 341 ? 11.631 5.406 38.222 1.00 72.44 341 LEU A C 1
ATOM 2617 O O . LEU A 1 341 ? 12.436 5.688 37.340 1.00 72.44 341 LEU A O 1
ATOM 2621 N N . GLN A 1 342 ? 11.736 4.285 38.940 1.00 76.88 342 GLN A N 1
ATOM 2622 C CA . GLN A 1 342 ? 12.789 3.294 38.731 1.00 76.88 342 GLN A CA 1
ATOM 2623 C C . GLN A 1 342 ? 12.610 2.516 37.418 1.00 76.88 342 GLN A C 1
ATOM 2625 O O . GLN A 1 342 ? 13.596 2.276 36.722 1.00 76.88 342 GLN A O 1
ATOM 2630 N N . GLU A 1 343 ? 11.378 2.166 37.041 1.00 75.62 343 GLU A N 1
ATOM 2631 C CA . GLU A 1 343 ? 11.082 1.575 35.728 1.00 75.62 343 GLU A CA 1
ATOM 2632 C C . GLU A 1 343 ? 11.366 2.561 34.584 1.00 75.62 343 GLU A C 1
ATOM 2634 O O . GLU A 1 343 ? 11.998 2.193 33.590 1.00 75.62 343 GLU A O 1
ATOM 2639 N N . GLU A 1 344 ? 10.969 3.830 34.738 1.00 75.12 344 GLU A N 1
ATOM 2640 C CA . GLU A 1 344 ? 11.279 4.887 33.769 1.00 75.12 344 GLU A CA 1
ATOM 2641 C C . GLU A 1 344 ? 12.802 5.063 33.625 1.00 75.12 344 GLU A C 1
ATOM 2643 O O . GLU A 1 344 ? 13.325 5.030 32.509 1.00 75.12 344 GLU A O 1
ATOM 2648 N N . LEU A 1 345 ? 13.543 5.135 34.737 1.00 78.50 345 LEU A N 1
ATOM 2649 C CA . LEU A 1 345 ? 15.005 5.232 34.742 1.00 78.50 345 LEU A CA 1
ATOM 2650 C C . LEU A 1 345 ? 15.667 4.060 33.994 1.00 78.50 345 LEU A C 1
ATOM 2652 O O . LEU A 1 345 ? 16.542 4.284 33.155 1.00 78.50 345 LEU A O 1
ATOM 2656 N N . GLN A 1 346 ? 15.223 2.821 34.232 1.00 79.38 346 GLN A N 1
ATOM 2657 C CA . GLN A 1 346 ? 15.743 1.636 33.536 1.00 79.38 346 GLN A CA 1
ATOM 2658 C C . GLN A 1 346 ? 15.505 1.694 32.020 1.00 79.38 346 GLN A C 1
ATOM 2660 O O . GLN A 1 346 ? 16.378 1.306 31.234 1.00 79.38 346 GLN A O 1
ATOM 2665 N N . LEU A 1 347 ? 14.346 2.200 31.585 1.00 70.81 347 LEU A N 1
ATOM 2666 C CA . LEU A 1 347 ? 14.047 2.384 30.163 1.00 70.81 347 LEU A CA 1
ATOM 2667 C C . LEU A 1 347 ? 14.974 3.422 29.522 1.00 70.81 347 LEU A C 1
ATOM 2669 O O . LEU A 1 347 ? 15.538 3.151 28.458 1.00 70.81 347 LEU A O 1
ATOM 2673 N N . TYR A 1 348 ? 15.187 4.570 30.171 1.00 70.31 348 TYR A N 1
ATOM 2674 C CA . TYR A 1 348 ? 16.089 5.606 29.658 1.00 70.31 348 TYR A CA 1
ATOM 2675 C C . TYR A 1 348 ? 17.553 5.146 29.629 1.00 70.31 348 TYR A C 1
ATOM 2677 O O . TYR A 1 348 ? 18.253 5.436 28.661 1.00 70.31 348 TYR A O 1
ATOM 2685 N N . GLN A 1 349 ? 18.009 4.368 30.615 1.00 77.00 349 GLN A N 1
ATOM 2686 C CA . GLN A 1 349 ? 19.354 3.777 30.612 1.00 77.00 349 GLN A CA 1
ATOM 2687 C C . GLN A 1 349 ? 19.538 2.795 29.446 1.00 77.00 349 GLN A C 1
ATOM 2689 O O . GLN A 1 349 ? 20.559 2.813 28.752 1.00 77.00 349 GLN A O 1
ATOM 2694 N N . ARG A 1 350 ? 18.525 1.963 29.169 1.00 78.56 350 ARG A N 1
ATOM 2695 C CA . ARG A 1 350 ? 18.546 1.044 28.023 1.00 78.56 350 ARG A CA 1
ATOM 2696 C C . AR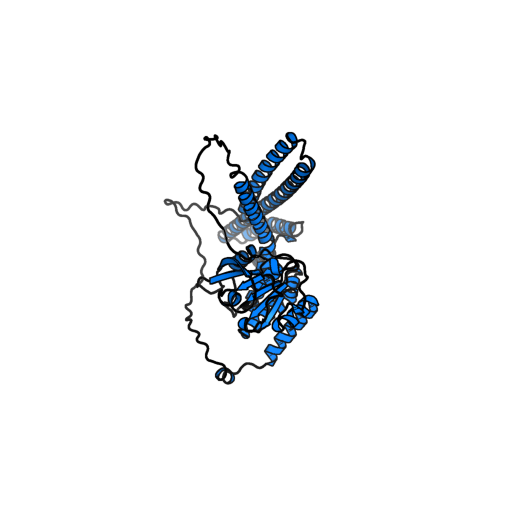G A 1 350 ? 18.545 1.795 26.691 1.00 78.56 350 ARG A C 1
ATOM 2698 O O . ARG A 1 350 ? 19.251 1.397 25.765 1.00 78.56 350 ARG A O 1
ATOM 2705 N N . LEU A 1 351 ? 17.780 2.880 26.594 1.00 63.78 351 LEU A N 1
ATOM 2706 C CA . LEU A 1 351 ? 17.750 3.740 25.415 1.00 63.78 351 LEU A CA 1
ATOM 2707 C C . LEU A 1 351 ? 19.097 4.446 25.196 1.00 63.78 351 LEU A C 1
ATOM 2709 O O . LEU A 1 351 ? 19.605 4.447 24.076 1.00 63.78 351 LEU A O 1
ATOM 2713 N N . GLU A 1 352 ? 19.722 4.963 26.258 1.00 80.38 352 GLU A N 1
ATOM 2714 C CA . GLU A 1 352 ? 21.061 5.563 26.208 1.00 80.38 352 GLU A CA 1
ATOM 2715 C C . GLU A 1 352 ? 22.104 4.566 25.673 1.00 80.38 352 GLU A C 1
ATOM 2717 O O . GLU A 1 352 ? 22.910 4.910 24.804 1.00 80.38 352 GLU A O 1
ATOM 2722 N N . TYR A 1 353 ? 22.062 3.314 26.141 1.00 85.00 353 TYR A N 1
ATOM 2723 C CA . TYR A 1 353 ? 22.933 2.246 25.646 1.00 85.00 353 TYR A CA 1
ATOM 2724 C C . TYR A 1 353 ? 22.756 2.004 24.138 1.00 85.00 353 TYR A C 1
ATOM 2726 O O . TYR A 1 353 ? 23.740 1.978 23.398 1.00 85.00 353 TYR A O 1
ATOM 2734 N N . LEU A 1 354 ? 21.512 1.887 23.659 1.00 70.56 354 LEU A N 1
ATOM 2735 C CA . LEU A 1 354 ? 21.227 1.655 22.238 1.00 70.56 354 LEU A CA 1
ATOM 2736 C C . LEU A 1 354 ? 21.702 2.816 21.352 1.00 70.56 354 LEU A C 1
ATOM 2738 O O . LEU A 1 354 ? 22.290 2.583 20.296 1.00 70.56 354 LEU A O 1
ATOM 2742 N N . VAL A 1 355 ? 21.508 4.060 21.795 1.00 69.19 355 VAL A N 1
ATOM 2743 C CA . VAL A 1 355 ? 21.970 5.254 21.069 1.00 69.19 355 VAL A CA 1
ATOM 2744 C C . VAL A 1 355 ? 23.497 5.318 21.027 1.00 69.19 355 VAL A C 1
ATOM 2746 O O . VAL A 1 355 ? 24.060 5.664 19.989 1.00 69.19 355 VAL A O 1
ATOM 2749 N N . LYS A 1 356 ? 24.189 4.938 22.111 1.00 78.81 356 LYS A N 1
ATOM 2750 C CA . LYS A 1 356 ? 25.659 4.829 22.131 1.00 78.81 356 LYS A CA 1
ATOM 2751 C C . LYS A 1 356 ? 26.164 3.796 21.122 1.00 78.81 356 LYS A C 1
ATOM 2753 O O . LYS A 1 356 ? 27.113 4.088 20.397 1.00 78.81 356 LYS A O 1
ATOM 2758 N N . GLU A 1 357 ? 25.540 2.621 21.043 1.00 84.56 357 GLU A N 1
ATOM 2759 C CA . GLU A 1 357 ? 25.903 1.608 20.040 1.00 84.56 357 GLU A CA 1
ATOM 2760 C C . GLU A 1 357 ? 25.653 2.105 18.613 1.00 84.56 357 GLU A C 1
ATOM 2762 O O . GLU A 1 357 ? 26.513 1.967 17.742 1.00 84.56 357 GLU A O 1
ATOM 2767 N N . GLN A 1 358 ? 24.522 2.770 18.375 1.00 68.31 358 GLN A N 1
ATOM 2768 C CA . GLN A 1 358 ? 24.211 3.344 17.068 1.00 68.31 358 GLN A CA 1
ATOM 2769 C C . GLN A 1 358 ? 25.201 4.450 16.664 1.00 68.31 358 GLN A C 1
ATOM 2771 O O . GLN A 1 358 ? 25.660 4.481 15.522 1.00 68.31 358 GLN A O 1
ATOM 2776 N N . LEU A 1 359 ? 25.592 5.320 17.600 1.00 77.69 359 LEU A N 1
ATOM 2777 C CA . LEU A 1 359 ? 26.615 6.343 17.378 1.00 77.69 359 LEU A CA 1
ATOM 2778 C C . LEU A 1 359 ? 27.969 5.715 17.015 1.00 77.69 359 LEU A C 1
ATOM 2780 O O . LEU A 1 359 ? 28.601 6.153 16.054 1.00 77.69 359 LEU A O 1
ATOM 2784 N N . ARG A 1 360 ? 28.391 4.658 17.726 1.00 83.62 360 ARG A N 1
ATOM 2785 C CA . ARG A 1 360 ? 29.625 3.915 17.410 1.00 83.62 360 ARG A CA 1
ATOM 2786 C C . ARG A 1 360 ? 29.581 3.316 16.007 1.00 83.62 360 ARG A C 1
ATOM 2788 O O . ARG A 1 360 ? 30.589 3.346 15.305 1.00 83.62 360 ARG A O 1
ATOM 2795 N N . LEU A 1 361 ? 28.431 2.786 15.587 1.00 76.56 361 LEU A N 1
ATOM 2796 C CA . LEU A 1 361 ? 28.251 2.263 14.232 1.00 76.56 361 LEU A CA 1
ATOM 2797 C C . LEU A 1 361 ? 28.397 3.365 13.177 1.00 76.56 361 LEU A C 1
ATOM 2799 O O . LEU A 1 361 ? 29.151 3.180 12.225 1.00 76.56 361 LEU A O 1
ATOM 2803 N N . TYR A 1 362 ? 27.753 4.522 13.358 1.00 68.69 362 TYR A N 1
ATOM 2804 C CA . TYR A 1 362 ? 27.891 5.638 12.416 1.00 68.69 362 TYR A CA 1
ATOM 2805 C C . TYR A 1 362 ? 29.319 6.178 12.343 1.00 68.69 362 TYR A C 1
ATOM 2807 O O . TYR A 1 362 ? 29.811 6.438 11.249 1.00 68.69 362 TYR A O 1
ATOM 2815 N N . GLN A 1 363 ? 30.014 6.275 13.478 1.00 79.75 363 GLN A N 1
ATOM 2816 C CA . GLN A 1 363 ? 31.421 6.679 13.514 1.00 79.75 363 GLN A CA 1
ATOM 2817 C C . GLN A 1 363 ? 32.326 5.685 12.775 1.00 79.75 363 GLN A C 1
ATOM 2819 O O . GLN A 1 363 ? 33.209 6.104 12.031 1.00 79.75 363 GLN A O 1
ATOM 2824 N N . ARG A 1 364 ? 32.094 4.372 12.923 1.00 81.56 364 ARG A N 1
ATOM 2825 C CA . ARG A 1 364 ? 32.834 3.346 12.167 1.00 81.56 364 ARG A CA 1
ATOM 2826 C C . ARG A 1 364 ? 32.579 3.447 10.665 1.00 81.56 364 ARG A C 1
ATOM 2828 O O . ARG A 1 364 ? 33.524 3.330 9.893 1.00 81.56 364 ARG A O 1
ATOM 2835 N N . LEU A 1 365 ? 31.332 3.675 10.252 1.00 72.00 365 LEU A N 1
ATOM 2836 C CA . LEU A 1 365 ? 30.982 3.841 8.837 1.00 72.00 365 LEU A CA 1
ATOM 2837 C C . LEU A 1 365 ? 31.613 5.101 8.233 1.00 72.00 365 LEU A C 1
ATOM 2839 O O . LEU A 1 365 ? 32.123 5.048 7.117 1.00 72.00 365 LEU A O 1
ATOM 2843 N N . ASP A 1 366 ? 31.636 6.211 8.973 1.00 76.06 366 ASP A N 1
ATOM 2844 C CA . ASP A 1 366 ? 32.297 7.441 8.530 1.00 76.06 366 ASP A CA 1
ATOM 2845 C C . ASP A 1 366 ? 33.817 7.254 8.398 1.00 76.06 366 ASP A C 1
ATOM 2847 O O . ASP A 1 366 ? 34.396 7.572 7.361 1.00 76.06 366 ASP A O 1
ATOM 2851 N N . GLN A 1 367 ? 34.458 6.623 9.388 1.00 80.25 367 GLN A N 1
ATOM 2852 C CA . GLN A 1 367 ? 35.876 6.254 9.306 1.00 80.25 367 GLN A CA 1
ATOM 2853 C C . GLN A 1 367 ? 36.170 5.365 8.091 1.00 80.25 367 GLN A C 1
ATOM 2855 O O . GLN A 1 367 ? 37.142 5.602 7.378 1.00 80.25 367 GLN A O 1
ATOM 2860 N N . GLN A 1 368 ? 35.320 4.375 7.813 1.00 75.62 368 GLN A N 1
ATOM 2861 C CA . GLN A 1 368 ? 35.460 3.512 6.636 1.00 75.62 368 GLN A CA 1
ATOM 2862 C C . GLN A 1 368 ? 35.312 4.284 5.326 1.00 75.62 368 GLN A C 1
ATOM 2864 O O . GLN A 1 368 ? 36.057 4.036 4.378 1.00 75.62 368 GLN A O 1
ATOM 2869 N N . GLN A 1 369 ? 34.376 5.229 5.265 1.00 76.44 369 GLN A N 1
ATOM 2870 C CA . GLN A 1 369 ? 34.192 6.072 4.093 1.00 76.44 369 GLN A CA 1
ATOM 2871 C C . GLN A 1 369 ? 35.401 6.987 3.867 1.00 76.44 369 GLN A C 1
ATOM 2873 O O . GLN A 1 369 ? 35.852 7.108 2.731 1.00 76.44 369 GLN A O 1
ATOM 2878 N N . ASN A 1 370 ? 35.980 7.543 4.932 1.00 75.75 370 ASN A N 1
ATOM 2879 C CA . ASN A 1 370 ? 37.202 8.343 4.852 1.00 75.75 370 ASN A CA 1
ATOM 2880 C C . ASN A 1 370 ? 38.403 7.506 4.380 1.00 75.75 370 ASN A C 1
ATOM 2882 O O . ASN A 1 370 ? 39.136 7.947 3.500 1.00 75.75 370 ASN A O 1
ATOM 2886 N N . ILE A 1 371 ? 38.557 6.268 4.874 1.00 74.88 371 ILE A N 1
ATOM 2887 C CA . ILE A 1 371 ? 39.586 5.329 4.387 1.00 74.88 371 ILE A CA 1
ATOM 2888 C C . ILE A 1 371 ? 39.392 5.035 2.894 1.00 74.88 371 ILE A C 1
ATOM 2890 O O . ILE A 1 371 ? 40.355 5.032 2.132 1.00 74.88 371 ILE A O 1
ATOM 2894 N N . ARG A 1 372 ? 38.146 4.816 2.453 1.00 71.06 372 ARG A N 1
ATOM 2895 C CA . ARG A 1 372 ? 37.835 4.572 1.038 1.00 71.06 372 ARG A CA 1
ATOM 2896 C C . ARG A 1 372 ? 38.164 5.779 0.158 1.00 71.06 372 ARG A C 1
ATOM 2898 O O . ARG A 1 372 ? 38.712 5.585 -0.921 1.00 71.06 372 ARG A O 1
ATOM 2905 N N . MET A 1 373 ? 37.826 6.992 0.598 1.00 76.12 373 MET A N 1
ATOM 2906 C CA . MET A 1 373 ? 38.137 8.223 -0.136 1.00 76.12 373 MET A CA 1
ATOM 2907 C C . MET A 1 373 ? 39.649 8.434 -0.250 1.00 76.12 373 MET A C 1
ATOM 2909 O O . MET A 1 373 ? 40.133 8.660 -1.352 1.00 76.12 373 MET A O 1
ATOM 2913 N N . ALA A 1 374 ? 40.397 8.246 0.843 1.00 76.38 374 ALA A N 1
ATOM 2914 C CA . ALA A 1 374 ? 41.858 8.334 0.830 1.00 76.38 374 ALA A CA 1
ATOM 2915 C C . ALA A 1 374 ? 42.492 7.304 -0.124 1.00 76.38 374 ALA A C 1
ATOM 2917 O O . ALA A 1 374 ? 43.371 7.645 -0.909 1.00 76.38 374 ALA A O 1
ATOM 2918 N N . ALA A 1 375 ? 41.996 6.060 -0.120 1.00 71.38 375 ALA A N 1
ATOM 2919 C CA . ALA A 1 375 ? 42.459 5.034 -1.052 1.00 71.38 375 ALA A CA 1
ATOM 2920 C C . ALA A 1 375 ? 42.150 5.394 -2.517 1.00 71.38 375 ALA A C 1
ATOM 2922 O O . ALA A 1 375 ? 42.955 5.112 -3.401 1.00 71.38 375 ALA A O 1
ATOM 2923 N N . MET A 1 376 ? 41.001 6.020 -2.792 1.00 71.62 376 MET A N 1
ATOM 2924 C CA . MET A 1 376 ? 40.665 6.483 -4.141 1.00 71.62 376 MET A CA 1
ATOM 2925 C C . MET A 1 376 ? 41.553 7.642 -4.600 1.00 71.62 376 MET A C 1
ATOM 2927 O O . MET A 1 376 ? 42.033 7.601 -5.728 1.00 71.62 376 MET A O 1
ATOM 2931 N 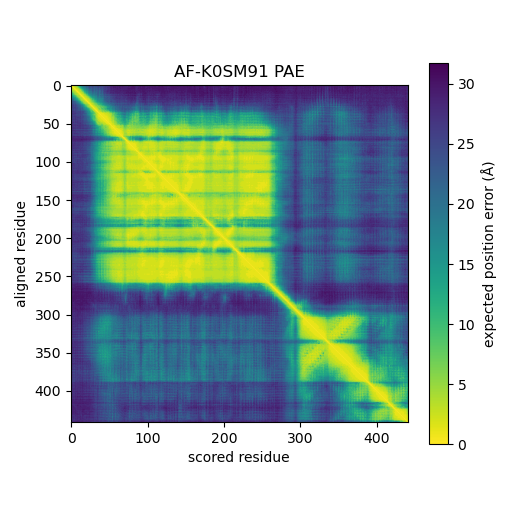N . GLU A 1 377 ? 41.812 8.628 -3.741 1.00 81.88 377 GLU A N 1
ATOM 2932 C CA . GLU A 1 377 ? 42.727 9.738 -4.042 1.00 81.88 377 GLU A CA 1
ATOM 2933 C C . GLU A 1 377 ? 44.151 9.235 -4.324 1.00 81.88 377 GLU A C 1
ATOM 2935 O O . GLU A 1 377 ? 44.802 9.693 -5.264 1.00 81.88 377 GLU A O 1
ATOM 2940 N N . GLU A 1 378 ? 44.623 8.240 -3.567 1.00 79.31 378 GLU A N 1
ATOM 2941 C CA . GLU A 1 378 ? 45.922 7.604 -3.804 1.00 79.31 378 GLU A CA 1
ATOM 2942 C C . GLU A 1 378 ? 45.953 6.851 -5.146 1.00 79.31 378 GLU A C 1
ATOM 2944 O O . GLU A 1 378 ? 46.899 7.009 -5.921 1.00 79.31 378 GLU A O 1
ATOM 2949 N N . ILE A 1 379 ? 44.897 6.095 -5.477 1.00 73.00 379 ILE A N 1
ATOM 2950 C CA . ILE A 1 379 ? 44.765 5.413 -6.777 1.00 73.00 379 ILE A CA 1
ATOM 2951 C C . ILE A 1 379 ? 44.747 6.423 -7.935 1.00 73.00 379 ILE A C 1
ATOM 2953 O O . ILE A 1 379 ? 45.424 6.211 -8.944 1.00 73.00 379 ILE A O 1
ATOM 2957 N N . GLU A 1 380 ? 44.002 7.523 -7.813 1.00 76.56 380 GLU A N 1
ATOM 2958 C CA . GLU A 1 380 ? 43.946 8.572 -8.836 1.00 76.56 380 GLU A CA 1
ATOM 2959 C C . GLU A 1 380 ? 45.289 9.291 -8.997 1.00 76.56 380 GLU A C 1
ATOM 2961 O O . GLU A 1 380 ? 45.718 9.537 -10.127 1.00 76.56 380 GLU A O 1
ATOM 2966 N N . SER A 1 381 ? 45.999 9.551 -7.897 1.00 81.00 381 SER A N 1
ATOM 2967 C CA . SER A 1 381 ? 47.349 10.122 -7.919 1.00 81.00 381 SER A CA 1
ATOM 2968 C C . SER A 1 381 ? 48.345 9.204 -8.634 1.00 81.00 381 SER A C 1
ATOM 2970 O O . SER A 1 381 ? 49.077 9.641 -9.528 1.00 81.00 381 SER A O 1
ATOM 2972 N N . LEU A 1 382 ? 48.316 7.901 -8.330 1.00 76.19 382 LEU A N 1
ATOM 2973 C CA . LEU A 1 382 ? 49.134 6.898 -9.016 1.00 76.19 382 LEU A CA 1
ATOM 2974 C C . LEU A 1 382 ? 48.794 6.806 -10.509 1.00 76.19 382 LEU A C 1
ATOM 2976 O O . LEU A 1 382 ? 49.697 6.682 -11.340 1.00 76.19 382 LEU A O 1
ATOM 2980 N N . ARG A 1 383 ? 47.509 6.913 -10.870 1.00 73.50 383 ARG A N 1
ATOM 2981 C CA . ARG A 1 383 ? 47.063 6.948 -12.269 1.00 73.50 383 ARG A CA 1
ATOM 2982 C C . ARG A 1 383 ? 47.599 8.182 -12.990 1.00 73.50 383 ARG A C 1
ATOM 2984 O O . ARG A 1 383 ? 48.142 8.049 -14.084 1.00 73.50 383 ARG A O 1
ATOM 2991 N N . ALA A 1 384 ? 47.495 9.360 -12.379 1.00 79.69 384 ALA A N 1
ATOM 2992 C CA . ALA A 1 384 ? 48.016 10.602 -12.941 1.00 79.69 384 ALA A CA 1
ATOM 2993 C C . ALA A 1 384 ? 49.542 10.542 -13.139 1.00 79.69 384 ALA A C 1
ATOM 2995 O O . ALA A 1 384 ? 50.042 10.919 -14.198 1.00 79.69 384 ALA A O 1
ATOM 2996 N N . ALA A 1 385 ? 50.279 9.989 -12.169 1.00 76.81 385 ALA A N 1
ATOM 2997 C CA . ALA A 1 385 ? 51.728 9.807 -12.257 1.00 76.81 385 ALA A CA 1
ATOM 2998 C C . ALA A 1 385 ? 52.149 8.801 -13.345 1.00 76.81 385 ALA A C 1
ATOM 3000 O O . ALA A 1 385 ? 53.194 8.986 -13.977 1.00 76.81 385 ALA A O 1
ATOM 3001 N N . ALA A 1 386 ? 51.345 7.755 -13.569 1.00 68.69 386 ALA A N 1
ATOM 3002 C CA . ALA A 1 386 ? 51.559 6.777 -14.633 1.00 68.69 386 ALA A CA 1
ATOM 3003 C C . ALA A 1 386 ? 51.294 7.371 -16.024 1.00 68.69 386 ALA A C 1
ATOM 3005 O O . ALA A 1 386 ? 52.073 7.136 -16.938 1.00 68.69 386 ALA A O 1
ATOM 3006 N N . VAL A 1 387 ? 50.239 8.177 -16.179 1.00 76.94 387 VAL A N 1
ATOM 3007 C CA . VAL A 1 387 ? 49.941 8.873 -17.445 1.00 76.94 387 VAL A CA 1
ATOM 3008 C C . VAL A 1 387 ? 51.014 9.916 -17.773 1.00 76.94 387 VAL A C 1
ATOM 3010 O O . VAL A 1 387 ? 51.380 10.071 -18.931 1.00 76.94 387 VAL A O 1
ATOM 3013 N N . ALA A 1 388 ? 51.553 10.605 -16.764 1.00 78.62 388 ALA A N 1
ATOM 3014 C CA . ALA A 1 388 ? 52.593 11.617 -16.956 1.00 78.62 388 ALA A CA 1
ATOM 3015 C C . ALA A 1 388 ? 53.977 11.037 -17.308 1.00 78.62 388 ALA A C 1
ATOM 3017 O O . ALA A 1 388 ? 54.822 11.754 -17.839 1.00 78.62 388 ALA A O 1
ATOM 3018 N N . ASN A 1 389 ? 54.231 9.760 -17.007 1.00 65.56 389 ASN A N 1
ATOM 3019 C CA . ASN A 1 389 ? 55.501 9.100 -17.289 1.00 65.56 389 ASN A CA 1
ATOM 3020 C C . ASN A 1 389 ? 55.278 7.947 -18.268 1.00 65.56 389 ASN A C 1
ATOM 3022 O O . ASN A 1 389 ? 55.000 6.827 -17.849 1.00 65.56 389 ASN A O 1
ATOM 3026 N N . GLU A 1 390 ? 55.489 8.196 -19.562 1.00 59.81 390 GLU A N 1
ATOM 3027 C CA . GLU A 1 390 ? 55.405 7.217 -20.665 1.00 59.81 390 GLU A CA 1
ATOM 3028 C C . GLU A 1 390 ? 56.498 6.116 -20.614 1.00 59.81 390 GLU A C 1
ATOM 3030 O O . GLU A 1 390 ? 56.991 5.641 -21.636 1.00 59.81 390 GLU A O 1
ATOM 3035 N N . SER A 1 391 ? 56.939 5.701 -19.423 1.00 57.62 391 SER A N 1
ATOM 3036 C CA . SER A 1 391 ? 57.959 4.672 -19.234 1.00 57.62 391 SER A CA 1
ATOM 3037 C C . SER A 1 391 ? 57.320 3.335 -18.835 1.00 57.62 391 SER A C 1
ATOM 3039 O O . SER A 1 391 ? 56.812 3.203 -17.716 1.00 57.62 391 SER A O 1
ATOM 3041 N N . PRO A 1 392 ? 57.437 2.280 -19.666 1.00 59.03 392 PRO A N 1
ATOM 3042 C CA . PRO A 1 392 ? 56.922 0.934 -19.384 1.00 59.03 392 PRO A CA 1
ATOM 3043 C C . PRO A 1 392 ? 57.394 0.334 -18.049 1.00 59.03 392 PRO A C 1
ATOM 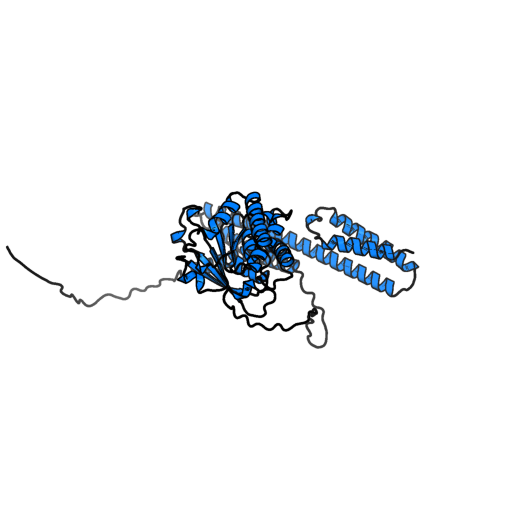3045 O O . PRO A 1 392 ? 56.751 -0.554 -17.490 1.00 59.03 392 PRO A O 1
ATOM 3048 N N . ARG A 1 393 ? 58.520 0.817 -17.503 1.00 57.78 393 ARG A N 1
ATOM 3049 C CA . ARG A 1 393 ? 59.062 0.353 -16.217 1.00 57.78 393 ARG A CA 1
ATOM 3050 C C . ARG A 1 393 ? 58.257 0.847 -15.007 1.00 57.78 393 ARG A C 1
ATOM 3052 O O . ARG A 1 393 ? 58.242 0.153 -13.996 1.00 57.78 393 ARG A O 1
ATOM 3059 N N . MET A 1 394 ? 57.561 1.982 -15.107 1.00 54.91 394 MET A N 1
ATOM 3060 C CA . MET A 1 394 ? 56.753 2.546 -14.013 1.00 54.91 394 MET A CA 1
ATOM 3061 C C . MET A 1 394 ? 55.418 1.822 -13.816 1.00 54.91 394 MET A C 1
ATOM 3063 O O . MET A 1 394 ? 54.995 1.635 -12.676 1.00 54.91 394 MET A O 1
ATOM 3067 N N . HIS A 1 395 ? 54.801 1.312 -14.888 1.00 59.41 395 HIS A N 1
ATOM 3068 C CA . HIS A 1 395 ? 53.547 0.550 -14.804 1.00 59.41 395 HIS A CA 1
ATOM 3069 C C . HIS A 1 395 ? 53.661 -0.683 -13.896 1.00 59.41 395 HIS A C 1
ATOM 3071 O O . HIS A 1 395 ? 52.730 -1.018 -13.165 1.00 59.41 395 HIS A O 1
ATOM 3077 N N . ARG A 1 396 ? 54.836 -1.326 -13.876 1.00 61.56 396 ARG A N 1
ATOM 3078 C CA . ARG A 1 396 ? 55.106 -2.490 -13.022 1.00 61.56 396 ARG A CA 1
ATOM 3079 C C . ARG A 1 396 ? 55.215 -2.113 -11.543 1.00 61.56 396 ARG A C 1
ATOM 3081 O O . ARG A 1 396 ? 54.737 -2.860 -10.695 1.00 61.56 396 ARG A O 1
ATOM 3088 N N . SER A 1 397 ? 55.791 -0.951 -11.237 1.00 58.78 397 SER A N 1
ATOM 3089 C CA . SER A 1 397 ? 55.875 -0.425 -9.871 1.00 58.78 397 SER A CA 1
ATOM 3090 C C . SER A 1 397 ? 54.500 -0.006 -9.351 1.00 58.78 397 SER A C 1
ATOM 3092 O O . SER A 1 397 ? 54.126 -0.408 -8.256 1.00 58.78 397 SER A O 1
ATOM 3094 N N . VAL A 1 398 ? 53.702 0.705 -10.156 1.00 59.75 398 VAL A N 1
ATOM 3095 C CA . VAL A 1 398 ? 52.321 1.091 -9.800 1.00 59.75 398 VAL A CA 1
ATOM 3096 C C . VAL A 1 398 ? 51.453 -0.141 -9.522 1.00 59.75 398 VAL A C 1
ATOM 3098 O O . VAL A 1 398 ? 50.726 -0.176 -8.533 1.00 59.75 398 VAL A O 1
ATOM 3101 N N . PHE A 1 399 ? 51.592 -1.198 -10.328 1.00 64.38 399 PHE A N 1
ATOM 3102 C CA . PHE A 1 399 ? 50.899 -2.470 -10.105 1.00 64.38 399 PHE A CA 1
ATOM 3103 C C . PHE A 1 399 ? 51.303 -3.140 -8.778 1.00 64.38 399 PHE A C 1
ATOM 3105 O O . PHE A 1 399 ? 50.447 -3.634 -8.044 1.00 64.38 399 PHE A O 1
ATOM 3112 N N . LEU A 1 400 ? 52.598 -3.135 -8.440 1.00 66.75 400 LEU A N 1
ATOM 3113 C CA . LEU A 1 400 ? 53.101 -3.695 -7.180 1.00 66.75 400 LEU A CA 1
ATOM 3114 C C . LEU A 1 400 ? 52.664 -2.881 -5.950 1.00 66.75 400 LEU A C 1
ATOM 3116 O O . LEU A 1 400 ? 52.436 -3.473 -4.899 1.00 66.75 400 LEU A O 1
ATOM 3120 N N . PHE A 1 401 ? 52.490 -1.562 -6.084 1.00 64.06 401 PHE A N 1
ATOM 3121 C CA . PHE A 1 401 ? 51.974 -0.692 -5.018 1.00 64.06 401 PHE A CA 1
ATOM 3122 C C . PHE A 1 401 ? 50.447 -0.772 -4.845 1.00 64.06 401 PHE A C 1
ATOM 3124 O O . PHE A 1 401 ? 49.957 -0.637 -3.727 1.00 64.06 401 PHE A O 1
ATOM 3131 N N . ALA A 1 402 ? 49.685 -1.058 -5.906 1.00 64.75 402 ALA A N 1
ATOM 3132 C CA . ALA A 1 402 ? 48.230 -1.229 -5.825 1.00 64.75 402 ALA A CA 1
ATOM 3133 C C . ALA A 1 402 ? 47.804 -2.570 -5.186 1.00 64.75 402 ALA A C 1
ATOM 3135 O O . ALA A 1 402 ? 46.716 -2.690 -4.621 1.00 64.75 402 ALA A O 1
ATOM 3136 N N . LEU A 1 403 ? 48.664 -3.590 -5.251 1.00 67.31 403 LEU A N 1
ATOM 3137 C CA . LEU A 1 403 ? 48.392 -4.957 -4.785 1.00 67.31 403 LEU A CA 1
ATOM 3138 C C . LEU A 1 403 ? 48.055 -5.060 -3.279 1.00 67.31 403 LEU A C 1
ATOM 3140 O O . LEU A 1 403 ? 47.052 -5.697 -2.951 1.00 67.31 403 LEU A O 1
ATOM 3144 N N . PRO A 1 404 ? 48.806 -4.430 -2.354 1.00 65.19 404 PRO A N 1
ATOM 3145 C CA . PRO A 1 404 ? 48.474 -4.418 -0.926 1.00 65.19 404 PRO A CA 1
ATOM 3146 C C . PRO A 1 404 ? 47.149 -3.711 -0.610 1.00 65.19 404 PRO A C 1
ATOM 3148 O O . PRO A 1 404 ? 46.426 -4.138 0.293 1.00 65.19 404 PRO A O 1
ATOM 3151 N N . ILE A 1 405 ? 46.803 -2.666 -1.371 1.00 66.81 405 ILE A N 1
ATOM 3152 C CA . ILE A 1 405 ? 45.547 -1.917 -1.222 1.00 66.81 405 ILE A CA 1
ATOM 3153 C C . ILE A 1 405 ? 44.372 -2.805 -1.644 1.00 66.81 405 ILE A C 1
ATOM 3155 O O . ILE A 1 405 ? 43.422 -2.987 -0.883 1.00 66.81 405 ILE A O 1
ATOM 3159 N N . LEU A 1 406 ? 44.473 -3.451 -2.808 1.00 67.06 406 LEU A N 1
ATOM 3160 C CA . LEU A 1 406 ? 43.462 -4.389 -3.302 1.00 67.06 406 LEU A CA 1
ATOM 3161 C C . LEU A 1 406 ? 43.311 -5.618 -2.392 1.00 67.06 406 LEU A C 1
ATOM 3163 O O . LEU A 1 406 ? 42.189 -6.048 -2.129 1.00 67.06 406 LEU A O 1
ATOM 3167 N N . ALA A 1 407 ? 44.413 -6.146 -1.852 1.00 66.69 407 ALA A N 1
ATOM 3168 C CA . ALA A 1 407 ? 44.386 -7.243 -0.885 1.00 66.69 407 ALA A CA 1
ATOM 3169 C C . ALA A 1 407 ? 43.715 -6.833 0.438 1.00 66.69 407 ALA A C 1
ATOM 3171 O O . ALA A 1 407 ? 42.928 -7.601 0.990 1.00 66.69 407 ALA A O 1
ATOM 3172 N N . SER A 1 408 ? 43.961 -5.611 0.919 1.00 63.75 408 SER A N 1
ATOM 3173 C CA . SER A 1 408 ? 43.323 -5.071 2.128 1.00 63.75 408 SER A CA 1
ATOM 3174 C C . SER A 1 408 ? 41.821 -4.845 1.929 1.00 63.75 408 SER A C 1
ATOM 3176 O O . SER A 1 408 ? 41.026 -5.165 2.812 1.00 63.75 408 SER A O 1
ATOM 3178 N N . LEU A 1 409 ? 41.411 -4.371 0.747 1.00 59.38 409 LEU A N 1
ATOM 3179 C CA . LEU A 1 409 ? 40.001 -4.208 0.371 1.00 59.38 409 LEU A CA 1
ATOM 3180 C C . LEU A 1 409 ? 39.284 -5.562 0.217 1.00 59.38 409 LEU A C 1
ATOM 3182 O O . LEU A 1 409 ? 38.144 -5.713 0.659 1.00 59.38 409 LEU A O 1
ATOM 3186 N N . ALA A 1 410 ? 39.959 -6.571 -0.342 1.00 62.62 410 ALA A N 1
ATOM 3187 C CA . ALA A 1 410 ? 39.439 -7.934 -0.444 1.00 62.62 410 ALA A CA 1
ATOM 3188 C C . ALA A 1 410 ? 39.329 -8.626 0.929 1.00 62.62 410 ALA A C 1
ATOM 3190 O O . ALA A 1 410 ? 38.335 -9.295 1.211 1.00 62.62 410 ALA A O 1
ATOM 3191 N N . LEU A 1 411 ? 40.303 -8.428 1.822 1.00 60.81 411 LEU A N 1
ATOM 3192 C CA . LEU A 1 411 ? 40.252 -8.944 3.192 1.00 60.81 411 LEU A CA 1
ATOM 3193 C C . LEU A 1 411 ? 39.153 -8.256 4.016 1.00 60.81 411 LEU A C 1
ATOM 3195 O O . LEU A 1 411 ? 38.429 -8.921 4.760 1.00 60.81 411 LEU A O 1
ATOM 3199 N N . ALA A 1 412 ? 38.970 -6.942 3.841 1.00 55.88 412 ALA A N 1
ATOM 3200 C CA . ALA A 1 412 ? 37.848 -6.215 4.424 1.00 55.88 412 ALA A CA 1
ATOM 3201 C C . ALA A 1 412 ? 36.516 -6.831 3.967 1.00 55.88 412 ALA A C 1
ATOM 3203 O O . ALA A 1 412 ? 35.699 -7.177 4.810 1.00 55.88 412 ALA A O 1
ATOM 3204 N N . LYS A 1 413 ? 36.337 -7.109 2.670 1.00 59.97 413 LYS A N 1
ATOM 3205 C CA . LYS A 1 413 ? 35.145 -7.796 2.135 1.00 59.97 413 LYS A CA 1
ATOM 3206 C C . LYS A 1 413 ? 34.863 -9.160 2.791 1.00 59.97 413 LYS A C 1
ATOM 3208 O O . LYS A 1 413 ? 33.702 -9.478 3.036 1.00 59.97 413 LYS A O 1
ATOM 3213 N N . HIS A 1 414 ? 35.892 -9.959 3.080 1.00 53.28 414 HIS A N 1
ATOM 3214 C CA . HIS A 1 414 ? 35.745 -11.328 3.602 1.00 53.28 414 HIS A CA 1
ATOM 3215 C C . HIS A 1 414 ? 35.618 -11.447 5.133 1.00 53.28 414 HIS A C 1
ATOM 3217 O O . HIS A 1 414 ? 35.350 -12.537 5.637 1.00 53.28 414 HIS A O 1
ATOM 3223 N N . THR A 1 415 ? 35.785 -10.357 5.883 1.00 59.84 415 THR A N 1
ATOM 3224 C CA . THR A 1 415 ? 35.565 -10.329 7.343 1.00 59.84 415 THR A CA 1
ATOM 3225 C C . THR A 1 415 ? 34.130 -9.874 7.677 1.00 59.84 415 THR A C 1
ATOM 3227 O O . THR A 1 415 ? 33.272 -9.853 6.797 1.00 59.84 415 THR A O 1
ATOM 3230 N N . LEU A 1 416 ? 33.831 -9.507 8.938 1.00 42.69 416 LEU A N 1
ATOM 3231 C CA . LEU A 1 416 ? 32.516 -9.050 9.464 1.00 42.69 416 LEU A CA 1
ATOM 3232 C C . LEU A 1 416 ? 31.817 -7.905 8.674 1.00 42.69 416 LEU A C 1
ATOM 3234 O O . LEU A 1 416 ? 30.754 -7.435 9.073 1.00 42.69 416 LEU A O 1
ATOM 3238 N N . LEU A 1 417 ? 32.409 -7.442 7.573 1.00 52.06 417 LEU A N 1
ATOM 3239 C CA . LEU A 1 417 ? 32.042 -6.286 6.758 1.00 52.06 417 LEU A CA 1
ATOM 3240 C C . LEU A 1 417 ? 31.341 -6.656 5.436 1.00 52.06 417 LEU A C 1
ATOM 3242 O O . LEU A 1 417 ? 30.756 -5.776 4.805 1.00 52.06 417 LEU A O 1
ATOM 3246 N N . GLY A 1 418 ? 31.349 -7.931 5.030 1.00 50.72 418 GLY A N 1
ATOM 3247 C CA . GLY A 1 418 ? 30.701 -8.405 3.797 1.00 50.72 418 GLY A CA 1
ATOM 3248 C C . GLY A 1 418 ? 29.220 -8.007 3.625 1.00 50.72 418 GLY A C 1
ATOM 3249 O O . GLY A 1 418 ? 28.838 -7.635 2.520 1.00 50.72 418 GLY A O 1
ATOM 3250 N N . PRO A 1 419 ? 28.381 -7.988 4.681 1.00 52.97 419 PRO A N 1
ATOM 3251 C CA . PRO A 1 419 ? 26.975 -7.578 4.562 1.00 52.97 419 PRO A CA 1
ATOM 3252 C C . PRO A 1 419 ? 26.743 -6.072 4.341 1.00 52.97 419 PRO A C 1
ATOM 3254 O O . PRO A 1 419 ? 25.622 -5.678 4.025 1.00 52.97 419 PRO A O 1
ATOM 3257 N N . TYR A 1 420 ? 27.760 -5.223 4.539 1.00 48.06 420 TYR A N 1
ATOM 3258 C CA . TYR A 1 420 ? 27.623 -3.756 4.536 1.00 48.06 420 TYR A CA 1
ATOM 3259 C C . TYR A 1 420 ? 28.296 -3.072 3.338 1.00 48.06 420 TYR A C 1
ATOM 3261 O O . TYR A 1 420 ? 27.977 -1.927 3.016 1.00 48.06 420 TYR A O 1
ATOM 3269 N N . LEU A 1 421 ? 29.200 -3.768 2.648 1.00 51.31 421 LEU A N 1
ATOM 3270 C CA . LEU A 1 421 ? 29.798 -3.310 1.397 1.00 51.31 421 LEU A CA 1
ATOM 3271 C C . LEU A 1 421 ? 28.857 -3.710 0.250 1.00 51.31 421 LEU A C 1
ATOM 3273 O O . LEU A 1 421 ? 28.866 -4.844 -0.210 1.00 51.31 421 LEU A O 1
ATOM 3277 N N . GLY A 1 422 ? 27.966 -2.796 -0.146 1.00 53.62 422 GLY A N 1
ATOM 3278 C CA . GLY A 1 422 ? 26.938 -3.056 -1.163 1.00 53.62 422 GLY A CA 1
ATOM 3279 C C . GLY A 1 422 ? 27.478 -3.404 -2.563 1.00 53.62 422 GLY A C 1
ATOM 3280 O O . GLY A 1 422 ? 28.674 -3.326 -2.831 1.00 53.62 422 GLY A O 1
ATOM 3281 N N . LEU A 1 423 ? 26.550 -3.708 -3.481 1.00 47.75 423 LEU A N 1
ATOM 3282 C CA . LEU A 1 423 ? 26.786 -4.237 -4.840 1.00 47.75 423 LEU A CA 1
ATOM 3283 C C . LEU A 1 423 ? 27.832 -3.479 -5.690 1.00 47.75 423 LEU A C 1
ATOM 3285 O O . LEU A 1 423 ? 28.485 -4.087 -6.526 1.00 47.75 423 LEU A O 1
ATOM 3289 N N . GLY A 1 424 ? 28.055 -2.181 -5.457 1.00 51.62 424 GLY A N 1
ATOM 3290 C CA . GLY A 1 424 ? 29.050 -1.398 -6.207 1.00 51.62 424 GLY A CA 1
ATOM 3291 C C . GLY A 1 424 ? 30.516 -1.643 -5.817 1.00 51.62 424 GLY A C 1
ATOM 3292 O O . GLY A 1 424 ? 31.410 -1.095 -6.454 1.00 51.62 424 GLY A O 1
ATOM 3293 N N . PHE A 1 425 ? 30.789 -2.411 -4.757 1.00 53.81 425 PHE A N 1
ATOM 3294 C CA . PHE A 1 425 ? 32.159 -2.738 -4.342 1.00 53.81 425 PHE A CA 1
ATOM 3295 C C . PHE A 1 425 ? 32.769 -3.850 -5.209 1.00 53.81 425 PHE A C 1
ATOM 3297 O O . PHE A 1 425 ? 33.963 -3.818 -5.503 1.00 53.81 425 PHE A O 1
ATOM 3304 N N . ASP A 1 426 ? 31.937 -4.782 -5.678 1.00 58.19 426 ASP A N 1
ATOM 3305 C CA . ASP A 1 426 ? 32.350 -5.849 -6.592 1.00 58.19 426 ASP A CA 1
ATOM 3306 C C . ASP A 1 426 ? 32.661 -5.303 -7.980 1.00 58.19 426 ASP A C 1
ATOM 3308 O O . ASP A 1 426 ? 33.698 -5.639 -8.544 1.00 58.19 426 ASP A O 1
ATOM 3312 N N . ASP A 1 427 ? 31.831 -4.395 -8.493 1.00 60.50 427 ASP A N 1
ATOM 3313 C CA . ASP A 1 427 ? 32.083 -3.726 -9.773 1.00 60.50 427 ASP A CA 1
ATOM 3314 C C . ASP A 1 427 ? 33.371 -2.891 -9.739 1.00 60.50 427 ASP A C 1
ATOM 3316 O O . ASP A 1 427 ? 34.106 -2.848 -10.723 1.00 60.50 427 ASP A O 1
ATOM 3320 N N . LEU A 1 428 ? 33.688 -2.277 -8.593 1.00 57.78 428 LEU A N 1
ATOM 3321 C CA . LEU A 1 428 ? 34.926 -1.522 -8.401 1.00 57.78 428 LEU A CA 1
ATOM 3322 C C . LEU A 1 428 ? 36.152 -2.443 -8.388 1.00 57.78 428 LEU A C 1
ATOM 3324 O O . LEU A 1 428 ? 37.083 -2.214 -9.153 1.00 57.78 428 LEU A O 1
ATOM 3328 N N . ILE A 1 429 ? 36.149 -3.500 -7.564 1.00 63.28 429 ILE A N 1
ATOM 3329 C CA . ILE A 1 429 ? 37.265 -4.460 -7.511 1.00 63.28 429 ILE A CA 1
ATOM 3330 C C . ILE A 1 429 ? 37.453 -5.116 -8.880 1.00 63.28 429 ILE A C 1
ATOM 3332 O O . ILE A 1 429 ? 38.571 -5.161 -9.390 1.00 63.28 429 ILE A O 1
ATOM 3336 N N . ASN A 1 430 ? 36.371 -5.588 -9.498 1.00 67.25 430 ASN A N 1
ATOM 3337 C CA . ASN A 1 430 ? 36.433 -6.272 -10.785 1.00 67.25 430 ASN A CA 1
ATOM 3338 C C . ASN A 1 430 ? 36.846 -5.320 -11.914 1.00 67.25 430 ASN A C 1
ATOM 3340 O O . ASN A 1 430 ? 37.638 -5.713 -12.768 1.00 67.25 430 ASN A O 1
ATOM 3344 N N . GLY A 1 431 ? 36.378 -4.069 -11.897 1.00 68.12 431 GLY A N 1
ATOM 3345 C CA . GLY A 1 431 ? 36.783 -3.035 -12.848 1.00 68.12 431 GLY A CA 1
ATOM 3346 C C . GLY A 1 431 ? 38.268 -2.696 -12.730 1.00 68.12 431 GLY A C 1
ATOM 3347 O O . GLY A 1 431 ? 38.986 -2.736 -13.727 1.00 68.12 431 GLY A O 1
ATOM 3348 N N . THR A 1 432 ? 38.761 -2.463 -11.510 1.00 58.56 432 THR A N 1
ATOM 3349 C CA . THR A 1 432 ? 40.185 -2.192 -11.264 1.00 58.56 432 THR A CA 1
ATOM 3350 C C . THR A 1 432 ? 41.062 -3.392 -11.627 1.00 58.56 432 THR A C 1
ATOM 3352 O O . THR A 1 432 ? 42.106 -3.220 -12.251 1.00 58.56 432 THR A O 1
ATOM 3355 N N . VAL A 1 433 ? 40.644 -4.622 -11.308 1.00 65.19 433 VAL A N 1
ATOM 3356 C CA . VAL A 1 433 ? 41.373 -5.845 -11.691 1.00 65.19 433 VAL A CA 1
ATOM 3357 C C . VAL A 1 433 ? 41.398 -6.037 -13.210 1.00 65.19 433 VAL A C 1
ATOM 3359 O O . VAL A 1 433 ? 42.447 -6.388 -13.753 1.00 65.19 433 VAL A O 1
ATOM 3362 N N . ALA A 1 434 ? 40.286 -5.797 -13.909 1.00 66.56 434 ALA A N 1
ATOM 3363 C CA . ALA A 1 434 ? 40.213 -5.914 -15.364 1.00 66.56 434 ALA A CA 1
ATOM 3364 C C . ALA A 1 434 ? 41.096 -4.869 -16.066 1.00 66.56 434 ALA A C 1
ATOM 3366 O O . ALA A 1 434 ? 41.863 -5.215 -16.964 1.00 66.56 434 ALA A O 1
ATOM 3367 N N . GLU A 1 435 ? 41.054 -3.614 -15.612 1.00 55.97 435 GLU A N 1
ATOM 3368 C CA . GLU A 1 435 ? 41.864 -2.521 -16.160 1.00 55.97 435 GLU A CA 1
ATOM 3369 C C . GLU A 1 435 ? 43.362 -2.759 -15.900 1.00 55.97 435 GLU A C 1
ATOM 3371 O O . GLU A 1 435 ? 44.171 -2.691 -16.824 1.00 55.97 435 GLU A O 1
ATOM 3376 N N . LEU A 1 436 ? 43.746 -3.182 -14.689 1.00 52.59 436 LEU A N 1
ATOM 3377 C CA . LEU A 1 436 ? 45.132 -3.557 -14.379 1.00 52.59 436 LEU A CA 1
ATOM 3378 C C . LEU A 1 436 ? 45.610 -4.789 -15.162 1.00 52.59 436 LEU A C 1
ATOM 3380 O O . LEU A 1 436 ? 46.787 -4.880 -15.510 1.00 52.59 436 LEU A O 1
ATOM 3384 N N . SER A 1 437 ? 44.715 -5.732 -15.462 1.00 61.84 437 SER A N 1
ATOM 3385 C CA . SER A 1 437 ? 45.035 -6.893 -16.303 1.00 61.84 437 SER A CA 1
ATOM 3386 C C . SER A 1 437 ? 45.240 -6.502 -17.768 1.00 61.84 437 SER A C 1
ATOM 3388 O O . SER A 1 437 ? 46.044 -7.137 -18.445 1.00 61.84 437 SER A O 1
ATOM 3390 N N . SER A 1 438 ? 44.576 -5.440 -18.238 1.00 58.03 438 SER A N 1
ATOM 3391 C CA . SER A 1 438 ? 44.738 -4.900 -19.596 1.00 58.03 438 SER A CA 1
ATOM 3392 C C . SER A 1 438 ? 46.031 -4.100 -19.807 1.00 58.03 438 SER A C 1
ATOM 3394 O O . SER A 1 438 ? 46.434 -3.880 -20.944 1.00 58.03 438 SER A O 1
ATOM 3396 N N . LEU A 1 439 ? 46.706 -3.700 -18.721 1.00 48.16 439 LEU A N 1
ATOM 3397 C CA . LEU A 1 439 ? 47.981 -2.970 -18.743 1.00 48.16 439 LEU A CA 1
ATOM 3398 C C . LEU A 1 439 ? 49.220 -3.888 -18.752 1.00 48.16 439 LEU A C 1
ATOM 3400 O O . LEU A 1 439 ? 50.350 -3.400 -18.675 1.00 48.16 439 LEU A O 1
ATOM 3404 N N . ARG A 1 440 ? 49.043 -5.214 -18.821 1.00 46.00 440 ARG A N 1
ATOM 3405 C CA . ARG A 1 440 ? 50.155 -6.149 -19.052 1.00 46.00 440 ARG A CA 1
ATOM 3406 C C . ARG A 1 440 ? 50.534 -6.149 -20.542 1.00 46.00 440 ARG A C 1
ATOM 3408 O O . ARG A 1 440 ? 49.623 -6.231 -21.361 1.00 46.00 440 ARG A O 1
ATOM 3415 N N . PRO A 1 441 ? 51.830 -6.109 -20.903 1.00 43.44 441 PRO A N 1
ATOM 3416 C CA . PRO A 1 441 ? 52.260 -6.639 -22.190 1.00 43.44 441 PRO A CA 1
ATOM 3417 C C . PRO A 1 441 ? 52.022 -8.151 -22.266 1.00 43.44 441 PRO A C 1
ATOM 3419 O O . PRO A 1 441 ? 52.185 -8.829 -21.219 1.00 43.44 441 PRO A O 1
#

Nearest PDB structures (foldseek):
  3ntv-assembly1_B  TM=5.189E-01  e=5.624E-04  Staphylococcus aureus subsp. aureus MW2
  6uak-assembly1_A-2  TM=6.318E-01  e=2.198E-03  Lachnospiraceae bacterium C6A11
  2gpy-assembly1_A  TM=5.726E-01  e=2.887E-03  Halalkalibacterium halodurans C-125
  8ftv-assembly1_A-2  TM=5.816E-01  e=2.887E-03  Streptomyces griseoviridis

Mean predicted aligned error: 17.13 Å

Radius of gyration: 31.41 Å; Cα contacts (8 Å, |Δi|>4): 469; chains: 1; bounding box: 122×61×83 Å

Solvent-accessible surface area (backbone atoms only — not comparable to full-atom values): 25623 Å² total; per-residue (Å²): 136,83,86,84,86,90,85,91,78,91,81,88,86,86,87,88,84,81,91,76,89,77,86,73,79,76,75,70,69,66,64,59,55,54,58,54,50,54,51,50,51,50,52,49,51,50,50,53,51,42,65,68,40,46,63,56,42,53,49,56,49,48,54,33,47,66,66,31,78,87,52,69,58,46,67,32,74,67,33,46,50,56,57,51,72,71,54,85,72,49,53,81,31,26,35,37,25,51,69,28,43,39,31,56,67,35,37,46,57,15,52,71,39,72,62,23,35,19,34,25,34,14,64,52,65,70,36,36,51,43,18,42,55,23,37,54,54,31,50,71,37,89,50,66,64,49,19,53,8,29,23,25,36,42,77,39,79,41,58,75,89,74,43,79,40,49,71,44,45,43,30,41,40,31,68,63,79,72,62,54,78,74,66,25,87,49,62,61,41,81,73,47,82,40,85,31,46,38,40,88,49,90,62,88,41,49,41,40,37,33,34,49,42,67,88,81,59,74,85,67,81,84,49,70,85,35,36,30,78,83,49,35,68,51,51,52,20,39,71,71,26,52,68,40,30,48,50,53,43,49,54,54,50,49,52,56,69,67,68,50,82,82,48,80,77,65,61,74,78,54,81,90,79,90,80,90,82,85,86,84,89,83,88,89,79,90,83,85,90,78,69,81,58,91,96,48,84,61,86,74,82,74,76,52,74,39,50,54,51,28,52,53,40,50,56,51,50,53,53,49,51,55,50,50,54,49,50,55,51,49,51,76,72,34,87,90,51,47,69,65,52,49,54,52,48,53,52,51,53,54,49,49,51,53,46,51,54,51,31,53,49,28,50,52,52,36,52,50,51,51,53,52,50,53,53,48,54,50,52,51,50,54,49,53,55,51,71,74,42,93,45,81,73,51,59,58,52,54,53,62,63,47,46,62,56,53,51,50,55,51,51,47,44,75,44,103,43,43,93,72,62,55,79,68,53,57,56,48,54,53,48,52,52,51,54,59,60,66,71,55,133

Organism: Thalassiosira oceanica (NCBI:txid159749)

Foldseek 3Di:
DDDDDDDDDDDDDDDDDDDDDDPPDDPPVPVVVVVVVVVVVLVVVLVVLCVVLVVVLVVLVVLLCVLPVVPLFDFDSVQLSVLLSLCPDDLQAEEEEEQCQLVSSQLSNQLSDHNYAYEYEHQDVVSLLNNLSSLLSQCVDPPPSSVSSSLRYYYFHDDLLPFAEPQLHFKYKYQDDPRPPPRHPFAKDFRDWGFTDTRPDPDTTIMIIIGGDPVSVPDDRRDLVRGGPRCSQVVVQSVVTSVSSSVVSVVSNVVVVVVDDCDPVNVVVDDDDDDDDDDDDDDDDDDDDFDDDDPDRDPDDDQDPLRVVLVVLVVVLVVLVVVLVVLVVCCVVDPPCNPVSVVVNVVSVVVSVVSVVVSVVSVVVSVVVVVVVVLVVVLVVLVVVPVVDPDLVSLVVSLVVCVVVLVVLVVCCVPPCVVPPDPVSCVVSVVVVVVNVVSDD

Sequence (441 aa):
MISPVQGLSNIDGVDGRQPQDNSGGSREGEVLVAGGLECQILNYMHHLDAAITLPKIKHIYAICRQSCRLGRCGLTPESLQKVMIYFRLSGKSVVLDIGSGTGQSSMHISASRRGVITFGIEQEPEQHFLSLISQRRVLSNDDIYTQNAGARTCYVRGNIESVKTLAGMTHVHMFDLQTITQKCGFRVTLLQKISVSLSGSSEGHTAYVYTRCVDQLRGRPVTLQDFDKLFQPAYEAVKAGSAAVQEYVDARCDEWLSSGRATRSKRKLEEPRVWKGRADTISSTPTWTYLATDGHATAVQTPTVHAVLAHAAARYLEGLKARLAVLECDLATTKARGNLLQEELQLYQRLEYLVKEQLRLYQRLDQQQNIRMAAMEEIESLRAAAVANESPRMHRSVFLFALPILASLALAKHTLLGPYLGLGFDDLINGTVAELSSLRP

=== Feature glossary ===
A reading guide for the features in this record.

Start from the sequence.

  · Sequence gives the chain of amino acids in standard one-letter code (A=alanine, C=cysteine, …, Y=tyrosine), read N→C. It is the only feature that is directly encoded by the gene; all structural features are derived from the folded form of this sequence.

Fold it, and you get atomic coordinates and the backbone conformation that goes with them.

  · The mmCIF table is the protein's shape written out atom by atom. For each backbone N, Cα, C, and carbonyl O, it records an (x, y, z) coordinate triple in Å plus the residue type, chain letter, and residue number.

  · Backbone dihedral angles. Every residue except chain termini has a φ (preceding-C → N → Cα → C) and a ψ (N → Cα → C → next-N). They are reported in degrees following the IUPAC sign convention. Secondary structure is essentially a statement about which (φ, ψ) basin each residue occupies.

  · DSSP 8-state secondary structure assigns each residue one of H (α-helix), G (3₁₀-helix), I (π-helix), E (extended β-strand), B (isolated β-bridge), T (hydrogen-bonded turn), S (bend), or '-' (coil). The assignment is computed from backbone hydrogen-bond geometry via the Kabsch–Sander algorithm.

  · P-SEA three-state annotation labels each residue as helix, strand, or coil based purely on the geometry of the Cα trace. It serves as a fallback when the full backbone (and thus DSSP) is unavailable.

Summarize the fold with a handful of shape descriptors and a per-residue structural alphabet.

  · Radius of gyration (Rg) is the root-mean-square distance of Cα atoms from their centroid — a single number for overall size and compactness. A globular domain of N residues has Rg ≈ 2.2·N^0.38 Å; an extended or disordered chain has a much larger Rg. The Cα contact count is the number of residue pairs whose Cα atoms are within 8 Å and are more than four positions apart in sequence — a standard proxy for tertiary packing density. The bounding box is the smallest axis-aligned box enclosing all Cα atoms.

  · Foldseek's 3Di representation compresses backbone geometry into a per-residue letter drawn from a learned twenty-state alphabet. It captures the tertiary interaction pattern around each residue — which residues are packed against it in space, regardless of where they are in sequence.

  · Accessible surface area quantifies burial. A residue with SASA near zero is packed into the hydrophobic core; one with SASA >100 Å² sits on the surface. Computed here via the Shrake–Rupley numerical algorithm with a 1.4 Å probe.

Ask how reliable the model is.

  · For AlphaFold models, the B-factor field carries pLDDT — the model's own estimate of local accuracy on a 0–100 scale. Regions with pLDDT<50 should be treated as essentially unmodeled; they often correspond to intrinsically disordered segments.

  · For experimental (PDB) structures, the B-factor (temperature factor) quantifies the positional spread of each atom in the crystal — a combination of thermal vibration and static disorder — in units of Å². High B-factors mark flexible loops or poorly resolved regions; low B-factors mark the rigid, well-ordered core.

  · PAE(i, j) answers: if I align the predicted and true structures on residue i, how far off (in Å) do I expect residue j to be? A block-diagonal PAE matrix with low values on the blocks and high values off-diagonal is the signature of a multi-domain protein with confidently predicted domains but uncertain inter-domain orientation.

Place it in context: what it resembles, what it is annotated as, and how it looks.

  · Structural nearest neighbors (via Foldseek easy-search vs the PDB). Reported per hit: target PDB id, E-value, and alignment TM-score. A TM-score above ~0.5 is the conventional threshold for 'same fold'.

  · Functional annotations link the protein to curated databases. InterPro entries identify conserved domains and families by matching the sequence against member-database signatures (Pfam, PROSITE, CDD, …). Gene Ontology (GO) terms describe molecular function, biological process, and cellular component in a controlled vocabulary. CATH places the structure in a hierarchical fold classification (Class/Architecture/Topology/Homologous-superfamily). The organism is the source species.

  · Plot images: a contact map (which residues are close in 3D, as an N×N binary image), a Ramachandran scatter (backbone torsion angles, revealing secondary-structure composition at a glance), and — for AlphaFold structures — a PAE heatmap (pairwise prediction confidence).

  · Structure images are PyMOL renders from six orthogonal camera directions. Cartoon representation draws helices as coils and strands as arrows; sticks shows the backbone as bonds; surface shows the solvent-excluded envelope. Rainbow coloring maps sequence position to hue (blue→red, N→C); chain coloring assigns a distinct color per polypeptide.